Protein AF-A0A131XM35-F1 (afdb_monomer_lite)

Radius of gyration: 31.11 Å; chains: 1; bounding box: 68×49×100 Å

pLDDT: mean 92.82, std 6.95, range [55.72, 98.75]

Structure (mmCIF, N/CA/C/O backbone):
data_AF-A0A131XM35-F1
#
_entry.id   AF-A0A131XM35-F1
#
loop_
_atom_site.group_PDB
_atom_site.id
_atom_site.type_symbol
_atom_site.label_atom_id
_atom_site.label_alt_id
_atom_site.label_comp_id
_atom_site.label_asym_id
_atom_site.label_entity_id
_atom_site.label_seq_id
_atom_site.pdbx_PDB_ins_code
_atom_site.Cartn_x
_atom_site.Cartn_y
_atom_site.Cartn_z
_atom_site.occupancy
_atom_site.B_iso_or_equiv
_atom_site.auth_seq_id
_atom_site.auth_comp_id
_atom_site.auth_asym_id
_atom_site.auth_atom_id
_atom_site.pdbx_PDB_model_num
ATOM 1 N N . ALA A 1 1 ? -28.429 -7.885 15.187 1.00 88.12 1 ALA A N 1
ATOM 2 C CA . ALA A 1 1 ? -27.075 -7.337 14.959 1.00 88.12 1 ALA A CA 1
ATOM 3 C C . ALA A 1 1 ? -26.058 -8.416 14.590 1.00 88.12 1 ALA A C 1
ATOM 5 O O . ALA A 1 1 ? -25.667 -8.451 13.437 1.00 88.12 1 ALA A O 1
ATOM 6 N N . VAL A 1 2 ? -25.632 -9.308 15.499 1.00 90.88 2 VAL A N 1
ATOM 7 C CA . VAL A 1 2 ? -24.636 -10.352 15.156 1.00 90.88 2 VAL A CA 1
ATOM 8 C C . VAL A 1 2 ? -25.177 -11.322 14.100 1.00 90.88 2 VAL A C 1
ATOM 10 O O . VAL A 1 2 ? -24.546 -11.493 13.065 1.00 90.88 2 VAL A O 1
ATOM 13 N N . GLU A 1 3 ? -26.368 -11.887 14.312 1.00 90.75 3 GLU A N 1
ATOM 14 C CA . GLU A 1 3 ? -27.021 -12.784 13.339 1.00 90.75 3 GLU A CA 1
ATOM 15 C C . GLU A 1 3 ? -27.266 -12.069 11.995 1.00 90.75 3 GLU A C 1
ATOM 17 O O . GLU A 1 3 ? -26.879 -12.567 10.945 1.00 90.75 3 GLU A O 1
ATOM 22 N N . GLU A 1 4 ? -27.790 -10.839 12.041 1.00 91.75 4 GLU A N 1
ATOM 23 C CA . GLU A 1 4 ? -27.998 -9.968 10.867 1.00 91.75 4 GLU A CA 1
ATOM 24 C C . GLU A 1 4 ? -26.701 -9.596 10.127 1.00 91.75 4 GLU A C 1
ATOM 26 O O . GLU A 1 4 ? -26.752 -9.219 8.961 1.00 91.75 4 GLU A O 1
ATOM 31 N N . SER A 1 5 ? -25.537 -9.657 10.786 1.00 88.62 5 SER A N 1
ATOM 32 C CA . SER A 1 5 ? -24.258 -9.332 10.141 1.00 88.62 5 SER A CA 1
ATOM 33 C C . SER A 1 5 ? -23.791 -10.419 9.175 1.00 88.62 5 SER A C 1
ATOM 35 O O . SER A 1 5 ? -22.913 -10.154 8.350 1.00 88.62 5 SER A O 1
ATOM 37 N N . GLU A 1 6 ? -24.335 -11.637 9.301 1.00 91.25 6 GLU A N 1
ATOM 38 C CA . GLU A 1 6 ? -23.970 -12.819 8.507 1.00 91.25 6 GLU A CA 1
ATOM 39 C C . GLU A 1 6 ? -22.455 -13.114 8.507 1.00 91.25 6 GLU A C 1
ATOM 41 O O . GLU A 1 6 ? -21.925 -13.767 7.606 1.00 91.25 6 GLU A O 1
ATOM 46 N N . CYS A 1 7 ? -21.727 -12.599 9.502 1.00 93.00 7 CYS A N 1
ATOM 47 C CA . CYS A 1 7 ? -20.296 -12.810 9.629 1.00 93.00 7 CYS A CA 1
ATOM 48 C C . CYS A 1 7 ? -20.019 -14.223 10.146 1.00 93.00 7 CYS A C 1
ATOM 50 O O . CYS A 1 7 ? -20.642 -14.689 11.097 1.00 93.00 7 CYS A O 1
ATOM 52 N N . VAL A 1 8 ? -19.024 -14.879 9.557 1.00 92.88 8 VAL A N 1
ATOM 53 C CA . VAL A 1 8 ? -18.511 -16.174 10.004 1.00 92.88 8 VAL A CA 1
ATOM 54 C C . VAL A 1 8 ? -17.327 -15.930 10.931 1.00 92.88 8 VAL A C 1
ATOM 56 O O . VAL A 1 8 ? -16.335 -15.311 10.532 1.00 92.88 8 VAL A O 1
ATOM 59 N N . PHE A 1 9 ? -17.420 -16.406 12.170 1.00 94.19 9 PHE A N 1
ATOM 60 C CA . PHE A 1 9 ? -16.392 -16.247 13.197 1.00 94.19 9 PHE A CA 1
ATOM 61 C C . PHE A 1 9 ? -16.437 -17.413 14.193 1.00 94.19 9 PHE A C 1
ATOM 63 O O . PHE A 1 9 ? -17.500 -17.943 14.492 1.00 94.19 9 PHE A O 1
ATOM 70 N N . SER A 1 10 ? -15.273 -17.802 14.715 1.00 94.06 10 SER A N 1
ATOM 71 C CA . SER A 1 10 ? -15.136 -18.772 15.817 1.00 94.06 10 SER A CA 1
ATOM 72 C C . SER A 1 10 ? -14.622 -18.130 17.105 1.00 94.06 10 SER A C 1
ATOM 74 O O . SER A 1 10 ? -14.770 -18.689 18.189 1.00 94.06 10 SER A O 1
ATOM 76 N N . LYS A 1 11 ? -14.021 -16.941 16.980 1.00 94.88 11 LYS A N 1
ATOM 77 C CA . LYS A 1 11 ? -13.479 -16.133 18.070 1.00 94.88 11 LYS A CA 1
ATOM 78 C C . LYS A 1 11 ? -14.012 -14.717 17.977 1.00 94.88 11 LYS A C 1
ATOM 80 O O . LYS A 1 11 ? -14.177 -14.208 16.871 1.00 94.88 11 LYS A O 1
ATOM 85 N N . PHE A 1 12 ? -14.197 -14.035 19.099 1.00 95.69 12 PHE A N 1
ATOM 86 C CA . PHE A 1 12 ? -14.653 -12.640 19.112 1.00 95.69 12 PHE A CA 1
ATOM 87 C C . PHE A 1 12 ? -13.984 -11.815 20.216 1.00 95.69 12 PHE A C 1
ATOM 89 O O . PHE A 1 12 ? -13.460 -12.357 21.189 1.00 95.69 12 PHE A O 1
ATOM 96 N N . THR A 1 13 ? -14.045 -10.492 20.076 1.00 95.31 13 THR A N 1
ATOM 97 C CA . THR A 1 13 ? -13.710 -9.541 21.141 1.00 95.31 13 THR A CA 1
ATOM 98 C C . THR A 1 13 ? -14.761 -8.437 21.237 1.00 95.31 13 THR A C 1
ATOM 100 O O . THR A 1 13 ? -15.334 -8.016 20.230 1.00 95.31 13 THR A O 1
ATOM 103 N N . PHE A 1 14 ? -15.017 -7.951 22.455 1.00 94.81 14 PHE A N 1
ATOM 104 C CA . PHE A 1 14 ? -15.932 -6.835 22.698 1.00 94.81 14 PHE A CA 1
ATOM 105 C C . PHE A 1 14 ? -15.203 -5.496 22.791 1.00 94.81 14 PHE A C 1
ATOM 107 O O . PHE A 1 14 ? -14.337 -5.287 23.659 1.00 94.81 14 PHE A O 1
ATOM 114 N N . GLN A 1 15 ? -15.670 -4.534 21.999 1.00 92.62 15 GLN A N 1
ATOM 115 C CA . GLN A 1 15 ? -15.317 -3.128 22.123 1.00 92.62 15 GLN A CA 1
ATOM 116 C C . GLN A 1 15 ? -16.503 -2.339 22.682 1.00 92.62 15 GLN A C 1
ATOM 118 O O . GLN A 1 15 ? -17.423 -1.954 21.974 1.00 92.62 15 GLN A O 1
ATOM 123 N N . LEU A 1 16 ? -16.465 -2.083 23.989 1.00 91.75 16 LEU A N 1
ATOM 124 C CA . LEU A 1 16 ? -17.487 -1.286 24.662 1.00 91.75 16 LEU A CA 1
ATOM 125 C C . LEU A 1 16 ? -17.126 0.205 24.636 1.00 91.75 16 LEU A C 1
ATOM 127 O O . LEU A 1 16 ? -16.027 0.570 25.083 1.00 91.75 16 LEU A O 1
ATOM 131 N N . SER A 1 17 ? -18.052 1.041 24.177 1.00 89.50 17 SER A N 1
ATOM 132 C CA . SER A 1 17 ? -18.018 2.497 24.322 1.00 89.50 17 SER A CA 1
ATOM 133 C C . SER A 1 17 ? -19.144 2.912 25.262 1.00 89.50 17 SER A C 1
ATOM 135 O O . SER A 1 17 ? -20.310 2.703 24.944 1.00 89.50 17 SER A O 1
ATOM 137 N N . VAL A 1 18 ? -18.799 3.440 26.436 1.00 87.88 18 VAL A N 1
ATOM 138 C CA . VAL A 1 18 ? -19.765 3.891 27.453 1.00 87.88 18 VAL A CA 1
ATOM 139 C C . VAL A 1 18 ? -19.740 5.413 27.581 1.00 87.88 18 VAL A C 1
ATOM 141 O O . VAL A 1 18 ? -18.716 6.015 27.243 1.00 87.88 18 VAL A O 1
ATOM 144 N N . PRO A 1 19 ? -20.815 6.045 28.088 1.00 88.06 19 PRO A N 1
ATOM 145 C CA . PRO A 1 19 ? -20.837 7.482 28.288 1.00 88.06 19 PRO A CA 1
ATOM 146 C C . PRO A 1 19 ? -19.709 7.925 29.207 1.00 88.06 19 PRO A C 1
ATOM 148 O O . PRO A 1 19 ? -19.471 7.319 30.252 1.00 88.06 19 PRO A O 1
ATOM 151 N N . VAL A 1 20 ? -19.035 9.013 28.841 1.00 88.31 20 VAL A N 1
ATOM 152 C CA . VAL A 1 20 ? -17.937 9.561 29.648 1.00 88.31 20 VAL A CA 1
ATOM 153 C C . VAL A 1 20 ? -18.410 10.029 31.028 1.00 88.31 20 VAL A C 1
ATOM 155 O O . VAL A 1 20 ? -17.642 10.024 31.986 1.00 88.31 20 VAL A O 1
ATOM 158 N N . THR A 1 21 ? -19.698 10.357 31.157 1.00 89.38 21 THR A N 1
ATOM 159 C CA . THR A 1 21 ? -20.336 10.712 32.430 1.00 89.38 21 THR A CA 1
ATOM 160 C C . THR A 1 21 ? -20.287 9.575 33.453 1.00 89.38 21 THR A C 1
ATOM 162 O O . THR A 1 21 ? -20.350 9.832 34.652 1.00 89.38 21 THR A O 1
ATOM 165 N N . LEU A 1 22 ? -20.096 8.323 33.019 1.00 89.38 22 LEU A N 1
ATOM 166 C CA . LEU A 1 22 ? -19.891 7.196 33.925 1.00 89.38 22 LEU A CA 1
ATOM 167 C C . LEU A 1 22 ? -18.574 7.318 34.705 1.00 89.38 22 LEU A C 1
ATOM 169 O O . LEU A 1 22 ? -18.555 7.006 35.889 1.00 89.38 22 LEU A O 1
ATOM 173 N N . GLU A 1 23 ? -17.510 7.829 34.078 1.00 89.94 23 GLU A N 1
ATOM 174 C CA . GLU A 1 23 ? -16.219 8.069 34.746 1.00 89.94 23 GLU A CA 1
ATOM 175 C C . GLU A 1 23 ? -16.335 9.195 35.781 1.00 89.94 23 GLU A C 1
ATOM 177 O O . GLU A 1 23 ? -15.823 9.090 36.891 1.00 89.94 23 GLU A O 1
ATOM 182 N N . LEU A 1 24 ? -17.078 10.255 35.445 1.00 92.12 24 LEU A N 1
ATOM 183 C CA . LEU A 1 24 ? -17.365 11.353 36.368 1.00 92.12 24 LEU A CA 1
ATOM 184 C C . LEU A 1 24 ? -18.122 10.868 37.614 1.00 92.12 24 LEU A C 1
ATOM 186 O O . LEU A 1 24 ? -17.776 11.227 38.738 1.00 92.12 24 LEU A O 1
ATOM 190 N N . ARG A 1 25 ? -19.154 10.042 37.421 1.00 91.62 25 ARG A N 1
ATOM 191 C CA . ARG A 1 25 ? -19.963 9.499 38.523 1.00 91.62 25 ARG A CA 1
ATOM 192 C C . ARG A 1 25 ? -19.204 8.456 39.337 1.00 91.62 25 ARG A C 1
ATOM 194 O O . ARG A 1 25 ? -19.394 8.397 40.548 1.00 91.62 25 ARG A O 1
ATOM 201 N N . HIS A 1 26 ? -18.340 7.669 38.695 1.00 92.06 26 HIS A N 1
ATOM 202 C CA . HIS A 1 26 ? -17.409 6.769 39.377 1.00 92.06 26 HIS A CA 1
ATOM 203 C C . HIS A 1 26 ? -16.510 7.550 40.336 1.00 92.06 26 HIS A C 1
ATOM 205 O O . HIS A 1 26 ? -16.506 7.262 41.529 1.00 92.06 26 HIS A O 1
ATOM 211 N N . HIS A 1 27 ? -15.871 8.617 39.851 1.00 93.62 27 HIS A N 1
ATOM 212 C CA . HIS A 1 27 ? -15.046 9.491 40.685 1.00 93.62 27 HIS A CA 1
ATOM 213 C C . HIS A 1 27 ? -15.841 10.105 41.849 1.00 93.62 27 HIS A C 1
ATOM 215 O O . HIS A 1 27 ? -15.404 10.074 42.997 1.00 93.62 27 HIS A O 1
ATOM 221 N N . ALA A 1 28 ? -17.065 10.582 41.590 1.00 94.56 28 ALA A N 1
ATOM 222 C CA . ALA A 1 28 ? -17.947 11.102 42.638 1.00 94.56 28 ALA A CA 1
ATOM 223 C C . ALA A 1 28 ? -18.278 10.060 43.723 1.00 94.56 28 ALA A C 1
ATOM 225 O O . ALA A 1 28 ? -18.353 10.395 44.908 1.00 94.56 28 ALA A O 1
ATOM 226 N N . MET A 1 29 ? -18.452 8.792 43.340 1.00 93.50 29 MET A N 1
ATOM 227 C CA . MET A 1 29 ? -18.642 7.693 44.289 1.00 93.50 29 MET A CA 1
ATOM 228 C C . MET A 1 29 ? -17.379 7.404 45.101 1.00 93.50 29 MET A C 1
ATOM 230 O O . MET A 1 29 ? -17.488 7.204 46.309 1.00 93.50 29 MET A O 1
ATOM 234 N N . VAL A 1 30 ? -16.195 7.420 44.485 1.00 92.31 30 VAL A N 1
ATOM 235 C CA . VAL A 1 30 ? -14.917 7.227 45.194 1.00 92.31 30 VAL A CA 1
ATOM 236 C C . VAL A 1 30 ? -14.701 8.333 46.228 1.00 92.31 30 VAL A C 1
ATOM 238 O O . VAL A 1 30 ? -14.408 8.039 47.387 1.00 92.31 30 VAL A O 1
ATOM 241 N N . VAL A 1 31 ? -14.934 9.595 45.855 1.00 93.94 31 VAL A N 1
ATOM 242 C CA . VAL A 1 31 ? -14.857 10.743 46.775 1.00 93.94 31 VAL A CA 1
ATOM 243 C C . VAL A 1 31 ? -15.850 10.598 47.936 1.00 93.94 31 VAL A C 1
ATOM 245 O O . VAL A 1 31 ? -15.487 10.823 49.091 1.00 93.94 31 VAL A O 1
ATOM 248 N N . TYR A 1 32 ? -17.082 10.154 47.664 1.00 94.56 32 TYR A N 1
ATOM 249 C CA . TYR A 1 32 ? -18.073 9.885 48.712 1.00 94.56 32 TYR A CA 1
ATOM 250 C C . TYR A 1 32 ? -17.645 8.756 49.667 1.00 94.56 32 TYR A C 1
ATOM 252 O O . TYR A 1 32 ? -17.822 8.865 50.882 1.00 94.56 32 TYR A O 1
ATOM 260 N N . LEU A 1 33 ? -17.062 7.671 49.142 1.00 93.31 33 LEU A N 1
ATOM 261 C CA . LEU A 1 33 ? -16.569 6.554 49.955 1.00 93.31 33 LEU A CA 1
ATOM 262 C C . LEU A 1 33 ? -15.398 6.973 50.848 1.00 93.31 33 LEU A C 1
ATOM 264 O O . LEU A 1 33 ? -15.377 6.599 52.019 1.00 93.31 33 LEU A O 1
ATOM 268 N N . LYS A 1 34 ? -14.474 7.794 50.340 1.00 92.81 34 LYS A N 1
ATOM 269 C CA . LYS A 1 34 ? -13.381 8.382 51.132 1.00 92.81 34 LYS A CA 1
ATOM 270 C C . LYS A 1 34 ? -13.888 9.218 52.297 1.00 92.81 34 LYS A C 1
ATOM 272 O O . LYS A 1 34 ? -13.371 9.107 53.403 1.00 92.81 34 LYS A O 1
ATOM 277 N N . GLU A 1 35 ? -14.899 10.045 52.051 1.00 91.00 35 GLU A N 1
ATOM 278 C CA . GLU A 1 35 ? -15.489 10.906 53.076 1.00 91.00 35 GLU A CA 1
ATOM 279 C C . GLU A 1 35 ? -16.203 10.089 54.158 1.00 91.00 35 GLU A C 1
ATOM 281 O O . GLU A 1 35 ? -16.026 10.339 55.349 1.00 91.00 35 GLU A O 1
ATOM 286 N N . LYS A 1 36 ? -16.988 9.085 53.756 1.00 93.12 36 LYS A N 1
ATOM 287 C CA . LYS A 1 36 ? -17.811 8.301 54.683 1.00 93.12 36 LYS A CA 1
ATOM 288 C C . LYS A 1 36 ? -17.040 7.202 55.416 1.00 93.12 36 LYS A C 1
ATOM 290 O O . LYS A 1 36 ? -17.392 6.858 56.540 1.00 93.12 36 LYS A O 1
ATOM 295 N N . PHE A 1 37 ? -16.016 6.642 54.778 1.00 93.31 37 PHE A N 1
ATOM 296 C CA . PHE A 1 37 ? -15.295 5.449 55.224 1.00 93.31 37 PHE A CA 1
ATOM 297 C C . PHE A 1 37 ? -13.775 5.633 55.083 1.00 93.31 37 PHE A C 1
ATOM 299 O O . PHE A 1 37 ? -13.073 4.763 54.565 1.00 93.31 37 PHE A O 1
ATOM 306 N N . GLY A 1 38 ? -13.257 6.777 55.539 1.00 87.62 38 GLY A N 1
ATOM 307 C CA . GLY A 1 38 ? -11.854 7.165 55.360 1.00 87.62 38 GLY A CA 1
ATOM 308 C C . GLY A 1 38 ? -10.831 6.123 55.826 1.00 87.62 38 GLY A C 1
ATOM 309 O O . GLY A 1 38 ? -9.804 5.965 55.180 1.00 87.62 38 GLY A O 1
ATOM 310 N N . GLU A 1 39 ? -11.119 5.344 56.872 1.00 89.12 39 GLU A N 1
ATOM 311 C CA . GLU A 1 39 ? -10.220 4.270 57.332 1.00 89.12 39 GLU A CA 1
ATOM 312 C C . GLU A 1 39 ? -9.936 3.205 56.260 1.00 89.12 39 GLU A C 1
ATOM 314 O O . GLU A 1 39 ? -8.848 2.636 56.240 1.00 89.12 39 GLU A O 1
ATOM 319 N N . PHE A 1 40 ? -10.882 2.965 55.347 1.00 87.94 40 PHE A N 1
ATOM 320 C CA . PHE A 1 40 ? -10.776 1.933 54.312 1.00 87.94 40 PHE A CA 1
ATOM 321 C C . PHE A 1 40 ? -10.387 2.488 52.941 1.00 87.94 40 PHE A C 1
ATOM 323 O O . PHE A 1 40 ? -9.757 1.780 52.161 1.00 87.94 40 PHE A O 1
ATOM 330 N N . PHE A 1 41 ? -10.769 3.733 52.634 1.00 88.62 41 PHE A N 1
ATOM 331 C CA . PHE A 1 41 ? -10.698 4.268 51.267 1.00 88.62 41 PHE A CA 1
ATOM 332 C C . PHE A 1 41 ? -9.768 5.469 51.087 1.00 88.62 41 PHE A C 1
ATOM 334 O O . PHE A 1 41 ? -9.614 5.932 49.960 1.00 88.62 41 PHE A O 1
ATOM 341 N N . LYS A 1 42 ? -9.142 5.992 52.151 1.00 83.81 42 LYS A N 1
ATOM 342 C CA . LYS A 1 42 ? -8.329 7.223 52.084 1.00 83.81 42 LYS A CA 1
ATOM 343 C C . LYS A 1 42 ? -7.234 7.186 51.013 1.00 83.81 42 LYS A C 1
ATOM 345 O O . LYS A 1 42 ? -7.055 8.178 50.316 1.00 83.81 42 LYS A O 1
ATOM 350 N N . GLU A 1 43 ? -6.563 6.047 50.860 1.00 85.12 43 GLU A N 1
ATOM 351 C CA . GLU A 1 43 ? -5.491 5.850 49.870 1.00 85.12 43 GLU A CA 1
ATOM 352 C C . GLU A 1 43 ? -6.002 5.299 48.527 1.00 85.12 43 GLU A C 1
ATOM 354 O O . GLU A 1 43 ? -5.219 5.112 47.600 1.00 85.12 43 GLU A O 1
ATOM 359 N N . CYS A 1 44 ? -7.308 5.038 48.399 1.00 84.25 44 CYS A N 1
ATOM 360 C CA . CYS A 1 44 ? -7.882 4.550 47.154 1.00 84.25 44 CYS A CA 1
ATOM 361 C C . CYS A 1 44 ? -7.988 5.664 46.110 1.00 84.25 44 CYS A C 1
ATOM 363 O O . CYS A 1 44 ? -8.158 6.854 46.388 1.00 84.25 44 CYS A O 1
ATOM 365 N N . SER A 1 45 ? -7.969 5.242 44.865 1.00 80.81 45 SER A N 1
ATOM 366 C CA . SER A 1 45 ? -8.103 6.041 43.665 1.00 80.81 45 SER A CA 1
ATOM 367 C C . SER A 1 45 ? -9.060 5.343 42.703 1.00 80.81 45 SER A C 1
ATOM 369 O O . SER A 1 45 ? -9.439 4.189 42.901 1.00 80.81 45 SER A O 1
ATOM 371 N N . ASP A 1 46 ? -9.460 6.032 41.636 1.00 77.38 46 ASP A N 1
ATOM 372 C CA . ASP A 1 46 ? -10.422 5.481 40.676 1.00 77.38 46 ASP A CA 1
ATOM 373 C C . ASP A 1 46 ? -9.963 4.153 40.052 1.00 77.38 46 ASP A C 1
ATOM 375 O O . ASP A 1 46 ? -10.806 3.322 39.717 1.00 77.38 46 ASP A O 1
ATOM 379 N N . ILE A 1 47 ? -8.643 3.952 39.919 1.00 78.06 47 ILE A N 1
ATOM 380 C CA . ILE A 1 47 ? -8.026 2.766 39.303 1.00 78.06 47 ILE A CA 1
ATOM 381 C C . ILE A 1 47 ? -8.051 1.523 40.197 1.00 78.06 47 ILE A C 1
ATOM 383 O O . ILE A 1 47 ? -7.844 0.422 39.692 1.00 78.06 47 ILE A O 1
ATOM 387 N N . ASP A 1 48 ? -8.317 1.681 41.496 1.00 82.00 48 ASP A N 1
ATOM 388 C CA . ASP A 1 48 ? -8.375 0.561 42.443 1.00 82.00 48 ASP A CA 1
ATOM 389 C C . ASP A 1 48 ? -9.688 -0.229 42.329 1.00 82.00 48 ASP A C 1
ATOM 391 O O . ASP A 1 48 ? -9.851 -1.291 42.930 1.00 82.00 48 ASP A O 1
ATOM 395 N N . PHE A 1 49 ? -10.633 0.274 41.533 1.00 86.81 49 PHE A N 1
ATOM 396 C CA . PHE A 1 49 ? -11.936 -0.331 41.319 1.00 86.81 49 PHE A CA 1
ATOM 397 C C . PHE A 1 49 ? -12.051 -0.905 39.910 1.00 86.81 49 PHE A C 1
ATOM 399 O O . PHE A 1 49 ? -11.670 -0.279 38.922 1.00 86.81 49 PHE A O 1
ATOM 406 N N . VAL A 1 50 ? -12.667 -2.085 39.811 1.00 87.38 50 VAL A N 1
ATOM 407 C CA . VAL A 1 50 ? -13.014 -2.686 38.519 1.00 87.38 50 VAL A CA 1
ATOM 408 C C . VAL A 1 50 ? -13.992 -1.768 37.795 1.00 87.38 50 VAL A C 1
ATOM 410 O O . VAL A 1 50 ? -15.045 -1.408 38.329 1.00 87.38 50 VAL A O 1
ATOM 413 N N . SER A 1 51 ? -13.670 -1.402 36.559 1.00 85.44 51 SER A N 1
ATOM 414 C CA . SER A 1 51 ? -14.511 -0.492 35.791 1.00 85.44 51 SER A CA 1
ATOM 415 C C . SER A 1 51 ? -15.840 -1.151 35.415 1.00 85.44 51 SER A C 1
ATOM 417 O O . SER A 1 51 ? -15.912 -2.349 35.130 1.00 85.44 51 SER A O 1
ATOM 419 N N . ALA A 1 52 ? -16.907 -0.357 35.292 1.00 86.12 52 ALA A N 1
ATOM 420 C CA . ALA A 1 52 ? -18.203 -0.852 34.817 1.00 86.12 52 ALA A CA 1
ATOM 421 C C . ALA A 1 52 ? -18.105 -1.560 33.448 1.00 86.12 52 ALA A C 1
ATOM 423 O O . ALA A 1 52 ? -18.861 -2.487 33.160 1.00 86.12 52 ALA A O 1
ATOM 424 N N . LYS A 1 53 ? -17.133 -1.164 32.615 1.00 87.75 53 LYS A N 1
ATOM 425 C CA . LYS A 1 53 ? -16.823 -1.812 31.336 1.00 87.75 53 LYS A CA 1
ATOM 426 C C . LYS A 1 53 ? -16.278 -3.231 31.510 1.00 87.75 53 LYS A C 1
ATOM 428 O O . LYS A 1 53 ? -16.630 -4.106 30.721 1.00 87.75 53 LYS A O 1
ATOM 433 N N . GLU A 1 54 ? -15.417 -3.462 32.494 1.00 88.56 54 GLU A N 1
ATOM 434 C CA . GLU A 1 54 ? -14.878 -4.793 32.793 1.00 88.56 54 GLU A CA 1
ATOM 435 C C . GLU A 1 54 ? -15.938 -5.684 33.423 1.00 88.56 54 GLU A C 1
ATOM 437 O O . GLU A 1 54 ? -16.128 -6.801 32.953 1.00 88.56 54 GLU A O 1
ATOM 442 N N . VAL A 1 55 ? -16.708 -5.164 34.385 1.00 92.06 55 VAL A N 1
ATOM 443 C CA . VAL A 1 55 ? -17.837 -5.899 34.978 1.00 92.06 55 VAL A CA 1
ATOM 444 C C . VAL A 1 55 ? -18.837 -6.318 33.900 1.00 92.06 55 VAL A C 1
ATOM 446 O O . VAL A 1 55 ? -19.234 -7.480 33.842 1.00 92.06 55 VAL A O 1
ATOM 449 N N . TRP A 1 56 ? -19.190 -5.409 32.983 1.00 92.50 56 TRP A N 1
ATOM 450 C CA . TRP A 1 56 ? -20.055 -5.736 31.849 1.00 92.50 56 TRP A CA 1
ATOM 451 C C . TRP A 1 56 ? -19.471 -6.869 31.002 1.00 92.50 56 TRP A C 1
ATOM 453 O O . TRP A 1 56 ? -20.186 -7.802 30.648 1.00 92.50 56 TRP A O 1
ATOM 463 N N . LYS A 1 57 ? -18.162 -6.842 30.719 1.00 90.69 57 LYS A N 1
ATOM 464 C CA . LYS A 1 57 ? -17.495 -7.920 29.975 1.00 90.69 57 LYS A CA 1
ATOM 465 C C . LYS A 1 57 ? -17.508 -9.243 30.740 1.00 90.69 57 LYS A C 1
ATOM 467 O O . LYS A 1 57 ? -17.744 -10.265 30.103 1.00 90.69 57 LYS A O 1
ATOM 472 N N . TYR A 1 58 ? -17.291 -9.244 32.054 1.00 92.50 58 TYR A N 1
ATOM 473 C CA . TYR A 1 58 ? -17.329 -10.460 32.876 1.00 92.50 58 TYR A CA 1
ATOM 474 C C . TYR A 1 58 ? -18.706 -11.119 32.880 1.00 92.50 58 TYR A C 1
ATOM 476 O O . TYR A 1 58 ? -18.793 -12.341 32.884 1.00 92.50 58 TYR A O 1
ATOM 484 N N . ILE A 1 59 ? -19.771 -10.319 32.825 1.00 94.44 59 ILE A N 1
ATOM 485 C CA . ILE A 1 59 ? -21.149 -10.818 32.808 1.00 94.44 59 ILE A CA 1
ATOM 486 C C . ILE A 1 59 ? -21.556 -11.250 31.396 1.00 94.44 59 ILE A C 1
ATOM 488 O O . ILE A 1 59 ? -22.084 -12.341 31.203 1.00 94.44 59 ILE A O 1
ATOM 492 N N . VAL A 1 60 ? -21.314 -10.405 30.392 1.00 93.56 60 VAL A N 1
ATOM 493 C CA . VAL A 1 60 ? -21.866 -10.602 29.044 1.00 93.56 60 VAL A CA 1
ATOM 494 C C . VAL A 1 60 ? -21.032 -11.563 28.200 1.00 93.56 60 VAL A C 1
ATOM 496 O O . VAL A 1 60 ? -21.596 -12.255 27.356 1.00 93.56 60 VAL A O 1
ATOM 499 N N . SER A 1 61 ? -19.714 -11.656 28.411 1.00 93.25 61 SER A N 1
ATOM 500 C CA . SER A 1 61 ? -18.875 -12.551 27.596 1.00 93.25 61 SER A CA 1
ATOM 501 C C . SER A 1 61 ? -19.254 -14.026 27.755 1.00 93.25 61 SER A C 1
ATOM 503 O O . SER A 1 61 ? -19.450 -14.655 26.719 1.00 93.25 61 SER A O 1
ATOM 505 N N . PRO A 1 62 ? -19.449 -14.577 28.971 1.00 94.75 62 PRO A N 1
ATOM 506 C CA . PRO A 1 62 ? -19.925 -15.953 29.135 1.00 94.75 62 PRO A CA 1
ATOM 507 C C . PRO A 1 62 ? -21.296 -16.182 28.490 1.00 94.75 62 PRO A C 1
ATOM 509 O O . PRO A 1 62 ? -21.458 -17.114 27.715 1.00 94.75 62 PRO A O 1
ATOM 512 N N . MET A 1 63 ? -22.248 -15.262 28.695 1.00 95.38 63 MET A N 1
ATOM 513 C CA . MET A 1 63 ? -23.577 -15.356 28.073 1.00 95.38 63 MET A CA 1
ATOM 514 C C . MET A 1 63 ? -23.501 -15.384 26.540 1.00 95.38 63 MET A C 1
ATOM 516 O O . MET A 1 63 ? -24.292 -16.053 25.878 1.00 95.38 63 MET A O 1
ATOM 520 N N . PHE A 1 64 ? -22.563 -14.629 25.965 1.00 94.62 64 PHE A N 1
ATOM 521 C CA . PHE A 1 64 ? -22.340 -14.599 24.526 1.00 94.62 64 PHE A CA 1
ATOM 522 C C . PHE A 1 64 ? -21.689 -15.892 24.020 1.00 94.62 64 PHE A C 1
ATOM 524 O O . PHE A 1 64 ? -22.124 -16.430 23.004 1.00 94.62 64 PHE A O 1
ATOM 531 N N . VAL A 1 65 ? -20.684 -16.402 24.740 1.00 95.75 65 VAL A N 1
ATOM 532 C CA . VAL A 1 65 ? -20.035 -17.696 24.470 1.00 95.75 65 VAL A CA 1
ATOM 533 C C . VAL A 1 65 ? -21.075 -18.817 24.460 1.00 95.75 65 VAL A C 1
ATOM 535 O O . VAL A 1 65 ? -21.155 -19.547 23.474 1.00 95.75 65 VAL A O 1
ATOM 538 N N . ASP A 1 66 ? -21.929 -18.887 25.482 1.00 95.62 66 ASP A N 1
ATOM 539 C CA . ASP A 1 66 ? -22.966 -19.918 25.608 1.00 95.62 66 ASP A CA 1
ATOM 540 C C . ASP A 1 66 ? -24.012 -19.825 24.492 1.00 95.62 66 ASP A C 1
ATOM 542 O O . ASP A 1 66 ? -24.453 -20.839 23.951 1.00 95.62 66 ASP A O 1
ATOM 546 N N . ARG A 1 67 ? -24.406 -18.601 24.112 1.00 95.12 67 ARG A N 1
ATOM 547 C CA . ARG A 1 67 ? -25.418 -18.382 23.072 1.00 95.12 67 ARG A CA 1
ATOM 548 C C . ARG A 1 67 ? -24.921 -18.727 21.670 1.00 95.12 67 ARG A C 1
ATOM 550 O O . ARG A 1 67 ? -25.698 -19.241 20.871 1.00 95.12 67 ARG A O 1
ATOM 557 N N . PHE A 1 68 ? -23.679 -18.375 21.346 1.00 94.00 68 PHE A N 1
ATOM 558 C CA . PHE A 1 68 ? -23.150 -18.480 19.982 1.00 94.00 68 PHE A CA 1
ATOM 559 C C . PHE A 1 68 ? -22.190 -19.659 19.780 1.00 94.00 68 PHE A C 1
ATOM 561 O O . PHE A 1 68 ? -21.830 -19.940 18.641 1.00 94.00 68 PHE A O 1
ATOM 568 N N . GLY A 1 69 ? -21.774 -20.354 20.844 1.00 95.00 69 GLY A N 1
ATOM 569 C CA . GLY A 1 69 ? -20.837 -21.478 20.754 1.00 95.00 69 GLY A CA 1
ATOM 570 C C . GLY A 1 69 ? -19.451 -21.067 20.244 1.00 95.00 69 GLY A C 1
ATOM 571 O O . GLY A 1 69 ? -18.820 -21.809 19.496 1.00 95.00 69 GLY A O 1
ATOM 572 N N . VAL A 1 70 ? -18.998 -19.864 20.604 1.00 94.94 70 VAL A N 1
ATOM 573 C CA . VAL A 1 70 ? -17.734 -19.257 20.145 1.00 94.94 70 VAL A CA 1
ATOM 574 C C . VAL A 1 70 ? -16.810 -18.949 21.314 1.00 94.94 70 VAL A C 1
ATOM 576 O O . VAL A 1 70 ? -17.250 -18.853 22.453 1.00 94.94 70 VAL A O 1
ATOM 579 N N . GLU A 1 71 ? -15.528 -18.724 21.043 1.00 94.94 71 GLU A N 1
ATOM 580 C CA . GLU A 1 71 ? -14.526 -18.438 22.072 1.00 94.94 71 GLU A CA 1
ATOM 581 C C . GLU A 1 71 ? -14.252 -16.926 22.192 1.00 94.94 71 GLU A C 1
ATOM 583 O O . GLU A 1 71 ? -14.098 -16.208 21.198 1.00 94.94 71 GLU A O 1
ATOM 588 N N . PHE A 1 72 ? -14.145 -16.415 23.418 1.00 94.12 72 PHE A N 1
ATOM 589 C CA . PHE A 1 72 ? -13.623 -15.066 23.636 1.00 94.12 72 PHE A CA 1
ATOM 590 C C . PHE A 1 72 ? -12.106 -15.045 23.411 1.00 94.12 72 PHE A C 1
ATOM 592 O O . PHE A 1 72 ? -11.369 -15.827 24.004 1.00 94.12 72 PHE A O 1
ATOM 599 N N . SER A 1 73 ? -11.616 -14.099 22.611 1.00 93.88 73 SER A N 1
ATOM 600 C CA . SER A 1 73 ? -10.182 -13.888 22.422 1.00 93.88 73 SER A CA 1
ATOM 601 C C . SER A 1 73 ? -9.875 -12.405 22.270 1.00 93.88 73 SER A C 1
ATOM 603 O O . SER A 1 73 ? -10.363 -11.751 21.350 1.00 93.88 73 SER A O 1
ATOM 605 N N . ALA A 1 74 ? -9.017 -11.870 23.144 1.00 89.50 74 ALA A N 1
ATOM 606 C CA . ALA A 1 74 ? -8.623 -10.459 23.119 1.00 89.50 74 ALA A CA 1
ATOM 607 C C . ALA A 1 74 ? -7.944 -10.040 21.800 1.00 89.50 74 ALA A C 1
ATOM 609 O O . ALA A 1 74 ? -7.989 -8.866 21.437 1.00 89.50 74 ALA A O 1
ATOM 610 N N . THR A 1 75 ? -7.355 -10.998 21.082 1.00 89.94 75 THR A N 1
ATOM 611 C CA . THR A 1 75 ? -6.681 -10.815 19.791 1.00 89.94 75 THR A CA 1
ATOM 612 C C . THR A 1 75 ? -7.538 -11.251 18.602 1.00 89.94 75 THR A C 1
ATOM 614 O O . THR A 1 75 ? -7.029 -11.329 17.484 1.00 89.94 75 THR A O 1
ATOM 617 N N . SER A 1 76 ? -8.831 -11.538 18.806 1.00 92.44 76 SER A N 1
ATOM 618 C CA . SER A 1 76 ? -9.715 -11.895 17.697 1.00 92.44 76 SER A CA 1
ATOM 619 C C . SER A 1 76 ? -9.785 -10.773 16.662 1.00 92.44 76 SER A C 1
ATOM 621 O O . SER A 1 76 ? -9.992 -9.604 16.995 1.00 92.44 76 SER A O 1
ATOM 623 N N . GLY A 1 77 ? -9.692 -11.158 15.388 1.00 92.00 77 GLY A N 1
ATOM 624 C CA . GLY A 1 77 ? -9.969 -10.266 14.271 1.00 92.00 77 GLY A CA 1
ATOM 625 C C . GLY A 1 77 ? -11.437 -9.835 14.206 1.00 92.00 77 GLY A C 1
ATOM 626 O O . GLY A 1 77 ? -11.707 -8.767 13.667 1.00 92.00 77 GLY A O 1
ATOM 627 N N . PHE A 1 78 ? -12.374 -10.604 14.771 1.00 95.38 78 PHE A N 1
ATOM 628 C CA . PHE A 1 78 ? -13.798 -10.265 14.779 1.00 95.38 78 PHE A CA 1
ATOM 629 C C . PHE A 1 78 ? -14.160 -9.419 16.001 1.00 95.38 78 PHE A C 1
ATOM 631 O O . PHE A 1 78 ? -14.108 -9.885 17.145 1.00 95.38 78 PHE A O 1
ATOM 638 N N . GLN A 1 79 ? -14.544 -8.172 15.749 1.00 94.94 79 GLN A N 1
ATOM 639 C CA . GLN A 1 79 ? -14.844 -7.183 16.775 1.00 94.94 79 GLN A CA 1
ATOM 640 C C . GLN A 1 79 ? -16.341 -6.898 16.820 1.00 94.94 79 GLN A C 1
ATOM 642 O O . GLN A 1 79 ? -16.960 -6.549 15.812 1.00 94.94 79 GLN A O 1
ATOM 647 N N . ILE A 1 80 ? -16.911 -6.998 18.019 1.00 95.44 80 ILE A N 1
ATOM 648 C CA . ILE A 1 80 ? -18.283 -6.591 18.306 1.00 95.44 80 ILE A CA 1
ATOM 649 C C . ILE A 1 80 ? -18.211 -5.291 19.098 1.00 95.44 80 ILE A C 1
ATOM 651 O O . ILE A 1 80 ? -17.857 -5.277 20.282 1.00 95.44 80 ILE A O 1
ATOM 655 N N . SER A 1 81 ? -18.513 -4.188 18.425 1.00 94.56 81 SER A N 1
ATOM 656 C CA . SER A 1 81 ? -18.572 -2.869 19.040 1.00 94.56 81 SER A CA 1
ATOM 657 C C . SER A 1 81 ? -19.968 -2.613 19.583 1.00 94.56 81 SER A C 1
ATOM 659 O O . SER A 1 81 ? -20.949 -2.740 18.854 1.00 94.56 81 SER A O 1
ATOM 661 N N . VAL A 1 82 ? -20.049 -2.240 20.857 1.00 93.81 82 VAL A N 1
ATOM 662 C CA . VAL A 1 82 ? -21.292 -1.871 21.541 1.00 93.81 82 VAL A CA 1
ATOM 663 C C . VAL A 1 82 ? -21.132 -0.450 22.068 1.00 93.81 82 VAL A C 1
ATOM 665 O O . VAL A 1 82 ? -20.315 -0.193 22.957 1.00 93.81 82 VAL A O 1
ATOM 668 N N . GLY A 1 83 ? -21.876 0.478 21.478 1.00 91.00 83 GLY A N 1
ATOM 669 C CA . GLY A 1 83 ? -21.870 1.897 21.790 1.00 91.00 83 GLY A CA 1
ATOM 670 C C . GLY A 1 83 ? -23.101 2.311 22.583 1.00 91.00 83 GLY A C 1
ATOM 671 O O . GLY A 1 83 ? -24.235 2.125 22.144 1.00 91.00 83 GLY A O 1
ATOM 672 N N . PHE A 1 84 ? -22.861 2.910 23.743 1.00 87.19 84 PHE A N 1
ATOM 673 C CA . PHE A 1 84 ? -23.862 3.609 24.532 1.00 87.19 84 PHE A CA 1
ATOM 674 C C . PHE A 1 84 ? -23.670 5.117 24.325 1.00 87.19 84 PHE A C 1
ATOM 676 O O . PHE A 1 84 ? -22.641 5.656 24.747 1.00 87.19 84 PHE A O 1
ATOM 683 N N . PRO A 1 85 ? -24.614 5.807 23.668 1.00 78.00 85 PRO A N 1
ATOM 684 C CA . PRO A 1 85 ? -24.476 7.230 23.390 1.00 78.00 85 PRO A CA 1
ATOM 685 C C . PRO A 1 85 ? -24.485 8.062 24.680 1.00 78.00 85 PRO A C 1
ATOM 687 O O . PRO A 1 85 ? -25.141 7.712 25.663 1.00 78.00 85 PRO A O 1
ATOM 690 N N . SER A 1 86 ? -23.759 9.184 24.653 1.00 72.62 86 SER A N 1
ATOM 691 C CA . SER A 1 86 ? -23.552 10.088 25.792 1.00 72.62 86 SER A CA 1
ATOM 692 C C . SER A 1 86 ? -24.191 11.462 25.549 1.00 72.62 86 SER A C 1
ATOM 694 O O . SER A 1 86 ? -23.464 12.436 25.350 1.00 72.62 86 SER A O 1
ATOM 696 N N . PRO A 1 87 ? -25.532 11.588 25.556 1.00 69.38 87 PRO A N 1
ATOM 697 C CA . PRO A 1 87 ? -26.196 12.839 25.179 1.00 69.38 87 PRO A CA 1
ATOM 698 C C . PRO A 1 87 ? -25.881 14.017 26.119 1.00 69.38 87 PRO A C 1
ATOM 700 O O . PRO A 1 87 ? -25.932 15.162 25.685 1.00 69.38 87 PRO A O 1
ATOM 703 N N . ASN A 1 88 ? -25.482 13.749 27.369 1.00 79.31 88 ASN A N 1
ATOM 704 C CA . ASN A 1 88 ? -25.372 14.773 28.418 1.00 79.31 88 ASN A CA 1
ATOM 705 C C . ASN A 1 88 ? -23.920 15.066 28.843 1.00 79.31 88 ASN A C 1
ATOM 707 O O . ASN A 1 88 ? -23.677 15.570 29.939 1.00 79.31 88 ASN A O 1
ATOM 711 N N . ALA A 1 89 ? -22.928 14.735 28.007 1.00 84.50 89 ALA A N 1
ATOM 712 C CA . ALA A 1 89 ? -21.517 14.898 28.375 1.00 84.50 89 ALA A CA 1
ATOM 713 C C . ALA A 1 89 ? -21.146 16.358 28.691 1.00 84.50 89 ALA A C 1
ATOM 715 O O . ALA A 1 89 ? -20.421 16.613 29.647 1.00 84.50 89 ALA A O 1
ATOM 716 N N . GLU A 1 90 ? -21.649 17.321 27.915 1.00 86.12 90 GLU A N 1
ATOM 717 C CA . GLU A 1 90 ? -21.366 18.743 28.145 1.00 86.12 90 GLU A CA 1
ATOM 718 C C . GLU A 1 90 ? -22.042 19.281 29.410 1.00 86.12 90 GLU A C 1
ATOM 720 O O . GLU A 1 90 ? -21.417 20.025 30.167 1.00 86.12 90 GLU A O 1
ATOM 725 N N . GLU A 1 91 ? -23.285 18.872 29.661 1.00 87.00 91 GLU A N 1
ATOM 726 C CA . GLU A 1 91 ? -24.048 19.271 30.845 1.00 87.00 91 GLU A CA 1
ATOM 727 C C . GLU A 1 91 ? -23.360 18.797 32.131 1.00 87.00 91 GLU A C 1
ATOM 729 O O . GLU A 1 91 ? -23.141 19.587 33.048 1.00 87.00 91 GLU A O 1
ATOM 734 N N . GLU A 1 92 ? -22.947 17.528 32.179 1.00 88.38 92 GLU A N 1
ATOM 735 C CA . GLU A 1 92 ? -22.363 16.944 33.388 1.00 88.38 92 GLU A CA 1
ATOM 736 C C . GLU A 1 92 ? -20.866 17.240 33.538 1.00 88.38 92 GLU A C 1
ATOM 738 O O . GLU A 1 92 ? -20.404 17.520 34.642 1.00 88.38 92 GLU A O 1
ATOM 743 N N . CYS A 1 93 ? -20.082 17.202 32.457 1.00 91.69 93 CYS A N 1
ATOM 744 C CA . CYS A 1 93 ? -18.628 17.389 32.523 1.00 91.69 93 CYS A CA 1
ATOM 745 C C . CYS A 1 93 ? -18.183 18.838 32.263 1.00 91.69 93 CYS A C 1
ATOM 747 O O . CYS A 1 93 ? -16.990 19.139 32.365 1.00 91.69 93 CYS A O 1
ATOM 749 N N . GLY A 1 94 ? -19.094 19.760 31.937 1.00 91.94 94 GLY A N 1
ATOM 750 C CA . GLY A 1 94 ? -18.759 21.135 31.553 1.00 91.94 94 GLY A CA 1
ATOM 751 C C . GLY A 1 94 ? -17.967 21.913 32.611 1.00 91.94 94 GLY A C 1
ATOM 752 O O . GLY A 1 94 ? -17.143 22.765 32.270 1.00 91.94 94 GLY A O 1
ATOM 753 N N . PHE A 1 95 ? -18.144 21.601 33.897 1.00 94.12 95 PHE A N 1
ATOM 754 C CA . PHE A 1 95 ? -17.367 22.221 34.976 1.00 94.12 95 PHE A CA 1
ATOM 755 C C . PHE A 1 95 ? -15.880 21.821 34.940 1.00 94.12 95 PHE A C 1
ATOM 757 O O . PHE A 1 95 ? -15.021 22.655 35.233 1.00 94.12 95 PHE A O 1
ATOM 764 N N . LEU A 1 96 ? -15.560 20.592 34.512 1.00 94.75 96 LEU A N 1
ATOM 765 C CA . LEU A 1 96 ? -14.179 20.136 34.332 1.00 94.75 96 LEU A CA 1
ATOM 766 C C . LEU A 1 96 ? -13.505 20.901 33.199 1.00 94.75 96 LEU A C 1
ATOM 768 O O . LEU A 1 96 ? -12.366 21.335 33.350 1.00 94.75 96 LEU A O 1
ATOM 772 N N . LEU A 1 97 ? -14.226 21.132 32.097 1.00 93.44 97 LEU A N 1
ATOM 773 C CA . LEU A 1 97 ? -13.732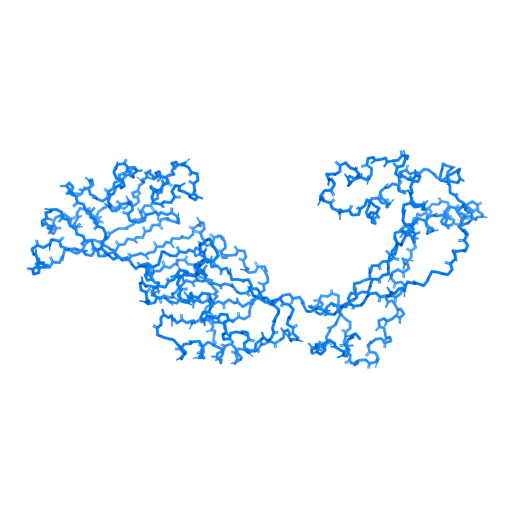 21.965 31.002 1.00 93.44 97 LEU A CA 1
ATOM 774 C C . LEU A 1 97 ? -13.467 23.397 31.470 1.00 93.44 97 LEU A C 1
ATOM 776 O O . LEU A 1 97 ? -12.462 23.970 31.073 1.00 93.44 97 LEU A O 1
ATOM 780 N N . LYS A 1 98 ? -14.327 23.978 32.314 1.00 93.00 98 LYS A N 1
ATOM 781 C CA . LYS A 1 98 ? -14.110 25.330 32.859 1.00 93.00 98 LYS A CA 1
ATOM 782 C C . LYS A 1 98 ? -12.873 25.401 33.760 1.00 93.00 98 LYS A C 1
ATOM 784 O O . LYS A 1 98 ? -12.150 26.390 33.699 1.00 93.00 98 LYS A O 1
ATOM 789 N N . LYS A 1 99 ? -12.636 24.374 34.582 1.00 94.00 99 LYS A N 1
ATOM 790 C CA . LYS A 1 99 ? -11.556 24.364 35.580 1.00 94.00 99 LYS A CA 1
ATOM 791 C C . LYS A 1 99 ? -10.195 23.941 35.022 1.00 94.00 99 LYS A C 1
ATOM 793 O O . LYS A 1 99 ? -9.193 24.552 35.374 1.00 94.00 99 LYS A O 1
ATOM 798 N N . PHE A 1 100 ? -10.169 22.942 34.142 1.00 94.56 100 PHE A N 1
ATOM 799 C CA . PHE A 1 100 ? -8.954 22.339 33.579 1.00 94.56 100 PHE A CA 1
ATOM 800 C C . PHE A 1 100 ? -8.983 22.369 32.057 1.00 94.56 100 PHE A C 1
ATOM 802 O O . PHE A 1 100 ? -8.972 21.322 31.397 1.00 94.56 100 PHE A O 1
ATOM 809 N N . PRO A 1 101 ? -9.077 23.558 31.448 1.00 92.62 101 PRO A N 1
ATOM 810 C CA . PRO A 1 101 ? -9.393 23.642 30.042 1.00 92.62 101 PRO A CA 1
ATOM 811 C C . PRO A 1 101 ? -8.232 23.062 29.193 1.00 92.62 101 PRO A C 1
ATOM 813 O O . PRO A 1 101 ? -8.457 22.537 28.104 1.00 92.62 101 PRO A O 1
ATOM 816 N N . GLU A 1 102 ? -6.987 23.065 29.680 1.00 92.69 102 GLU A N 1
ATOM 817 C CA . GLU A 1 102 ? -5.818 22.382 29.095 1.00 92.69 102 GLU A CA 1
ATOM 818 C C . GLU A 1 102 ? -5.982 20.874 28.888 1.00 92.69 102 GLU A C 1
ATOM 820 O O . GLU A 1 102 ? -5.423 20.355 27.925 1.00 92.69 102 GLU A O 1
ATOM 825 N N . SER A 1 103 ? -6.808 20.206 29.695 1.00 93.06 103 SER A N 1
ATOM 826 C CA . SER A 1 103 ? -7.098 18.768 29.572 1.00 93.06 103 SER A CA 1
ATOM 827 C C . SER A 1 103 ? -7.990 18.444 28.361 1.00 93.06 103 SER A C 1
ATOM 829 O O . SER A 1 103 ? -8.109 17.291 27.954 1.00 93.06 103 SER A O 1
ATOM 831 N N . PHE A 1 104 ? -8.590 19.465 27.733 1.00 91.25 104 PHE A N 1
ATOM 832 C CA . PHE A 1 104 ? -9.517 19.341 26.605 1.00 91.25 104 PHE A CA 1
ATOM 833 C C . PHE A 1 104 ? -8.919 19.975 25.337 1.00 91.25 104 PHE A C 1
ATOM 835 O O . PHE A 1 104 ? -9.260 21.106 24.972 1.00 91.25 104 PHE A O 1
ATOM 842 N N . PRO A 1 105 ? -8.020 19.279 24.618 1.00 84.31 105 PRO A N 1
ATOM 843 C CA . PRO A 1 105 ? -7.327 19.840 23.454 1.00 84.31 105 PRO A CA 1
ATOM 844 C C . PRO A 1 105 ? -8.278 20.135 22.287 1.00 84.31 105 PRO A C 1
ATOM 846 O O . PRO A 1 105 ? -8.059 21.079 21.524 1.00 84.31 105 PRO A O 1
ATOM 849 N N . ASN A 1 106 ? -9.373 19.377 22.177 1.00 83.06 106 ASN A N 1
ATOM 850 C CA . ASN A 1 106 ? -10.347 19.532 21.098 1.00 83.06 106 ASN A CA 1
ATOM 851 C C . ASN A 1 106 ? -11.165 20.833 21.196 1.00 83.06 106 ASN A C 1
ATOM 853 O O . ASN A 1 106 ? -11.732 21.261 20.195 1.00 83.06 106 ASN A O 1
ATOM 857 N N . ARG A 1 107 ? -11.151 21.538 22.339 1.00 78.12 107 ARG A N 1
ATOM 858 C CA . ARG A 1 107 ? -11.891 22.803 22.529 1.00 78.12 107 ARG A CA 1
ATOM 859 C C . ARG A 1 107 ? -11.461 23.936 21.582 1.00 78.12 107 ARG A C 1
ATOM 861 O O . ARG A 1 107 ? -12.221 24.868 21.362 1.00 78.12 107 ARG A O 1
ATOM 868 N N . LYS A 1 108 ? -10.218 23.905 21.077 1.00 74.19 108 LYS A N 1
ATOM 869 C CA . LYS A 1 108 ? -9.622 24.972 20.242 1.00 74.19 108 LYS A CA 1
ATOM 870 C C . LYS A 1 108 ? -9.739 24.695 18.734 1.00 74.19 108 LYS A C 1
ATOM 872 O O . LYS A 1 108 ? -9.091 25.372 17.937 1.00 74.19 108 LYS A O 1
ATOM 877 N N . GLN A 1 109 ? -10.495 23.676 18.326 1.00 71.75 109 GLN A N 1
ATOM 878 C CA . GLN A 1 109 ? -10.525 23.228 16.932 1.00 71.75 109 GLN A CA 1
ATOM 879 C C . GLN A 1 109 ? -11.468 24.055 16.050 1.00 71.75 109 GLN A C 1
ATOM 881 O O . GLN A 1 109 ? -12.420 24.683 16.507 1.00 71.75 109 GLN A O 1
ATOM 886 N N . ARG A 1 110 ? -11.174 24.071 14.743 1.00 58.56 110 ARG A N 1
ATOM 887 C CA . ARG A 1 110 ? -11.986 24.772 13.737 1.00 58.56 110 ARG A CA 1
ATOM 888 C C . ARG A 1 110 ? -13.328 24.053 13.570 1.00 58.56 110 ARG A C 1
ATOM 890 O O . ARG A 1 110 ? -13.342 22.833 13.477 1.00 58.56 110 ARG A O 1
ATOM 897 N N . LYS A 1 111 ? -14.419 24.811 13.396 1.00 55.72 111 LYS A N 1
ATOM 898 C CA . LYS A 1 111 ? -15.825 24.343 13.296 1.00 55.72 111 LYS A CA 1
ATOM 899 C C . LYS A 1 111 ? -16.086 23.170 12.324 1.00 55.72 111 LYS A C 1
ATOM 901 O O . LYS A 1 111 ? -17.070 22.468 12.480 1.00 55.72 111 LYS A O 1
ATOM 906 N N . HIS A 1 112 ? -15.209 22.944 11.343 1.00 58.56 112 HIS A N 1
ATOM 907 C CA . HIS A 1 112 ? -15.310 21.858 10.354 1.00 58.56 112 HIS A CA 1
ATOM 908 C C . HIS A 1 112 ? -14.729 20.515 10.834 1.00 58.56 112 HIS A C 1
ATOM 910 O O . HIS A 1 112 ? -14.943 19.485 10.203 1.00 58.56 112 HIS A O 1
ATOM 916 N N . GLN A 1 113 ? -13.968 20.508 11.929 1.00 62.75 113 GLN A N 1
ATOM 917 C CA . GLN A 1 113 ? -13.477 19.302 12.587 1.00 62.75 113 GLN A CA 1
ATOM 918 C C . GLN A 1 113 ? -14.443 19.006 13.740 1.00 62.75 113 GLN A C 1
ATOM 920 O O . GLN A 1 113 ? -14.173 19.376 14.875 1.00 62.75 113 GLN A O 1
ATOM 925 N N . CYS A 1 114 ? -15.608 18.415 13.452 1.00 59.03 114 CYS A N 1
ATOM 926 C CA . CYS A 1 114 ? -16.595 18.003 14.465 1.00 59.03 114 CYS A CA 1
ATOM 927 C C . CYS A 1 114 ? -16.058 16.841 15.320 1.00 59.03 114 CYS A C 1
ATOM 929 O O . CYS A 1 114 ? -16.537 15.714 15.229 1.00 59.03 114 CYS A O 1
ATOM 931 N N . ARG A 1 115 ? -15.015 17.087 16.116 1.00 68.31 115 ARG A N 1
ATOM 932 C CA . ARG A 1 115 ? -14.494 16.132 17.092 1.00 68.31 115 ARG A CA 1
ATOM 933 C C . ARG A 1 115 ? -15.130 16.398 18.446 1.00 68.31 115 ARG A C 1
ATOM 935 O O . ARG A 1 115 ? -15.248 17.545 18.869 1.00 68.31 115 ARG A O 1
ATOM 942 N N . GLU A 1 116 ? -15.499 15.324 19.128 1.00 80.12 116 GLU A N 1
ATOM 943 C CA . GLU A 1 116 ? -16.054 15.381 20.475 1.00 80.12 116 GLU A CA 1
ATOM 944 C C . GLU A 1 116 ? -15.060 16.043 21.447 1.00 80.12 116 GLU A C 1
ATOM 946 O O . GLU A 1 116 ? -13.864 15.727 21.456 1.00 80.12 116 GLU A O 1
ATOM 951 N N . ILE A 1 117 ? -15.543 16.997 22.249 1.00 84.06 117 ILE A N 1
ATOM 952 C CA . ILE A 1 117 ? -14.718 17.718 23.231 1.00 84.06 117 ILE A CA 1
ATOM 953 C C . ILE A 1 117 ? -14.481 16.835 24.462 1.00 84.06 117 ILE A C 1
ATOM 955 O O . ILE A 1 117 ? -13.340 16.668 24.896 1.00 84.06 117 ILE A O 1
ATOM 959 N N . PHE A 1 118 ? -15.545 16.226 24.987 1.00 88.31 118 PHE A N 1
ATOM 960 C CA . PHE A 1 118 ? -15.552 15.425 26.213 1.00 88.31 118 PHE A CA 1
ATOM 961 C C . PHE A 1 118 ? -15.173 13.963 25.954 1.00 88.31 118 PHE A C 1
ATOM 963 O O . PHE A 1 118 ? -15.897 13.035 26.293 1.00 88.31 118 PHE A O 1
ATOM 970 N N . THR A 1 119 ? -14.008 13.742 25.349 1.00 88.88 119 THR A N 1
ATOM 971 C CA . THR A 1 119 ? -13.480 12.378 25.195 1.00 88.88 119 THR A CA 1
ATOM 972 C C . THR A 1 119 ? -13.142 11.764 26.557 1.00 88.88 119 THR A C 1
ATOM 974 O O . THR A 1 119 ? -12.743 12.478 27.483 1.00 88.88 119 THR A O 1
ATOM 977 N N . ARG A 1 120 ? -13.196 10.429 26.663 1.00 87.38 120 ARG A N 1
ATOM 978 C CA . ARG A 1 120 ? -12.814 9.695 27.884 1.00 87.38 120 ARG A CA 1
ATOM 979 C C . ARG A 1 120 ? -11.434 10.096 28.411 1.00 87.38 120 ARG A C 1
ATOM 981 O O . ARG A 1 120 ? -11.291 10.366 29.596 1.00 87.38 120 ARG A O 1
ATOM 988 N N . CYS A 1 121 ? -10.434 10.193 27.532 1.00 89.19 121 CYS A N 1
ATOM 989 C CA . CYS A 1 121 ? -9.078 10.585 27.923 1.00 89.19 121 CYS A CA 1
ATOM 990 C C . CYS A 1 121 ? -9.020 12.002 28.511 1.00 89.19 121 CYS A C 1
ATOM 992 O O . CYS A 1 121 ? -8.342 12.206 29.511 1.00 89.19 121 CYS A O 1
ATOM 994 N N . ALA A 1 122 ? -9.734 12.961 27.914 1.00 92.06 122 ALA A N 1
ATOM 995 C CA . ALA A 1 122 ? -9.755 14.347 28.385 1.00 92.06 122 ALA A CA 1
ATOM 996 C C . ALA A 1 122 ? -10.421 14.476 29.764 1.00 92.06 122 ALA A C 1
ATOM 998 O O . ALA A 1 122 ? -9.899 15.154 30.648 1.00 92.06 122 ALA A O 1
ATOM 999 N N . VAL A 1 123 ? -11.548 13.787 29.969 1.00 92.44 123 VAL A N 1
ATOM 1000 C CA . VAL A 1 123 ? -12.259 13.802 31.255 1.00 92.44 123 VAL A CA 1
ATOM 1001 C C . VAL A 1 123 ? -11.442 13.111 32.346 1.00 92.44 123 VAL A C 1
ATOM 1003 O O . VAL A 1 123 ? -11.273 13.689 33.413 1.00 92.44 123 VAL A O 1
ATOM 1006 N N . LEU A 1 124 ? -10.858 11.937 32.077 1.00 91.69 124 LEU A N 1
ATOM 1007 C CA . LEU A 1 124 ? -9.988 11.244 33.039 1.00 91.69 124 LEU A CA 1
ATOM 1008 C C . LEU A 1 124 ? -8.714 12.037 33.372 1.00 91.69 124 LEU A C 1
ATOM 1010 O O . LEU A 1 124 ? -8.189 11.934 34.478 1.00 91.69 124 LEU A O 1
ATOM 1014 N N . ASP A 1 125 ? -8.180 12.821 32.435 1.00 94.00 125 ASP A N 1
ATOM 1015 C CA . ASP A 1 125 ? -7.070 13.735 32.720 1.00 94.00 125 ASP A CA 1
ATOM 1016 C C . ASP A 1 125 ? -7.491 14.866 33.668 1.00 94.00 125 ASP A C 1
ATOM 1018 O O . ASP A 1 125 ? -6.797 15.134 34.645 1.00 94.00 125 ASP A O 1
ATOM 1022 N N . ALA A 1 126 ? -8.660 15.473 33.443 1.00 95.19 126 ALA A N 1
ATOM 1023 C CA . ALA A 1 126 ? -9.191 16.510 34.327 1.00 95.19 126 ALA A CA 1
ATOM 1024 C C . ALA A 1 126 ? -9.540 15.975 35.731 1.00 95.19 126 ALA A C 1
ATOM 1026 O O . ALA A 1 126 ? -9.224 16.627 36.725 1.00 95.19 126 ALA A O 1
ATOM 1027 N N . LEU A 1 127 ? -10.139 14.781 35.825 1.00 94.19 127 LEU A N 1
ATOM 1028 C CA . LEU A 1 127 ? -10.477 14.130 37.100 1.00 94.19 127 LEU A CA 1
ATOM 1029 C C . LEU A 1 127 ? -9.236 13.765 37.926 1.00 94.19 127 LEU A C 1
ATOM 1031 O O . LEU A 1 127 ? -9.268 13.845 39.144 1.00 94.19 127 LEU A O 1
ATOM 1035 N N . ARG A 1 128 ? -8.107 13.439 37.287 1.00 92.75 128 ARG A N 1
ATOM 1036 C CA . ARG A 1 128 ? -6.847 13.190 38.010 1.00 92.75 128 ARG A CA 1
ATOM 1037 C C . ARG A 1 128 ? -6.204 14.454 38.587 1.00 92.75 128 ARG A C 1
ATOM 1039 O O . ARG A 1 128 ? -5.351 14.346 39.461 1.00 92.75 128 ARG A O 1
ATOM 1046 N N . LYS A 1 129 ? -6.562 15.640 38.082 1.00 94.25 129 LYS A N 1
ATOM 1047 C CA . LYS A 1 129 ? -5.985 16.929 38.510 1.00 94.25 129 LYS A CA 1
ATOM 1048 C C . LYS A 1 129 ? -6.810 17.639 39.577 1.00 94.25 129 LYS A C 1
ATOM 1050 O O . LYS A 1 129 ? -6.282 18.511 40.265 1.00 94.25 129 LYS A O 1
ATOM 1055 N N . ILE A 1 130 ? -8.102 17.334 39.678 1.00 94.75 130 ILE A N 1
ATOM 1056 C CA . ILE A 1 130 ? -8.983 17.961 40.662 1.00 94.75 130 ILE A CA 1
ATOM 1057 C C . ILE A 1 130 ? -8.796 17.316 42.037 1.00 94.75 130 ILE A C 1
ATOM 1059 O O . ILE A 1 130 ? -8.681 16.102 42.139 1.00 94.75 130 ILE A O 1
ATOM 1063 N N . SER A 1 131 ? -8.753 18.125 43.099 1.00 94.56 131 SER A N 1
ATOM 1064 C CA . SER A 1 131 ? -8.732 17.605 44.470 1.00 94.56 131 SER A CA 1
ATOM 1065 C C . SER A 1 131 ? -10.135 17.201 44.928 1.00 94.56 131 SER A C 1
ATOM 1067 O O . SER A 1 131 ? -11.121 17.817 44.521 1.00 94.56 131 SER A O 1
ATOM 1069 N N . ASP A 1 132 ? -10.226 16.230 45.842 1.00 93.69 132 ASP A N 1
ATOM 1070 C CA . ASP A 1 132 ? -11.498 15.745 46.402 1.00 93.69 132 ASP A CA 1
ATOM 1071 C C . ASP A 1 132 ? -12.340 16.880 47.031 1.00 93.69 132 ASP A C 1
ATOM 1073 O O . ASP A 1 132 ? -13.568 16.893 46.944 1.00 93.69 132 ASP A O 1
ATOM 1077 N N . GLU A 1 133 ? -11.698 17.874 47.657 1.00 93.44 133 GLU A N 1
ATOM 1078 C CA . GLU A 1 133 ? -12.374 19.059 48.210 1.00 93.44 133 GLU A CA 1
ATOM 1079 C C . GLU A 1 133 ? -13.000 19.938 47.132 1.00 93.44 133 GLU A C 1
ATOM 1081 O O . GLU A 1 133 ? -14.134 20.400 47.264 1.00 93.44 133 GLU A O 1
ATOM 1086 N N . ASP A 1 134 ? -12.257 20.186 46.062 1.00 94.81 134 ASP A N 1
ATOM 1087 C CA . ASP A 1 134 ? -12.714 21.030 44.974 1.00 94.81 134 ASP A CA 1
ATOM 1088 C C . ASP A 1 134 ? -13.737 20.328 44.089 1.00 94.81 134 ASP A C 1
ATOM 1090 O O . ASP A 1 134 ? -14.630 20.988 43.556 1.00 94.81 134 ASP A O 1
ATOM 1094 N N . PHE A 1 135 ? -13.628 19.009 43.950 1.00 95.94 135 PHE A N 1
ATOM 1095 C CA . PHE A 1 135 ? -14.616 18.198 43.260 1.00 95.94 135 PHE A CA 1
ATOM 1096 C C . PHE A 1 135 ? -15.969 18.277 43.973 1.00 95.94 135 PHE A C 1
ATOM 1098 O O . PHE A 1 135 ? -16.959 18.625 43.334 1.00 95.94 135 PHE A O 1
ATOM 1105 N N . ARG A 1 136 ? -16.015 18.094 45.302 1.00 94.75 136 ARG A N 1
ATOM 1106 C CA . ARG A 1 136 ? -17.260 18.188 46.098 1.00 94.75 136 ARG A CA 1
ATOM 1107 C C . ARG A 1 136 ? -17.943 19.555 46.031 1.00 94.75 136 ARG A C 1
ATOM 1109 O O . ARG A 1 136 ? -19.163 19.633 46.129 1.00 94.75 136 ARG A O 1
ATOM 1116 N N . LYS A 1 137 ? -17.179 20.638 45.850 1.00 94.88 137 LYS A N 1
ATOM 1117 C CA . LYS A 1 137 ? -17.743 21.989 45.654 1.00 94.88 137 LYS A CA 1
ATOM 1118 C C . LYS A 1 137 ? -18.433 22.151 44.297 1.00 94.88 137 LYS A C 1
ATOM 1120 O O . LYS A 1 137 ? -19.287 23.021 44.157 1.00 94.88 137 LYS A O 1
ATOM 1125 N N . LEU A 1 138 ? -18.021 21.376 43.294 1.00 94.56 138 LEU A N 1
ATOM 1126 C CA . LEU A 1 138 ? -18.451 21.530 41.902 1.00 94.56 138 LEU A CA 1
ATOM 1127 C C . LEU A 1 138 ? -19.398 20.419 41.435 1.00 94.56 138 LEU A C 1
ATOM 1129 O O . LEU A 1 138 ? -20.125 20.625 40.465 1.00 94.56 138 LEU A O 1
ATOM 1133 N N . TYR A 1 139 ? -19.400 19.268 42.107 1.00 94.25 139 TYR A N 1
ATOM 1134 C CA . TYR A 1 139 ? -20.200 18.103 41.754 1.00 94.25 139 TYR A CA 1
ATOM 1135 C C . TYR A 1 139 ? -20.706 17.366 43.001 1.00 94.25 139 TYR A C 1
ATOM 1137 O O . TYR A 1 139 ? -20.008 17.238 44.008 1.00 94.25 139 TYR A O 1
ATOM 1145 N N . LYS A 1 140 ? -21.941 16.862 42.930 1.00 94.00 140 LYS A N 1
ATOM 1146 C CA . LYS A 1 140 ? -22.615 16.212 44.058 1.00 94.00 140 LYS A CA 1
ATOM 1147 C C . LYS A 1 140 ? -22.035 14.819 44.335 1.00 94.00 140 LYS A C 1
ATOM 1149 O O . LYS A 1 140 ? -21.905 14.008 43.421 1.00 94.00 140 LYS A O 1
ATOM 1154 N N . CYS A 1 141 ? -21.731 14.543 45.603 1.00 94.12 141 CYS A N 1
ATOM 1155 C CA . CYS A 1 141 ? -21.213 13.260 46.086 1.00 94.12 141 CYS A CA 1
ATOM 1156 C C . CYS A 1 141 ? -22.112 12.754 47.241 1.00 94.12 141 CYS A C 1
ATOM 1158 O O . CYS A 1 141 ? -22.187 13.434 48.265 1.00 94.12 141 CYS A O 1
ATOM 1160 N N . PRO A 1 142 ? -22.827 11.619 47.107 1.00 93.56 142 PRO A N 1
ATOM 1161 C CA . PRO A 1 142 ? -22.852 10.736 45.946 1.00 93.56 142 PRO A CA 1
ATOM 1162 C C . PRO A 1 142 ? -23.616 11.376 44.767 1.00 93.56 142 PRO A C 1
ATOM 1164 O O . PRO A 1 142 ? -24.449 12.262 44.986 1.00 93.56 142 PRO A O 1
ATOM 1167 N N . PRO A 1 143 ? -23.341 10.948 43.523 1.00 91.81 143 PRO A N 1
ATOM 1168 C CA . PRO A 1 143 ? -24.084 11.395 42.352 1.00 91.81 143 PRO A CA 1
ATOM 1169 C C . PRO A 1 143 ? -25.571 11.045 42.475 1.00 91.81 143 PRO A C 1
ATOM 1171 O O . PRO A 1 143 ? -25.937 10.005 43.027 1.00 91.81 143 PRO A O 1
ATOM 1174 N N . ASP A 1 144 ? -26.429 11.898 41.916 1.00 89.00 144 ASP A N 1
ATOM 1175 C CA . ASP A 1 144 ? -27.858 11.609 41.814 1.00 89.00 144 ASP A CA 1
ATOM 1176 C C . ASP A 1 144 ? -28.133 10.441 40.863 1.00 89.00 144 ASP A C 1
ATOM 1178 O O . ASP A 1 144 ? -27.400 10.199 39.899 1.00 89.00 144 ASP A O 1
ATOM 1182 N N . ILE A 1 145 ? -29.233 9.728 41.121 1.00 86.94 145 ILE A N 1
ATOM 1183 C CA . ILE A 1 145 ? -29.728 8.713 40.192 1.00 86.94 145 ILE A CA 1
ATOM 1184 C C . ILE A 1 145 ? -30.149 9.444 38.909 1.00 86.94 145 ILE A C 1
ATOM 1186 O O . ILE A 1 145 ? -31.047 10.289 38.960 1.00 86.94 145 ILE A O 1
ATOM 1190 N N . PRO A 1 146 ? -29.521 9.149 37.758 1.00 80.75 146 PRO A N 1
ATOM 1191 C CA . PRO A 1 146 ? -29.853 9.819 36.511 1.00 80.75 146 PRO A CA 1
ATOM 1192 C C . PRO A 1 146 ? -31.279 9.485 36.076 1.00 80.75 146 PRO A C 1
ATOM 1194 O O . PRO A 1 146 ? -31.768 8.374 36.298 1.00 80.75 146 PRO A O 1
ATOM 1197 N N . ALA A 1 147 ? -31.918 10.416 35.367 1.00 80.06 147 ALA A N 1
ATOM 1198 C CA . ALA A 1 147 ? -33.150 10.106 34.656 1.00 80.06 147 ALA A CA 1
ATOM 1199 C C . ALA A 1 147 ? -32.905 8.957 33.663 1.00 80.06 147 ALA A C 1
ATOM 1201 O O . ALA A 1 147 ? -31.832 8.846 33.062 1.00 80.06 147 ALA A O 1
ATOM 1202 N N . LYS A 1 148 ? -33.905 8.091 33.480 1.00 75.88 148 LYS A N 1
ATOM 1203 C CA . LYS A 1 148 ? -33.830 7.023 32.483 1.00 75.88 148 LYS A CA 1
ATOM 1204 C C . LYS A 1 148 ? -33.858 7.658 31.093 1.00 75.88 148 LYS A C 1
ATOM 1206 O O . LYS A 1 148 ? -34.883 8.186 30.680 1.00 75.88 148 LYS A O 1
ATOM 1211 N N . ILE A 1 149 ? -32.733 7.609 30.389 1.00 68.50 149 ILE A N 1
ATOM 1212 C CA . ILE A 1 149 ? -32.636 8.081 29.007 1.00 68.50 149 ILE A CA 1
ATOM 1213 C C . ILE A 1 149 ? -32.921 6.895 28.088 1.00 68.50 149 ILE A C 1
ATOM 1215 O O . ILE A 1 149 ? -32.284 5.844 28.208 1.00 68.50 149 ILE A O 1
ATOM 1219 N N . GLU A 1 150 ? -33.876 7.048 27.171 1.00 68.06 150 GLU A N 1
ATOM 1220 C CA . GLU A 1 150 ? -34.048 6.113 26.060 1.00 68.06 150 GLU A CA 1
ATOM 1221 C C . GLU A 1 150 ? -32.885 6.286 25.080 1.00 68.06 150 GLU A C 1
ATOM 1223 O O . GLU A 1 150 ? -32.924 7.086 24.150 1.00 68.06 150 GLU A O 1
ATOM 1228 N N . SER A 1 151 ? -31.810 5.545 25.321 1.00 68.88 151 SER A N 1
ATOM 1229 C CA . SER A 1 151 ? -30.653 5.507 24.434 1.00 68.88 151 SER A CA 1
ATOM 1230 C C . SER A 1 151 ? -30.721 4.267 23.556 1.00 68.88 151 SER A C 1
ATOM 1232 O O . SER A 1 151 ? -30.689 3.139 24.054 1.00 68.88 151 SER A O 1
ATOM 1234 N N . LYS A 1 152 ? -30.772 4.460 22.234 1.00 81.00 152 LYS A N 1
ATOM 1235 C CA . LYS A 1 152 ? -30.608 3.357 21.286 1.00 81.00 152 LYS A CA 1
ATOM 1236 C C . LYS A 1 152 ? -29.156 2.883 21.347 1.00 81.00 152 LYS A C 1
ATOM 1238 O O . LYS A 1 152 ? -28.242 3.643 21.045 1.00 81.00 152 LYS A O 1
ATOM 1243 N N . ILE A 1 153 ? -28.957 1.637 21.764 1.00 87.50 153 ILE A N 1
ATOM 1244 C CA . ILE A 1 153 ? -27.639 1.001 21.766 1.00 87.50 153 ILE A CA 1
ATOM 1245 C C . ILE A 1 153 ? -27.219 0.784 20.314 1.00 87.50 153 ILE A C 1
ATOM 1247 O O . ILE A 1 153 ? -27.976 0.229 19.513 1.00 87.50 153 ILE A O 1
ATOM 1251 N N . GLU A 1 154 ? -26.006 1.202 19.982 1.00 90.81 154 GLU A N 1
ATOM 1252 C CA . GLU A 1 154 ? -25.410 0.957 18.676 1.00 90.81 154 GLU A CA 1
ATOM 1253 C C . GLU A 1 154 ? -24.576 -0.317 18.748 1.00 90.81 154 GLU A C 1
ATOM 1255 O O . GLU A 1 154 ? -23.672 -0.430 19.573 1.00 90.81 154 GLU A O 1
ATOM 1260 N N . VAL A 1 155 ? -24.875 -1.293 17.893 1.00 93.00 155 VAL A N 1
ATOM 1261 C CA . VAL A 1 155 ? -24.093 -2.528 17.799 1.00 93.00 155 VAL A CA 1
ATOM 1262 C C . VAL A 1 155 ? -23.580 -2.670 16.379 1.00 93.00 155 VAL A C 1
ATOM 1264 O O . VAL A 1 155 ? -24.368 -2.657 15.434 1.00 93.00 155 VAL A O 1
ATOM 1267 N N . SER A 1 156 ? -22.269 -2.831 16.225 1.00 93.31 156 SER A N 1
ATOM 1268 C CA . SER A 1 156 ? -21.647 -3.159 14.944 1.00 93.31 156 SER A CA 1
ATOM 1269 C C . SER A 1 156 ? -20.716 -4.356 15.084 1.00 93.31 156 SER A C 1
ATOM 1271 O O . SER A 1 156 ? -20.074 -4.563 16.115 1.00 93.31 156 SER A O 1
ATOM 1273 N N . CYS A 1 157 ? -20.679 -5.182 14.043 1.00 94.00 157 CYS A N 1
ATOM 1274 C CA . CYS A 1 157 ? -19.896 -6.408 13.997 1.00 94.00 157 CYS A CA 1
ATOM 1275 C C . CYS A 1 157 ? -19.013 -6.345 12.760 1.00 94.00 157 CYS A C 1
ATOM 1277 O O . CYS A 1 157 ? -19.524 -6.236 11.646 1.00 94.00 157 CYS A O 1
ATOM 1279 N N . VAL A 1 158 ? -17.698 -6.331 12.955 1.00 93.25 158 VAL A N 1
ATOM 1280 C CA . VAL A 1 158 ? -16.745 -6.090 11.870 1.00 93.25 158 VAL A CA 1
ATOM 1281 C C . VAL A 1 158 ? -15.531 -6.988 12.056 1.00 93.25 158 VAL A C 1
ATOM 1283 O O . VAL A 1 158 ? -14.948 -7.054 13.137 1.00 93.25 158 VAL A O 1
ATOM 1286 N N . HIS A 1 159 ? -15.131 -7.665 10.982 1.00 94.88 159 HIS A N 1
ATOM 1287 C CA . HIS A 1 159 ? -13.813 -8.282 10.903 1.00 94.88 159 HIS A CA 1
ATOM 1288 C C . HIS A 1 159 ? -12.747 -7.221 10.650 1.00 94.88 159 HIS A C 1
ATOM 1290 O O . HIS A 1 159 ? -12.920 -6.324 9.822 1.00 94.88 159 HIS A O 1
ATOM 1296 N N . SER A 1 160 ? -11.620 -7.364 11.338 1.00 93.31 160 SER A N 1
ATOM 1297 C CA . SER A 1 160 ? -10.397 -6.626 11.043 1.00 93.31 160 SER A CA 1
ATOM 1298 C C . SER A 1 160 ? -10.035 -6.817 9.566 1.00 93.31 160 SER A C 1
ATOM 1300 O O . SER A 1 160 ? -10.315 -7.887 9.014 1.00 93.31 160 SER A O 1
ATOM 1302 N N . PRO A 1 161 ? -9.429 -5.810 8.912 1.00 95.62 161 PRO A N 1
ATOM 1303 C CA . PRO A 1 161 ? -9.064 -5.930 7.511 1.00 95.62 161 PRO A CA 1
ATOM 1304 C C . PRO A 1 161 ? -8.184 -7.150 7.248 1.00 95.62 161 PRO A C 1
ATOM 1306 O O . PRO A 1 161 ? -7.320 -7.496 8.057 1.00 95.62 161 PRO A O 1
ATOM 1309 N N . ILE A 1 162 ? -8.403 -7.777 6.098 1.00 95.75 162 ILE A N 1
ATOM 1310 C CA . ILE A 1 162 ? -7.568 -8.875 5.612 1.00 95.75 162 ILE A CA 1
ATOM 1311 C C . ILE A 1 162 ? -6.575 -8.302 4.624 1.00 95.75 162 ILE A C 1
ATOM 1313 O O . ILE A 1 162 ? -6.938 -7.469 3.795 1.00 95.75 162 ILE A O 1
ATOM 1317 N N . TYR A 1 163 ? -5.341 -8.782 4.685 1.00 97.19 163 TYR A N 1
ATOM 1318 C CA . TYR A 1 163 ? -4.296 -8.374 3.767 1.00 97.19 163 TYR A CA 1
ATOM 1319 C C . TYR A 1 163 ? -3.949 -9.549 2.862 1.00 97.19 163 TYR A C 1
ATOM 1321 O O . TYR A 1 163 ? -3.530 -10.602 3.339 1.00 97.19 163 TYR A O 1
ATOM 1329 N N . LEU A 1 164 ? -4.139 -9.375 1.556 1.00 97.56 164 LEU A N 1
ATOM 1330 C CA . LEU A 1 164 ? -3.606 -10.289 0.549 1.00 97.56 164 LEU A CA 1
ATOM 1331 C C . LEU A 1 164 ? -2.380 -9.653 -0.088 1.00 97.56 164 LEU A C 1
ATOM 1333 O O . LEU A 1 164 ? -2.399 -8.459 -0.372 1.00 97.56 164 LEU A O 1
ATOM 1337 N N . ALA A 1 165 ? -1.339 -10.428 -0.350 1.00 97.81 165 ALA A N 1
ATOM 1338 C CA . ALA A 1 165 ? -0.170 -9.981 -1.093 1.00 97.81 165 ALA A CA 1
ATOM 1339 C C . ALA A 1 165 ? 0.111 -10.918 -2.259 1.00 97.81 165 ALA A C 1
ATOM 1341 O O . ALA A 1 165 ? -0.216 -12.097 -2.198 1.00 97.81 165 ALA A O 1
ATOM 1342 N N . GLY A 1 166 ? 0.736 -10.397 -3.306 1.00 97.94 166 GLY A N 1
ATOM 1343 C CA . GLY A 1 166 ? 1.188 -11.186 -4.447 1.00 97.94 166 GLY A CA 1
ATOM 1344 C C . GLY A 1 166 ? 2.152 -10.391 -5.313 1.00 97.94 166 GLY A C 1
ATOM 1345 O O . GLY A 1 166 ? 2.579 -9.289 -4.948 1.00 97.94 166 GLY A O 1
ATOM 1346 N N . ARG A 1 167 ? 2.477 -10.924 -6.489 1.00 98.31 167 ARG A N 1
ATOM 1347 C CA . ARG A 1 167 ? 3.201 -10.204 -7.543 1.00 98.31 167 ARG A CA 1
ATOM 1348 C C . ARG A 1 167 ? 2.382 -10.155 -8.814 1.00 98.31 167 ARG A C 1
ATOM 1350 O O . ARG A 1 167 ? 1.790 -11.160 -9.194 1.00 98.31 167 ARG A O 1
ATOM 1357 N N . TYR A 1 168 ? 2.385 -9.009 -9.489 1.00 98.62 168 TYR A N 1
ATOM 1358 C CA . TYR A 1 168 ? 1.778 -8.883 -10.810 1.00 98.62 168 TYR A CA 1
ATOM 1359 C C . TYR A 1 168 ? 2.841 -8.653 -11.891 1.00 98.62 168 TYR A C 1
ATOM 1361 O O . TYR A 1 168 ? 3.740 -7.823 -11.744 1.00 98.62 168 TYR A O 1
ATOM 1369 N N . CYS A 1 169 ? 2.718 -9.358 -13.008 1.00 98.75 169 CYS A N 1
ATOM 1370 C CA . CYS A 1 169 ? 3.296 -8.946 -14.281 1.00 98.75 169 CYS A CA 1
ATOM 1371 C C . CYS A 1 169 ? 2.256 -8.141 -15.061 1.00 98.75 169 CYS A C 1
ATOM 1373 O O . CYS A 1 169 ? 1.056 -8.378 -14.947 1.00 98.75 169 CYS A O 1
ATOM 1375 N N . LYS A 1 170 ? 2.726 -7.196 -15.868 1.00 98.75 170 LYS A N 1
ATOM 1376 C CA . LYS A 1 170 ? 1.927 -6.343 -16.746 1.00 98.75 170 LYS A CA 1
ATOM 1377 C C . LYS A 1 170 ? 2.525 -6.412 -18.144 1.00 98.75 170 LYS A C 1
ATOM 1379 O O . LYS A 1 170 ? 3.644 -5.952 -18.363 1.00 98.75 170 LYS A O 1
ATOM 1384 N N . TYR A 1 171 ? 1.768 -6.951 -19.088 1.00 98.56 171 TYR A N 1
ATOM 1385 C CA . TYR A 1 171 ? 2.212 -7.196 -20.461 1.00 98.56 171 TYR A CA 1
ATOM 1386 C C . TYR A 1 171 ? 1.754 -6.114 -21.445 1.00 98.56 171 TYR A C 1
ATOM 1388 O O . TYR A 1 171 ? 2.381 -5.922 -22.484 1.00 98.56 171 TYR A O 1
ATOM 1396 N N . SER A 1 172 ? 0.679 -5.389 -21.120 1.00 97.88 172 SER A N 1
ATOM 1397 C CA . SER A 1 172 ? 0.141 -4.311 -21.958 1.00 97.88 172 SER A CA 1
ATOM 1398 C C . SER A 1 172 ? 0.918 -3.002 -21.792 1.00 97.88 172 SER A C 1
ATOM 1400 O O . SER A 1 172 ? 1.177 -2.590 -20.665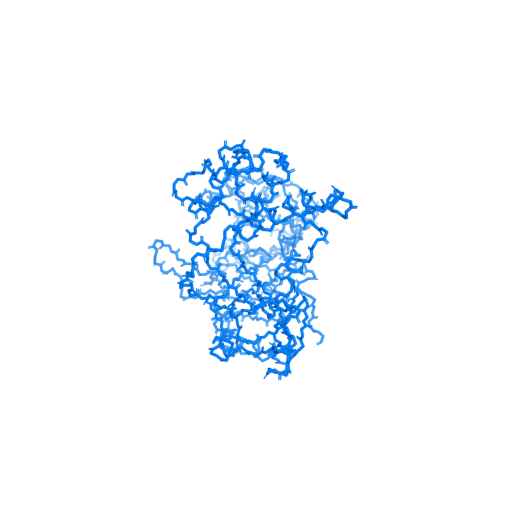 1.00 97.88 172 SER A O 1
ATOM 1402 N N . ARG A 1 173 ? 1.207 -2.298 -22.895 1.00 97.81 173 ARG A N 1
ATOM 1403 C CA . ARG A 1 173 ? 1.700 -0.902 -22.899 1.00 97.81 173 ARG A CA 1
ATOM 1404 C C . ARG A 1 173 ? 0.567 0.140 -22.902 1.00 97.81 173 ARG A C 1
ATOM 1406 O O . ARG A 1 173 ? 0.812 1.330 -23.041 1.00 97.81 173 ARG A O 1
ATOM 1413 N N . LEU A 1 174 ? -0.686 -0.294 -22.779 1.00 97.00 174 LEU A N 1
ATOM 1414 C CA . LEU A 1 174 ? -1.875 0.566 -22.831 1.00 97.00 174 LEU A CA 1
ATOM 1415 C C . LEU A 1 174 ? -2.737 0.418 -21.569 1.00 97.00 174 LEU A C 1
ATOM 1417 O O . LEU A 1 174 ? -3.949 0.600 -21.612 1.00 97.00 174 LEU A O 1
ATOM 1421 N N . LEU A 1 175 ? -2.118 0.050 -20.444 1.00 97.94 175 LEU A N 1
ATOM 1422 C CA . LEU A 1 175 ? -2.812 -0.234 -19.188 1.00 97.94 175 LEU A CA 1
ATOM 1423 C C . LEU A 1 175 ? -2.213 0.587 -18.042 1.00 97.94 175 LEU A C 1
ATOM 1425 O O . LEU A 1 175 ? -1.007 0.542 -17.798 1.00 97.94 175 LEU A O 1
ATOM 1429 N N . SER A 1 176 ? -3.037 1.326 -17.301 1.00 97.75 176 SER A N 1
ATOM 1430 C CA . SER A 1 176 ? -2.594 2.004 -16.082 1.00 97.75 176 SER A CA 1
ATOM 1431 C C . SER A 1 176 ? -2.535 1.032 -14.902 1.00 97.75 176 SER A C 1
ATOM 1433 O O . SER A 1 176 ? -3.278 0.059 -14.836 1.00 97.75 176 SER A O 1
ATOM 1435 N N . GLN A 1 177 ? -1.658 1.289 -13.929 1.00 98.06 177 GLN A N 1
ATOM 1436 C CA . GLN A 1 177 ? -1.591 0.450 -12.726 1.00 98.06 177 GLN A CA 1
ATOM 1437 C C . GLN A 1 177 ? -2.834 0.622 -11.832 1.00 98.06 177 GLN A C 1
ATOM 1439 O O . GLN A 1 177 ? -3.361 -0.346 -11.304 1.00 98.06 177 GLN A O 1
ATOM 1444 N N . THR A 1 178 ? -3.323 1.854 -11.700 1.00 97.56 178 THR A N 1
ATOM 1445 C CA . THR A 1 178 ? -4.526 2.204 -10.927 1.00 97.56 178 THR A CA 1
ATOM 1446 C C . THR A 1 178 ? -5.546 2.894 -11.836 1.00 97.56 178 THR A C 1
ATOM 1448 O O . THR A 1 178 ? -5.139 3.383 -12.904 1.00 97.56 178 THR A O 1
ATOM 1451 N N . PRO A 1 179 ? -6.838 2.966 -11.455 1.00 96.94 179 PRO A N 1
ATOM 1452 C CA . PRO A 1 179 ? -7.868 3.599 -12.272 1.00 96.94 179 PRO A CA 1
ATOM 1453 C C . PRO A 1 179 ? -7.472 5.027 -12.646 1.00 96.94 179 PRO A C 1
ATOM 1455 O O . PRO A 1 179 ? -7.186 5.859 -11.780 1.00 96.94 179 PRO A O 1
ATOM 1458 N N . TRP A 1 180 ? -7.423 5.322 -13.946 1.00 93.56 180 TRP A N 1
ATOM 1459 C CA . TRP A 1 180 ? -7.052 6.651 -14.419 1.00 93.56 180 TRP A CA 1
ATOM 1460 C C . TRP A 1 180 ? -8.301 7.472 -14.729 1.00 93.56 180 TRP A C 1
ATOM 1462 O O . TRP A 1 180 ? -8.895 7.366 -15.803 1.00 93.56 180 TRP A O 1
ATOM 1472 N N . ILE A 1 181 ? -8.680 8.315 -13.770 1.00 92.56 181 ILE A N 1
ATOM 1473 C CA . ILE A 1 181 ? -9.811 9.238 -13.872 1.00 92.56 181 ILE A CA 1
ATOM 1474 C C . ILE A 1 181 ? -9.266 10.668 -13.832 1.00 92.56 181 ILE A C 1
ATOM 1476 O O . ILE A 1 181 ? -8.547 11.039 -12.903 1.00 92.56 181 ILE A O 1
ATOM 1480 N N . LEU A 1 182 ? -9.589 11.470 -14.844 1.00 88.38 182 LEU A N 1
ATOM 1481 C CA . LEU A 1 182 ? -9.208 12.877 -14.944 1.00 88.38 182 LEU A CA 1
ATOM 1482 C C . LEU A 1 182 ? -10.479 13.714 -15.103 1.00 88.38 182 LEU A C 1
ATOM 1484 O O . LEU A 1 182 ? -11.257 13.484 -16.024 1.00 88.38 182 LEU A O 1
ATOM 1488 N N . ASN A 1 183 ? -10.698 14.674 -14.201 1.00 89.38 183 ASN A N 1
ATOM 1489 C CA . ASN A 1 183 ? -11.896 15.529 -14.183 1.00 89.38 183 ASN A CA 1
ATOM 1490 C C . ASN A 1 183 ? -13.213 14.726 -14.232 1.00 89.38 183 ASN A C 1
ATOM 1492 O O . ASN A 1 183 ? -14.126 15.055 -14.981 1.00 89.38 183 ASN A O 1
ATOM 1496 N N . GLY A 1 184 ? -13.281 13.619 -13.483 1.00 90.75 184 GLY A N 1
ATOM 1497 C CA . GLY A 1 184 ? -14.441 12.718 -13.458 1.00 90.75 184 GLY A CA 1
ATOM 1498 C C . GLY A 1 184 ? -14.594 11.821 -14.692 1.00 90.75 184 GLY A C 1
ATOM 1499 O O . GLY A 1 184 ? -15.405 10.899 -14.668 1.00 90.75 184 GLY A O 1
ATOM 1500 N N . LYS A 1 185 ? -13.798 12.023 -15.749 1.00 92.06 185 LYS A N 1
ATOM 1501 C CA . LYS A 1 185 ? -13.811 11.181 -16.946 1.00 92.06 185 LYS A CA 1
ATOM 1502 C C . LYS A 1 185 ? -12.759 10.084 -16.845 1.00 92.06 185 LYS A C 1
ATOM 1504 O O . LYS A 1 185 ? -11.582 10.337 -16.583 1.00 92.06 185 LYS A O 1
ATOM 1509 N N . ARG A 1 186 ? -13.190 8.853 -17.098 1.00 93.69 186 ARG A N 1
ATOM 1510 C CA . ARG A 1 186 ? -12.313 7.691 -17.204 1.00 93.69 186 ARG A CA 1
ATOM 1511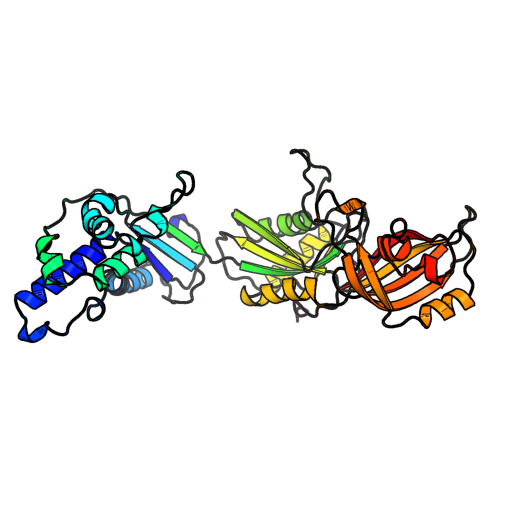 C C . ARG A 1 186 ? -11.475 7.783 -18.485 1.00 93.69 186 ARG A C 1
ATOM 1513 O O . ARG A 1 186 ? -12.029 7.936 -19.570 1.00 93.69 186 ARG A O 1
ATOM 1520 N N . ILE A 1 187 ? -10.151 7.736 -18.341 1.00 94.25 187 ILE A N 1
ATOM 1521 C CA . ILE A 1 187 ? -9.188 7.829 -19.452 1.00 94.25 187 ILE A CA 1
ATOM 1522 C C . ILE A 1 187 ? -8.870 6.442 -20.016 1.00 94.25 187 ILE A C 1
ATOM 1524 O O . ILE A 1 187 ? -8.722 6.292 -21.223 1.00 94.25 187 ILE A O 1
ATOM 1528 N N . MET A 1 188 ? -8.799 5.429 -19.152 1.00 91.56 188 MET A N 1
ATOM 1529 C CA . MET A 1 188 ? -8.527 4.043 -19.538 1.00 91.56 188 MET A CA 1
ATOM 1530 C C . MET A 1 188 ? -9.651 3.122 -19.105 1.00 91.56 188 MET A C 1
ATOM 1532 O O . MET A 1 188 ? -10.181 3.276 -18.006 1.00 91.56 188 MET A O 1
ATOM 1536 N N . GLU A 1 189 ? -9.983 2.156 -19.956 1.00 93.69 189 GLU A N 1
ATOM 1537 C CA . GLU A 1 189 ? -11.083 1.215 -19.732 1.00 93.69 189 GLU A CA 1
ATOM 1538 C C . GLU A 1 189 ? -10.929 0.424 -18.432 1.00 93.69 189 GLU A C 1
ATOM 1540 O O . GLU A 1 189 ? -11.909 0.219 -17.732 1.00 93.69 189 GLU A O 1
ATOM 1545 N N . THR A 1 190 ? -9.705 0.036 -18.074 1.00 97.06 190 THR A N 1
ATOM 1546 C CA . THR A 1 190 ? -9.402 -0.718 -16.853 1.00 97.06 190 THR A CA 1
ATOM 1547 C C . THR A 1 190 ? -7.988 -0.404 -16.355 1.00 97.06 190 THR A C 1
ATOM 1549 O O . THR A 1 190 ? -7.277 0.424 -16.935 1.00 97.06 190 THR A O 1
ATOM 1552 N N . SER A 1 191 ? -7.584 -1.038 -15.260 1.00 98.44 191 SER A N 1
ATOM 1553 C CA . SER A 1 191 ? -6.265 -0.916 -14.649 1.00 98.44 191 SER A CA 1
ATOM 1554 C C . SER A 1 191 ? -5.790 -2.252 -14.077 1.00 98.44 191 SER A C 1
ATOM 1556 O O . SER A 1 191 ? -6.589 -3.160 -13.868 1.00 98.44 191 SER A O 1
ATOM 1558 N N . VAL A 1 192 ? -4.487 -2.379 -13.796 1.00 98.69 192 VAL A N 1
ATOM 1559 C CA . VAL A 1 192 ? -3.931 -3.559 -13.098 1.00 98.69 192 VAL A CA 1
ATOM 1560 C C . VAL A 1 192 ? -4.688 -3.817 -11.795 1.00 98.69 192 VAL A C 1
ATOM 1562 O O . VAL A 1 192 ? -5.075 -4.950 -11.533 1.00 98.69 192 VAL A O 1
ATOM 1565 N N . GLN A 1 193 ? -4.927 -2.763 -11.008 1.00 98.56 193 GLN A N 1
ATOM 1566 C CA . GLN A 1 193 ? -5.706 -2.829 -9.777 1.00 98.56 193 GLN A CA 1
ATOM 1567 C C . GLN A 1 193 ? -7.080 -3.459 -10.022 1.00 98.56 193 GLN A C 1
ATOM 1569 O O . GLN A 1 193 ? -7.401 -4.434 -9.360 1.00 98.56 193 GLN A O 1
ATOM 1574 N N . GLU A 1 194 ? -7.864 -2.935 -10.966 1.00 98.38 194 GLU A N 1
ATOM 1575 C CA . GLU A 1 194 ? -9.238 -3.403 -11.208 1.00 98.38 194 GLU A CA 1
ATOM 1576 C C . GLU A 1 194 ? -9.276 -4.846 -11.706 1.00 98.38 194 GLU A C 1
ATOM 1578 O O . GLU A 1 194 ? -10.009 -5.661 -11.154 1.00 98.38 194 GLU A O 1
ATOM 1583 N N . LEU A 1 195 ? -8.395 -5.208 -12.645 1.00 98.62 195 LEU A N 1
ATOM 1584 C CA . LEU A 1 195 ? -8.284 -6.584 -13.143 1.00 98.62 195 LEU A CA 1
ATOM 1585 C C . LEU A 1 195 ? -8.035 -7.608 -12.019 1.00 98.62 195 LEU A C 1
ATOM 1587 O O . LEU A 1 195 ? -8.469 -8.753 -12.125 1.00 98.62 195 LEU A O 1
ATOM 1591 N N . ILE A 1 196 ? -7.352 -7.201 -10.945 1.00 98.75 196 ILE A N 1
ATOM 1592 C CA . ILE A 1 196 ? -7.114 -8.030 -9.758 1.00 98.75 196 ILE A CA 1
ATOM 1593 C C . ILE A 1 196 ? -8.308 -7.947 -8.794 1.00 98.75 196 ILE A C 1
ATOM 1595 O O . ILE A 1 196 ? -8.853 -8.973 -8.381 1.00 98.75 196 ILE A O 1
ATOM 1599 N N . THR A 1 197 ? -8.720 -6.736 -8.406 1.00 98.50 197 THR A N 1
ATOM 1600 C CA . THR A 1 197 ? -9.711 -6.521 -7.341 1.00 98.50 197 THR A CA 1
ATOM 1601 C C . THR A 1 197 ? -11.119 -6.952 -7.725 1.00 98.50 197 THR A C 1
ATOM 1603 O O . THR A 1 197 ? -11.885 -7.336 -6.838 1.00 98.50 197 THR A O 1
ATOM 1606 N N . ASP A 1 198 ? -11.459 -6.935 -9.013 1.00 98.12 198 ASP A N 1
ATOM 1607 C CA . ASP A 1 198 ? -12.773 -7.358 -9.500 1.00 98.12 198 ASP A CA 1
ATOM 1608 C C . ASP A 1 198 ? -12.982 -8.857 -9.267 1.00 98.12 198 ASP A C 1
ATOM 1610 O O . ASP A 1 198 ? -14.049 -9.270 -8.819 1.00 98.12 198 ASP A O 1
ATOM 1614 N N . VAL A 1 199 ? -11.948 -9.679 -9.487 1.00 98.50 199 VAL A N 1
ATOM 1615 C CA . VAL A 1 199 ? -11.996 -11.118 -9.184 1.00 98.50 199 VAL A CA 1
ATOM 1616 C C . VAL A 1 199 ? -11.987 -11.350 -7.677 1.00 98.50 199 VAL A C 1
ATOM 1618 O O . VAL A 1 199 ? -12.832 -12.082 -7.169 1.00 98.50 199 VAL A O 1
ATOM 1621 N N . VAL A 1 200 ? -11.095 -10.681 -6.939 1.00 98.19 200 VAL A N 1
ATOM 1622 C CA . VAL A 1 200 ? -11.019 -10.812 -5.471 1.00 98.19 200 VAL A CA 1
ATOM 1623 C C . VAL A 1 200 ? -12.363 -10.499 -4.812 1.00 98.19 200 VAL A C 1
ATOM 1625 O O . VAL A 1 200 ? -12.773 -11.220 -3.908 1.00 98.19 200 VAL A O 1
ATOM 1628 N N . THR A 1 201 ? -13.092 -9.491 -5.293 1.00 97.50 201 THR A N 1
ATOM 1629 C CA . THR A 1 201 ? -14.411 -9.118 -4.752 1.00 97.50 201 THR A CA 1
ATOM 1630 C C . THR A 1 201 ? -15.475 -10.201 -4.954 1.00 97.50 201 THR A C 1
ATOM 1632 O O . THR A 1 201 ? -16.359 -10.335 -4.108 1.00 97.50 201 THR A O 1
ATOM 1635 N N . LYS A 1 202 ? -15.384 -11.019 -6.013 1.00 96.69 202 LYS A N 1
ATOM 1636 C CA . LYS A 1 202 ? -16.301 -12.156 -6.219 1.00 96.69 202 LYS A CA 1
ATOM 1637 C C . LYS A 1 202 ? -16.092 -13.255 -5.176 1.00 96.69 202 LYS A C 1
ATOM 1639 O O . LYS A 1 202 ? -17.062 -13.813 -4.675 1.00 96.69 202 LYS A O 1
ATOM 1644 N N . TYR A 1 203 ? -14.834 -13.560 -4.856 1.00 96.81 203 TYR A N 1
ATOM 1645 C CA . TYR A 1 203 ? -14.469 -14.609 -3.894 1.00 96.81 203 TYR A CA 1
ATOM 1646 C C . TYR A 1 203 ? -14.560 -14.141 -2.443 1.00 96.81 203 TYR A C 1
ATOM 1648 O O . TYR A 1 203 ? -14.865 -14.924 -1.543 1.0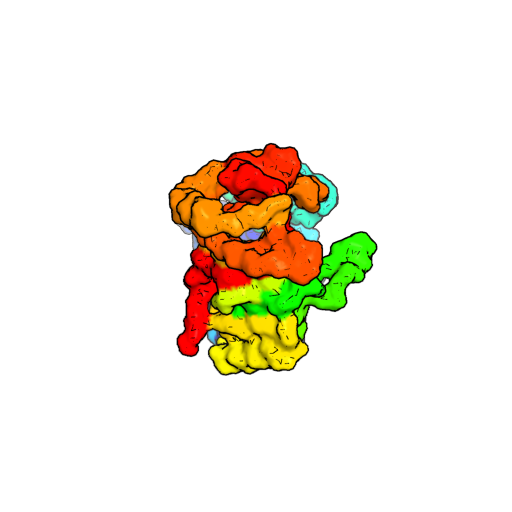0 96.81 203 TYR A O 1
ATOM 1656 N N . ILE A 1 204 ? -14.276 -12.863 -2.212 1.00 96.19 204 ILE A N 1
ATOM 1657 C CA . ILE A 1 204 ? -14.229 -12.239 -0.896 1.00 96.19 204 ILE A CA 1
ATOM 1658 C C . ILE A 1 204 ? -15.171 -11.034 -0.923 1.00 96.19 204 ILE A C 1
ATOM 1660 O O . ILE A 1 204 ? -14.718 -9.910 -1.164 1.00 96.19 204 ILE A O 1
ATOM 1664 N N . PRO A 1 205 ? -16.482 -11.240 -0.685 1.00 94.88 205 PRO A N 1
ATOM 1665 C CA . PRO A 1 205 ? -17.432 -10.142 -0.584 1.00 94.88 205 PRO A CA 1
ATOM 1666 C C . PRO A 1 205 ? -16.971 -9.129 0.465 1.00 94.88 205 PRO A C 1
ATOM 1668 O O . PRO A 1 205 ? -16.726 -9.480 1.621 1.00 94.88 205 PRO A O 1
ATOM 1671 N N . ASN A 1 206 ? -16.823 -7.876 0.047 1.00 95.81 206 ASN A N 1
ATOM 1672 C CA . ASN A 1 206 ? -16.237 -6.802 0.841 1.00 95.81 206 ASN A CA 1
ATOM 1673 C C . ASN A 1 206 ? -16.895 -5.458 0.498 1.00 95.81 206 ASN A C 1
ATOM 1675 O O . ASN A 1 206 ? -17.570 -5.335 -0.523 1.00 95.81 206 ASN A O 1
ATOM 1679 N N . GLU A 1 207 ? -16.691 -4.447 1.343 1.00 95.44 207 GLU A N 1
ATOM 1680 C CA . GLU A 1 207 ? -17.146 -3.077 1.056 1.00 95.44 207 GLU A CA 1
ATOM 1681 C C . GLU A 1 207 ? -16.107 -2.285 0.258 1.00 95.44 207 GLU A C 1
ATOM 1683 O O . GLU A 1 207 ? -16.449 -1.397 -0.524 1.00 95.44 207 GLU A O 1
ATOM 1688 N N . LYS A 1 208 ? -14.822 -2.561 0.498 1.00 96.50 208 LYS A N 1
ATOM 1689 C CA . LYS A 1 208 ? -13.722 -1.794 -0.074 1.00 96.50 208 LYS A CA 1
ATOM 1690 C C . LYS A 1 208 ? -12.432 -2.604 -0.104 1.00 96.50 208 LYS A C 1
ATOM 1692 O O . LYS A 1 208 ? -12.079 -3.246 0.884 1.00 96.50 208 LYS A O 1
ATOM 1697 N N . ILE A 1 209 ? -11.670 -2.438 -1.186 1.00 98.19 209 ILE A N 1
ATOM 1698 C CA . ILE A 1 209 ? -10.280 -2.889 -1.294 1.00 98.19 209 ILE A CA 1
ATOM 1699 C C . ILE A 1 209 ? -9.360 -1.680 -1.485 1.00 98.19 209 ILE A C 1
ATOM 1701 O O . ILE A 1 209 ? -9.582 -0.849 -2.368 1.00 98.19 209 ILE A O 1
ATOM 1705 N N . MET A 1 210 ? -8.311 -1.583 -0.670 1.00 97.81 210 MET A N 1
ATOM 1706 C CA . MET A 1 210 ? -7.207 -0.644 -0.868 1.00 97.81 210 MET A CA 1
ATOM 1707 C C . MET A 1 210 ? -6.039 -1.377 -1.532 1.00 97.81 210 MET A C 1
ATOM 1709 O O . MET A 1 210 ? -5.473 -2.300 -0.953 1.00 97.81 210 MET A O 1
ATOM 1713 N N . PHE A 1 211 ? -5.671 -0.958 -2.742 1.00 97.94 211 PHE A N 1
ATOM 1714 C CA . PHE A 1 211 ? -4.526 -1.497 -3.476 1.00 97.94 211 PHE A CA 1
ATOM 1715 C C . PHE A 1 211 ? -3.265 -0.683 -3.175 1.00 97.94 211 PHE A C 1
ATOM 1717 O O . PHE A 1 211 ? -3.278 0.546 -3.251 1.00 97.94 211 PHE A O 1
ATOM 1724 N N . SER A 1 212 ? -2.168 -1.363 -2.863 1.00 96.44 212 SER A N 1
ATOM 1725 C CA . SER A 1 212 ? -0.835 -0.776 -2.700 1.00 96.44 212 SER A CA 1
ATOM 1726 C C . SER A 1 212 ? 0.201 -1.638 -3.411 1.00 96.44 212 SER A C 1
ATOM 1728 O O . SER A 1 212 ? 0.063 -2.853 -3.470 1.00 96.44 212 SER A O 1
ATOM 1730 N N . SER A 1 213 ? 1.260 -1.038 -3.946 1.00 95.81 213 SER A N 1
ATOM 1731 C CA . SER A 1 213 ? 2.333 -1.760 -4.640 1.00 95.81 213 SER A CA 1
ATOM 1732 C C . SER A 1 213 ? 3.699 -1.187 -4.298 1.00 95.81 213 SER A C 1
ATOM 1734 O O . SER A 1 213 ? 3.800 -0.024 -3.917 1.00 95.81 213 SER A O 1
ATOM 1736 N N . SER A 1 214 ? 4.761 -1.982 -4.459 1.00 94.31 214 SER A N 1
ATOM 1737 C CA . SER A 1 214 ? 6.132 -1.512 -4.222 1.00 94.31 214 SER A CA 1
ATOM 1738 C C . SER A 1 214 ? 6.599 -0.673 -5.411 1.00 94.31 214 SER A C 1
ATOM 1740 O O . SER A 1 214 ? 7.259 -1.166 -6.329 1.00 94.31 214 SER A O 1
ATOM 1742 N N . GLY A 1 215 ? 6.171 0.588 -5.446 1.00 92.25 215 GLY A N 1
ATOM 1743 C CA . GLY A 1 215 ? 6.341 1.500 -6.575 1.00 92.25 215 GLY A CA 1
ATOM 1744 C C . GLY A 1 215 ? 5.335 1.287 -7.710 1.00 92.25 215 GLY A C 1
ATOM 1745 O O . GLY A 1 215 ? 4.345 0.563 -7.581 1.00 92.25 215 GLY A O 1
ATOM 1746 N N . ARG A 1 216 ? 5.593 1.948 -8.841 1.00 95.12 216 ARG A N 1
ATOM 1747 C CA . ARG A 1 216 ? 4.705 1.998 -10.008 1.00 95.12 216 ARG A CA 1
ATOM 1748 C C . ARG A 1 216 ? 5.491 2.147 -11.305 1.00 95.12 216 ARG A C 1
ATOM 1750 O O . ARG A 1 216 ? 6.522 2.813 -11.327 1.00 95.12 216 ARG A O 1
ATOM 1757 N N . GLU A 1 217 ? 4.955 1.587 -12.384 1.00 96.69 217 GLU A N 1
ATOM 1758 C CA . GLU A 1 217 ? 5.388 1.855 -13.756 1.00 96.69 217 GLU A CA 1
ATOM 1759 C C . GLU A 1 217 ? 4.413 2.770 -14.523 1.00 96.69 217 GLU A C 1
ATOM 1761 O O . GLU A 1 217 ? 3.226 2.883 -14.191 1.00 96.69 217 GLU A O 1
ATOM 1766 N N . ASP A 1 218 ? 4.926 3.448 -15.554 1.00 96.94 218 ASP A N 1
ATOM 1767 C CA . ASP A 1 218 ? 4.105 4.237 -16.477 1.00 96.94 218 ASP A CA 1
ATOM 1768 C C . ASP A 1 218 ? 3.175 3.323 -17.301 1.00 96.94 218 ASP A C 1
ATOM 1770 O O . ASP A 1 218 ? 3.332 2.102 -17.359 1.00 96.94 218 ASP A O 1
ATOM 1774 N N . VAL A 1 219 ? 2.171 3.917 -17.948 1.00 97.25 219 VAL A N 1
ATOM 1775 C CA . VAL A 1 219 ? 1.187 3.195 -18.775 1.00 97.25 219 VAL A CA 1
ATOM 1776 C C . VAL A 1 219 ? 1.859 2.369 -19.873 1.00 97.25 219 VAL A C 1
ATOM 1778 O O . VAL A 1 219 ? 1.510 1.203 -20.053 1.00 97.25 219 VAL A O 1
ATOM 1781 N N . ASP A 1 220 ? 2.837 2.962 -20.549 1.00 97.69 220 ASP A N 1
ATOM 1782 C CA . ASP A 1 220 ? 3.579 2.414 -21.688 1.00 97.69 220 ASP A CA 1
ATOM 1783 C C . ASP A 1 220 ? 4.687 1.429 -21.295 1.00 97.69 220 ASP A C 1
ATOM 1785 O O . ASP A 1 220 ? 5.348 0.854 -22.160 1.00 97.69 220 ASP A O 1
ATOM 1789 N N . VAL A 1 221 ? 4.870 1.188 -19.997 1.00 98.56 221 VAL A N 1
ATOM 1790 C CA . VAL A 1 221 ? 5.922 0.327 -19.451 1.00 98.56 221 VAL A CA 1
ATOM 1791 C C . VAL A 1 221 ? 5.349 -1.024 -19.043 1.00 98.56 221 VAL A C 1
ATOM 17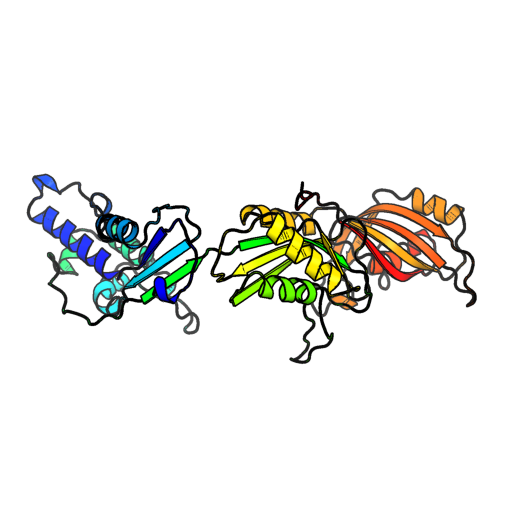93 O O . VAL A 1 221 ? 4.332 -1.093 -18.343 1.00 98.56 221 VAL A O 1
ATOM 1796 N N . ARG A 1 222 ? 6.020 -2.106 -19.449 1.00 98.69 222 ARG A N 1
ATOM 1797 C CA . ARG A 1 222 ? 5.691 -3.470 -19.009 1.00 98.69 222 ARG A CA 1
ATOM 1798 C C . ARG A 1 222 ? 6.369 -3.791 -17.680 1.00 98.69 222 ARG A C 1
ATOM 1800 O O . ARG A 1 222 ? 7.441 -3.271 -17.384 1.00 98.69 222 ARG A O 1
ATOM 1807 N N . MET A 1 223 ? 5.764 -4.687 -16.909 1.00 98.50 223 MET A N 1
ATOM 1808 C CA . MET A 1 223 ? 6.358 -5.299 -15.718 1.00 98.50 223 MET A CA 1
ATOM 1809 C C . MET A 1 223 ? 6.498 -6.800 -15.971 1.00 98.50 223 MET A C 1
ATOM 1811 O O . MET A 1 223 ? 5.495 -7.504 -16.078 1.00 98.50 223 MET A O 1
ATOM 1815 N N . LEU A 1 224 ? 7.728 -7.281 -16.100 1.00 98.31 224 LEU A N 1
ATOM 1816 C CA . LEU A 1 224 ? 8.066 -8.649 -16.492 1.00 98.31 224 LEU A CA 1
ATOM 1817 C C . LEU A 1 224 ? 8.731 -9.414 -15.330 1.00 98.31 224 LEU A C 1
ATOM 1819 O O . LEU A 1 224 ? 8.500 -9.105 -14.159 1.00 98.31 224 LEU A O 1
ATOM 1823 N N . GLY A 1 225 ? 9.494 -10.462 -15.653 1.00 96.50 225 GLY A N 1
ATOM 1824 C CA . GLY A 1 225 ? 10.251 -11.265 -14.691 1.00 96.50 225 GLY A CA 1
ATOM 1825 C C . GLY A 1 225 ? 9.377 -11.852 -13.587 1.00 96.50 225 GLY A C 1
ATOM 1826 O O . GLY A 1 225 ? 8.342 -12.468 -13.864 1.00 96.50 225 GLY A O 1
ATOM 1827 N N . ARG A 1 226 ? 9.785 -11.654 -12.326 1.00 95.31 226 ARG A N 1
ATOM 1828 C CA . ARG A 1 226 ? 9.033 -12.108 -11.141 1.00 95.31 226 ARG A CA 1
ATOM 1829 C C . ARG A 1 226 ? 7.745 -11.309 -10.892 1.00 95.31 226 ARG A C 1
ATOM 1831 O O . ARG A 1 226 ? 6.885 -11.786 -10.159 1.00 95.31 226 ARG A O 1
ATOM 1838 N N . GLY A 1 227 ? 7.586 -10.150 -11.529 1.00 97.56 227 GLY A N 1
ATOM 1839 C CA . GLY A 1 227 ? 6.474 -9.230 -11.301 1.00 97.56 227 GLY A CA 1
ATOM 1840 C C . GLY A 1 227 ? 6.722 -8.259 -10.144 1.00 97.56 227 GLY A C 1
ATOM 1841 O O . GLY A 1 227 ? 7.656 -8.413 -9.354 1.00 97.56 227 GLY A O 1
ATOM 1842 N N . ARG A 1 228 ? 5.876 -7.231 -10.047 1.00 97.69 228 ARG A N 1
ATOM 1843 C CA . ARG A 1 228 ? 5.921 -6.231 -8.978 1.00 97.69 228 ARG A CA 1
ATOM 1844 C C . ARG A 1 228 ? 5.095 -6.696 -7.774 1.00 97.69 228 ARG A C 1
ATOM 1846 O O . ARG A 1 228 ? 3.921 -7.022 -7.957 1.00 97.69 228 ARG A O 1
ATOM 1853 N N . PRO A 1 229 ? 5.650 -6.641 -6.552 1.00 97.69 229 PRO A N 1
ATOM 1854 C CA . PRO A 1 229 ? 4.899 -6.895 -5.326 1.00 97.69 229 PRO A CA 1
ATOM 1855 C C . PRO A 1 229 ? 3.738 -5.918 -5.109 1.00 97.69 229 PRO A C 1
ATOM 1857 O O . PRO A 1 229 ? 3.888 -4.705 -5.310 1.00 97.69 229 PRO A O 1
ATOM 1860 N N . PHE A 1 230 ? 2.601 -6.440 -4.653 1.00 97.94 230 PHE A N 1
ATOM 1861 C CA . PHE A 1 230 ? 1.415 -5.670 -4.281 1.00 97.94 230 PHE A CA 1
ATOM 1862 C C . PHE A 1 230 ? 0.722 -6.229 -3.034 1.00 97.94 230 PHE A C 1
ATOM 1864 O O . PHE A 1 230 ? 0.953 -7.372 -2.644 1.00 97.94 230 PHE A O 1
ATOM 1871 N N . VAL A 1 231 ? -0.126 -5.396 -2.428 1.00 98.19 231 VAL A N 1
ATOM 1872 C CA . VAL A 1 231 ? -0.984 -5.686 -1.278 1.00 98.19 231 VAL A CA 1
ATOM 1873 C C . VAL A 1 231 ? -2.397 -5.189 -1.544 1.00 98.19 231 VAL A C 1
ATOM 1875 O O . VAL A 1 231 ? -2.589 -4.088 -2.062 1.00 98.19 231 VAL A O 1
ATOM 1878 N N . LEU A 1 232 ? -3.375 -5.989 -1.136 1.00 98.31 232 LEU A N 1
ATOM 1879 C CA . LEU A 1 232 ? -4.785 -5.643 -1.047 1.00 98.31 232 LEU A CA 1
ATOM 1880 C C . LEU A 1 232 ? -5.187 -5.637 0.425 1.00 98.31 232 LEU A C 1
ATOM 1882 O O . LEU A 1 232 ? -5.154 -6.682 1.066 1.00 98.31 232 LEU A O 1
ATOM 1886 N N . GLU A 1 233 ? -5.589 -4.487 0.952 1.00 97.81 233 GLU A N 1
ATOM 1887 C CA . GLU A 1 233 ? -6.281 -4.405 2.241 1.00 97.81 233 GLU A CA 1
ATOM 1888 C C . GLU A 1 233 ? -7.791 -4.453 1.985 1.00 97.81 233 GLU A C 1
ATOM 1890 O O . GLU A 1 233 ? -8.365 -3.535 1.395 1.00 97.81 233 GLU A O 1
ATOM 1895 N N . ILE A 1 234 ? -8.421 -5.549 2.398 1.00 97.69 234 ILE A N 1
ATOM 1896 C CA . ILE A 1 234 ? -9.833 -5.862 2.176 1.00 97.69 234 ILE A CA 1
ATOM 1897 C C . ILE A 1 234 ? -10.616 -5.537 3.446 1.00 97.69 234 ILE A C 1
ATOM 1899 O O . ILE A 1 234 ? -10.340 -6.082 4.517 1.00 97.69 234 ILE A O 1
ATOM 1903 N N . ILE A 1 235 ? -11.609 -4.658 3.329 1.00 96.06 235 ILE A N 1
ATOM 1904 C CA . ILE A 1 235 ? -12.324 -4.057 4.458 1.00 96.06 235 ILE A CA 1
ATOM 1905 C C . ILE A 1 235 ? -13.791 -4.516 4.463 1.00 96.06 235 ILE A C 1
ATOM 1907 O O . ILE A 1 235 ? -14.448 -4.561 3.422 1.00 96.06 235 ILE A O 1
ATOM 1911 N N . LYS A 1 236 ? -14.310 -4.820 5.663 1.00 92.94 236 LYS A N 1
ATOM 1912 C CA . LYS A 1 236 ? -15.679 -5.310 5.924 1.00 92.94 236 LYS A CA 1
ATOM 1913 C C . LYS A 1 236 ? -16.059 -6.560 5.123 1.00 92.94 236 LYS A C 1
ATOM 1915 O O . LYS A 1 236 ? -17.084 -6.609 4.451 1.00 92.94 236 LYS A O 1
ATOM 1920 N N . THR A 1 237 ? -15.224 -7.584 5.218 1.00 94.25 237 THR A N 1
ATOM 1921 C CA . THR A 1 237 ? -15.558 -8.934 4.751 1.00 94.25 237 THR A CA 1
ATOM 1922 C C . THR A 1 237 ? -16.336 -9.704 5.814 1.00 94.25 237 THR A C 1
ATOM 1924 O O . THR A 1 237 ? -16.142 -9.492 7.012 1.00 94.25 237 THR A O 1
ATOM 1927 N N . LYS A 1 238 ? -17.202 -10.624 5.377 1.00 92.56 238 LYS A N 1
ATOM 1928 C CA . LYS A 1 238 ? -17.977 -11.511 6.262 1.00 92.56 238 LYS A CA 1
ATOM 1929 C C . LYS A 1 238 ? -17.161 -12.695 6.792 1.00 92.56 238 LYS A C 1
ATOM 1931 O O . LYS A 1 238 ? -17.526 -13.281 7.806 1.00 92.56 238 LYS A O 1
ATOM 1936 N N . LYS A 1 239 ? -16.053 -13.049 6.135 1.00 91.25 239 LYS A N 1
ATOM 1937 C CA . LYS A 1 239 ? -15.176 -14.175 6.500 1.00 91.25 239 LYS A CA 1
ATOM 1938 C C . LYS A 1 239 ? -13.733 -13.691 6.596 1.00 91.25 239 LYS A C 1
ATOM 1940 O O . LYS A 1 239 ? -13.296 -12.946 5.725 1.00 91.25 239 LYS A O 1
ATOM 1945 N N . ALA A 1 240 ? -13.008 -14.149 7.620 1.00 88.69 240 ALA A N 1
ATOM 1946 C CA . ALA A 1 240 ? -11.610 -13.779 7.870 1.00 88.69 240 ALA A CA 1
ATOM 1947 C C . ALA A 1 240 ? -10.570 -14.863 7.539 1.00 88.69 240 ALA A C 1
ATOM 1949 O O . ALA A 1 240 ? -9.381 -14.568 7.472 1.00 88.69 240 ALA A O 1
ATOM 1950 N N . VAL A 1 241 ? -11.000 -16.111 7.341 1.00 91.06 241 VAL A N 1
ATOM 1951 C CA . VAL A 1 241 ? -10.100 -17.257 7.152 1.00 91.06 241 VAL A CA 1
ATOM 1952 C C . VAL A 1 241 ? -10.147 -17.727 5.704 1.00 91.06 241 VAL A C 1
ATOM 1954 O O . VAL A 1 241 ? -11.207 -18.119 5.209 1.00 91.06 241 VAL A O 1
ATOM 1957 N N . PHE A 1 242 ? -8.989 -17.720 5.051 1.00 93.94 242 PHE A N 1
ATOM 1958 C CA . PHE A 1 242 ? -8.800 -18.192 3.683 1.00 93.94 242 PHE A CA 1
ATOM 1959 C C . PHE A 1 242 ? -7.595 -19.126 3.622 1.00 93.94 242 PHE A C 1
ATOM 1961 O O . PHE A 1 242 ? -6.596 -18.915 4.309 1.00 93.94 242 PHE A O 1
ATOM 1968 N N . THR A 1 243 ? -7.725 -20.180 2.832 1.00 94.25 243 THR A N 1
ATOM 1969 C CA . THR A 1 243 ? -6.730 -21.237 2.652 1.00 94.25 243 THR A CA 1
ATOM 1970 C C . THR A 1 243 ? -5.810 -20.933 1.470 1.00 94.25 243 THR A C 1
ATOM 1972 O O . THR A 1 243 ? -6.114 -20.080 0.635 1.00 94.25 243 THR A O 1
ATOM 1975 N N . ALA A 1 244 ? -4.699 -21.666 1.357 1.00 94.50 244 ALA A N 1
ATOM 1976 C CA . ALA A 1 244 ? -3.839 -21.599 0.174 1.00 94.50 244 ALA A CA 1
ATOM 1977 C C . ALA A 1 244 ? -4.610 -21.945 -1.115 1.00 94.50 244 ALA A C 1
ATOM 1979 O O . ALA A 1 244 ? -4.485 -21.240 -2.112 1.00 94.50 244 ALA A O 1
ATOM 1980 N N . SER A 1 245 ? -5.497 -22.946 -1.056 1.00 96.25 245 SER A N 1
ATOM 1981 C CA . SER A 1 245 ? -6.345 -23.334 -2.189 1.00 96.25 245 SER A CA 1
ATOM 1982 C C . SER A 1 245 ? -7.307 -22.220 -2.622 1.00 96.25 245 SER A C 1
ATOM 1984 O O . SER A 1 245 ? -7.517 -22.036 -3.821 1.00 96.25 245 SER A O 1
ATOM 1986 N N . ASP A 1 246 ? -7.839 -21.427 -1.680 1.00 96.56 246 ASP A N 1
ATOM 1987 C CA . ASP A 1 246 ? -8.649 -20.248 -2.022 1.00 96.56 246 ASP A CA 1
ATOM 1988 C C . ASP A 1 246 ? -7.817 -19.234 -2.828 1.00 96.56 246 ASP A C 1
ATOM 1990 O O . ASP A 1 246 ? -8.292 -18.676 -3.818 1.00 96.56 246 ASP A O 1
ATOM 1994 N N . MET A 1 247 ? -6.559 -19.009 -2.433 1.00 97.56 247 MET A N 1
ATOM 1995 C CA . MET A 1 247 ? -5.669 -18.068 -3.120 1.00 97.56 247 MET A CA 1
ATOM 1996 C C . MET A 1 247 ? -5.269 -18.556 -4.512 1.00 97.56 247 MET A C 1
ATOM 1998 O O . MET A 1 247 ? -5.257 -17.763 -5.453 1.00 97.56 247 MET A O 1
ATOM 2002 N N . GLU A 1 248 ? -4.991 -19.849 -4.664 1.00 97.31 248 GLU A N 1
ATOM 2003 C CA . GLU A 1 248 ? -4.718 -20.472 -5.962 1.00 97.31 248 GLU A CA 1
ATOM 2004 C C . GLU A 1 248 ? -5.907 -20.344 -6.918 1.00 97.31 248 GLU A C 1
ATOM 2006 O O . GLU A 1 248 ? -5.722 -20.035 -8.096 1.00 97.31 248 GLU A O 1
ATOM 2011 N N . ALA A 1 249 ? -7.132 -20.538 -6.421 1.00 98.19 249 ALA A N 1
ATOM 2012 C CA . ALA A 1 249 ? -8.340 -20.391 -7.224 1.00 98.19 249 ALA A CA 1
ATOM 2013 C C . ALA A 1 249 ? -8.522 -18.945 -7.716 1.00 98.19 249 ALA A C 1
ATOM 2015 O O . ALA A 1 249 ? -8.748 -18.733 -8.910 1.00 98.19 249 ALA A O 1
ATOM 2016 N N . ILE A 1 250 ? -8.356 -17.960 -6.825 1.00 98.31 250 ILE A N 1
ATOM 2017 C CA . ILE A 1 250 ? -8.430 -16.532 -7.172 1.00 98.31 250 ILE A CA 1
ATOM 2018 C C . ILE A 1 250 ? -7.354 -16.173 -8.201 1.00 98.31 250 ILE A C 1
ATOM 2020 O O . ILE A 1 250 ? -7.646 -15.548 -9.219 1.00 98.31 250 ILE A O 1
ATOM 2024 N N . GLU A 1 251 ? -6.108 -16.580 -7.961 1.00 98.00 251 GLU A N 1
ATOM 2025 C CA . GLU A 1 251 ? -4.979 -16.328 -8.857 1.00 98.00 251 GLU A CA 1
ATOM 2026 C C . GLU A 1 251 ? -5.211 -16.928 -10.249 1.00 98.00 251 GLU A C 1
ATOM 2028 O O . GLU A 1 251 ? -4.998 -16.259 -11.266 1.00 98.00 251 GLU A O 1
ATOM 2033 N N . LYS A 1 252 ? -5.712 -18.166 -10.305 1.00 98.44 252 LYS A N 1
ATOM 2034 C CA . LYS A 1 252 ? -6.055 -18.847 -11.553 1.00 98.44 252 LYS A CA 1
ATOM 2035 C C . LYS A 1 252 ? -7.162 -18.120 -12.313 1.00 98.44 252 LYS A C 1
ATOM 2037 O O . LYS A 1 252 ? -7.036 -17.966 -13.527 1.00 98.44 252 LYS A O 1
ATOM 2042 N N . GLU A 1 253 ? -8.216 -17.657 -11.637 1.00 98.69 253 GLU A N 1
ATOM 2043 C CA . GLU A 1 253 ? -9.284 -16.892 -12.293 1.00 98.69 253 GLU A CA 1
ATOM 2044 C C . GLU A 1 253 ? -8.773 -15.536 -12.809 1.00 98.69 253 GLU A C 1
ATOM 2046 O O . GLU A 1 253 ? -9.062 -15.183 -13.954 1.00 98.69 253 GLU A O 1
ATOM 2051 N N . ILE A 1 254 ? -7.962 -14.802 -12.033 1.00 98.50 254 ILE A N 1
ATOM 2052 C CA . ILE A 1 254 ? -7.346 -13.542 -12.496 1.00 98.50 254 ILE A CA 1
ATOM 2053 C C . ILE A 1 254 ? -6.567 -13.782 -13.794 1.00 98.50 254 ILE A C 1
ATOM 2055 O O . ILE A 1 254 ? -6.770 -13.073 -14.780 1.00 98.50 254 ILE A O 1
ATOM 2059 N N . ASN A 1 255 ? -5.717 -14.810 -13.811 1.00 98.50 255 ASN A N 1
ATOM 2060 C CA . ASN A 1 255 ? -4.865 -15.138 -14.955 1.00 98.50 255 ASN A CA 1
ATOM 2061 C C . ASN A 1 255 ? -5.650 -15.643 -16.174 1.00 98.50 255 ASN A C 1
ATOM 2063 O O . ASN A 1 255 ? -5.202 -15.465 -17.304 1.00 98.50 255 ASN A O 1
ATOM 2067 N N . ALA A 1 256 ? -6.812 -16.265 -15.968 1.00 98.44 256 ALA A N 1
ATOM 2068 C CA . ALA A 1 256 ? -7.676 -16.717 -17.055 1.00 98.44 256 ALA A CA 1
ATOM 2069 C C . ALA A 1 256 ? -8.507 -15.577 -17.672 1.00 98.44 256 ALA A C 1
ATOM 2071 O O . ALA A 1 256 ? -8.793 -15.605 -18.870 1.00 98.44 256 ALA A O 1
ATOM 2072 N N . ASN A 1 257 ? -8.875 -14.564 -16.880 1.00 97.75 257 ASN A N 1
ATOM 2073 C CA . ASN A 1 257 ? -9.778 -13.489 -17.303 1.00 97.75 257 ASN A CA 1
ATOM 2074 C C . ASN A 1 257 ? -9.116 -12.425 -18.189 1.00 97.75 257 ASN A C 1
ATOM 2076 O O . ASN A 1 257 ? -9.812 -11.618 -18.807 1.00 97.75 257 ASN A O 1
ATOM 2080 N N . THR A 1 258 ? -7.785 -12.372 -18.256 1.00 97.06 258 THR A N 1
ATOM 2081 C CA . THR A 1 258 ? -7.086 -11.334 -19.019 1.00 97.06 258 THR A CA 1
ATOM 2082 C C . THR A 1 258 ? -5.719 -11.786 -19.511 1.00 97.06 258 THR A C 1
ATOM 2084 O O . THR A 1 258 ? -5.024 -12.558 -18.866 1.00 97.06 258 THR A O 1
ATOM 2087 N N . LYS A 1 259 ? -5.303 -11.247 -20.660 1.00 97.31 259 LYS A N 1
ATOM 2088 C CA . LYS A 1 259 ? -3.941 -11.407 -21.200 1.00 97.31 259 LYS A CA 1
ATOM 2089 C C . LYS A 1 259 ? -3.034 -10.221 -20.857 1.00 97.31 259 LYS A C 1
ATOM 2091 O O . LYS A 1 259 ? -1.862 -10.211 -21.223 1.00 97.31 259 LYS A O 1
ATOM 2096 N N . HIS A 1 260 ? -3.572 -9.179 -20.218 1.00 98.06 260 HIS A N 1
ATOM 2097 C CA . HIS A 1 260 ? -2.835 -7.940 -19.965 1.00 98.06 260 HIS A CA 1
ATOM 2098 C C . HIS A 1 260 ? -1.955 -7.997 -18.720 1.00 98.06 260 HIS A C 1
ATOM 2100 O O . HIS A 1 260 ? -0.981 -7.242 -18.644 1.00 98.06 260 HIS A O 1
ATOM 2106 N N . ILE A 1 261 ? -2.284 -8.869 -17.770 1.00 98.62 261 ILE A N 1
ATOM 2107 C CA . ILE A 1 261 ? -1.530 -9.085 -16.537 1.00 98.62 261 ILE A CA 1
ATOM 2108 C C . ILE A 1 261 ? -1.440 -10.578 -16.226 1.00 98.62 261 ILE A C 1
ATOM 2110 O O . ILE A 1 261 ? -2.211 -11.370 -16.760 1.00 98.62 261 ILE A O 1
ATOM 2114 N N . SER A 1 262 ? -0.531 -10.940 -15.327 1.00 98.44 262 SER A N 1
ATOM 2115 C CA . SER A 1 262 ? -0.611 -12.201 -14.589 1.00 98.44 262 SER A CA 1
ATOM 2116 C C . SER A 1 262 ? -0.289 -11.958 -13.123 1.00 98.44 262 SER A C 1
ATOM 2118 O O . SER A 1 262 ? 0.653 -11.222 -12.835 1.00 98.44 262 SER A O 1
ATOM 2120 N N . VAL A 1 263 ? -0.992 -12.611 -12.212 1.00 98.56 263 VAL A N 1
ATOM 2121 C CA . VAL A 1 263 ? -0.703 -12.640 -10.779 1.00 98.56 263 VAL A CA 1
ATOM 2122 C C . VAL A 1 263 ? -0.051 -13.967 -10.404 1.00 98.56 263 VAL A C 1
ATOM 2124 O O . VAL A 1 263 ? -0.343 -15.005 -10.997 1.00 98.56 263 VAL A O 1
ATOM 2127 N N . ARG A 1 264 ? 0.852 -13.916 -9.428 1.00 97.75 264 ARG A N 1
ATOM 2128 C CA . ARG A 1 264 ? 1.452 -15.080 -8.773 1.00 97.75 264 ARG A CA 1
ATOM 2129 C C . ARG A 1 264 ? 1.704 -14.810 -7.296 1.00 97.75 264 ARG A C 1
ATOM 2131 O O . ARG A 1 264 ? 1.672 -13.652 -6.867 1.00 97.75 264 ARG A O 1
ATOM 2138 N N . ASP A 1 265 ? 2.023 -15.870 -6.564 1.00 97.31 265 ASP A N 1
ATOM 2139 C CA . ASP A 1 265 ? 2.342 -15.847 -5.134 1.00 97.31 265 ASP A CA 1
ATOM 2140 C C . ASP A 1 265 ? 1.231 -15.215 -4.277 1.00 97.31 265 ASP A C 1
ATOM 2142 O O . ASP A 1 265 ? 1.525 -14.639 -3.225 1.00 97.31 265 ASP A O 1
ATOM 2146 N N . LEU A 1 266 ? -0.035 -15.269 -4.726 1.00 97.94 266 LEU A N 1
ATOM 2147 C CA . LEU A 1 266 ? -1.142 -14.674 -3.981 1.00 97.94 266 LEU A CA 1
ATOM 2148 C C . LEU A 1 266 ? -1.301 -15.394 -2.636 1.00 97.94 266 LEU A C 1
ATOM 2150 O O . LEU A 1 266 ? -1.450 -16.614 -2.590 1.00 97.94 266 LEU A O 1
ATOM 2154 N N . GLN A 1 267 ? -1.257 -14.657 -1.534 1.00 97.00 267 GLN A N 1
ATOM 2155 C CA . GLN A 1 267 ? -1.288 -15.235 -0.193 1.00 97.00 267 GLN A CA 1
ATOM 2156 C C . GLN A 1 267 ? -1.846 -14.252 0.832 1.00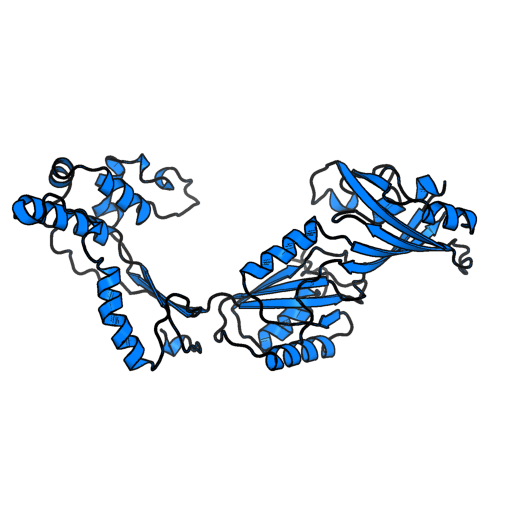 97.00 267 GLN A C 1
ATOM 2158 O O . GLN A 1 267 ? -1.759 -13.036 0.659 1.00 97.00 267 GLN A O 1
ATOM 2163 N N . VAL A 1 268 ? -2.395 -14.783 1.923 1.00 95.94 268 VAL A N 1
ATOM 2164 C CA . VAL A 1 268 ? -2.782 -13.978 3.085 1.00 95.94 268 VAL A CA 1
ATOM 2165 C C . VAL A 1 268 ? -1.515 -13.579 3.845 1.00 95.94 268 VAL A C 1
ATOM 2167 O O . VAL A 1 268 ? -0.690 -14.432 4.161 1.00 95.94 268 VAL A O 1
ATOM 2170 N N . VAL A 1 269 ? -1.365 -12.294 4.158 1.00 95.06 269 VAL A N 1
ATOM 2171 C CA . VAL A 1 269 ? -0.250 -11.755 4.955 1.00 95.06 269 VAL A CA 1
ATOM 2172 C C . VAL A 1 269 ? -0.771 -11.008 6.179 1.00 95.06 269 VAL A C 1
ATOM 2174 O O . VAL A 1 269 ? -1.946 -10.645 6.254 1.00 95.06 269 VAL A O 1
ATOM 2177 N N . SER A 1 270 ? 0.097 -10.757 7.161 1.00 92.38 270 SER A N 1
ATOM 2178 C CA . SER A 1 270 ? -0.252 -9.890 8.287 1.00 92.38 270 SER A CA 1
ATOM 2179 C C . SER A 1 270 ? -0.102 -8.412 7.918 1.00 92.38 270 SER A C 1
ATOM 2181 O O . SER A 1 270 ? 0.647 -8.044 7.010 1.00 92.38 270 SER A O 1
ATOM 2183 N N . LYS A 1 271 ? -0.782 -7.542 8.672 1.00 91.19 271 LYS A N 1
ATOM 2184 C CA . LYS A 1 271 ? -0.649 -6.086 8.536 1.00 91.19 271 LYS A CA 1
ATOM 2185 C C . LYS A 1 271 ? 0.802 -5.619 8.691 1.00 91.19 271 LYS A C 1
ATOM 2187 O O . LYS A 1 271 ? 1.249 -4.750 7.955 1.00 91.19 271 LYS A O 1
ATOM 2192 N N . ASP A 1 272 ? 1.552 -6.208 9.617 1.00 87.31 272 ASP A N 1
ATOM 2193 C CA . ASP A 1 272 ? 2.931 -5.786 9.891 1.00 87.31 272 ASP A CA 1
ATOM 2194 C C . ASP A 1 272 ? 3.862 -6.052 8.698 1.00 87.31 272 ASP A C 1
ATOM 2196 O O . ASP A 1 272 ? 4.817 -5.311 8.464 1.00 87.31 272 ASP A O 1
ATOM 2200 N N . MET A 1 273 ? 3.539 -7.052 7.870 1.00 85.31 273 MET A N 1
ATOM 2201 C CA . MET A 1 273 ? 4.297 -7.357 6.656 1.00 85.31 273 MET A CA 1
ATOM 2202 C C . MET A 1 273 ? 4.109 -6.307 5.553 1.00 85.31 273 MET A C 1
ATOM 2204 O O . MET A 1 273 ? 4.921 -6.254 4.631 1.00 85.31 273 MET A O 1
ATOM 2208 N N . THR A 1 274 ? 3.098 -5.432 5.626 1.00 86.88 274 THR A N 1
ATOM 2209 C CA . THR A 1 274 ? 2.850 -4.444 4.562 1.00 86.88 274 THR A CA 1
ATOM 2210 C C . THR A 1 274 ? 3.871 -3.306 4.554 1.00 86.88 274 THR A C 1
ATOM 2212 O O . THR A 1 274 ? 4.054 -2.665 3.520 1.00 86.88 274 THR A O 1
ATOM 2215 N N . GLN A 1 275 ? 4.563 -3.051 5.673 1.00 86.31 275 GLN A N 1
ATOM 2216 C CA . GLN A 1 275 ? 5.604 -2.016 5.753 1.00 86.31 275 GLN A CA 1
ATOM 2217 C C . GLN A 1 275 ? 6.779 -2.312 4.805 1.00 86.31 275 GLN A C 1
ATOM 2219 O O . GLN A 1 275 ? 7.317 -1.399 4.178 1.00 86.31 275 GLN A O 1
ATOM 2224 N N . VAL A 1 276 ? 7.085 -3.598 4.599 1.00 89.19 276 VAL A N 1
ATOM 2225 C CA . VAL A 1 276 ? 8.134 -4.080 3.686 1.00 89.19 276 VAL A CA 1
ATOM 2226 C C . VAL A 1 276 ? 7.918 -3.579 2.254 1.00 89.19 276 VAL A C 1
ATOM 2228 O O . VAL A 1 276 ? 8.878 -3.317 1.530 1.00 89.19 276 VAL A O 1
ATOM 2231 N N . LEU A 1 277 ? 6.660 -3.394 1.842 1.00 87.44 277 LEU A N 1
ATOM 2232 C CA . LEU A 1 277 ? 6.312 -2.904 0.511 1.00 87.44 277 LEU A CA 1
ATOM 2233 C C . LEU A 1 277 ? 6.804 -1.467 0.281 1.00 87.44 277 LEU A C 1
ATOM 2235 O O . LEU A 1 277 ? 7.352 -1.165 -0.787 1.00 87.44 277 LEU A O 1
ATOM 2239 N N . LYS A 1 278 ? 6.627 -0.612 1.296 1.00 85.19 278 LYS A N 1
ATOM 2240 C CA . LYS A 1 278 ? 7.035 0.797 1.284 1.00 85.19 278 LYS A CA 1
ATOM 2241 C C . LYS A 1 278 ? 8.555 0.920 1.322 1.00 85.19 278 LYS A C 1
ATOM 2243 O O . LYS A 1 278 ? 9.135 1.620 0.497 1.00 85.19 278 LYS A O 1
ATOM 2248 N N . ASP A 1 279 ? 9.205 0.165 2.201 1.00 87.12 279 ASP A N 1
ATOM 2249 C CA . ASP A 1 279 ? 10.668 0.135 2.286 1.00 87.12 279 ASP A CA 1
ATOM 2250 C C . ASP A 1 279 ? 11.272 -0.388 0.968 1.00 87.12 279 ASP A C 1
ATOM 2252 O O . ASP A 1 279 ? 12.273 0.123 0.460 1.00 87.12 279 ASP A O 1
ATOM 2256 N N . GLY A 1 280 ? 10.609 -1.369 0.349 1.00 82.56 280 GLY A N 1
ATOM 2257 C CA . GLY A 1 280 ? 10.938 -1.892 -0.971 1.00 82.56 280 GLY A CA 1
ATOM 2258 C C . GLY A 1 280 ? 10.882 -0.848 -2.088 1.00 82.56 280 GLY A C 1
ATOM 2259 O O . GLY A 1 280 ? 11.749 -0.826 -2.971 1.00 82.56 280 GLY A O 1
ATOM 2260 N N . GLU A 1 281 ? 9.895 0.048 -2.047 1.00 86.75 281 GLU A N 1
ATOM 2261 C CA . GLU A 1 281 ? 9.744 1.124 -3.027 1.00 86.75 281 GLU A CA 1
ATOM 2262 C C . GLU A 1 281 ? 10.937 2.080 -2.962 1.00 86.75 281 GLU A C 1
ATOM 2264 O O . GLU A 1 281 ? 11.525 2.387 -4.006 1.00 86.75 281 GLU A O 1
ATOM 2269 N N . GLU A 1 282 ? 11.321 2.474 -1.746 1.00 84.88 282 GLU A N 1
ATOM 2270 C CA . GLU A 1 282 ? 12.312 3.515 -1.461 1.00 84.88 282 GLU A CA 1
ATOM 2271 C C . GLU A 1 282 ? 13.766 3.025 -1.511 1.00 84.88 282 GLU A C 1
ATOM 2273 O O . GLU A 1 282 ? 14.653 3.806 -1.859 1.00 84.88 282 GLU A O 1
ATOM 2278 N N . LEU A 1 283 ? 14.026 1.753 -1.188 1.00 87.75 283 LEU A N 1
ATOM 2279 C CA . LEU A 1 283 ? 15.392 1.265 -0.954 1.00 87.75 283 LEU A CA 1
ATOM 2280 C C . LEU A 1 283 ? 15.877 0.253 -1.989 1.00 87.75 283 LEU A C 1
ATOM 2282 O O . LEU A 1 283 ? 17.063 0.234 -2.322 1.00 87.75 283 LEU A O 1
ATOM 2286 N N . LYS A 1 284 ? 14.996 -0.617 -2.492 1.00 91.75 284 LYS A N 1
ATOM 2287 C CA . LYS A 1 284 ? 15.440 -1.752 -3.312 1.00 91.75 284 LYS A CA 1
ATOM 2288 C C . LYS A 1 284 ? 15.794 -1.346 -4.732 1.00 91.75 284 LYS A C 1
ATOM 2290 O O . LYS A 1 284 ? 15.225 -0.404 -5.282 1.00 91.75 284 LYS A O 1
ATOM 2295 N N . GLN A 1 285 ? 16.730 -2.068 -5.330 1.00 95.94 285 GLN A N 1
ATOM 2296 C CA . GLN A 1 285 ? 17.147 -1.834 -6.706 1.00 95.94 285 GLN A CA 1
ATOM 2297 C C . GLN A 1 285 ? 16.053 -2.270 -7.683 1.00 95.94 285 GLN A C 1
ATOM 2299 O O . GLN A 1 285 ? 15.147 -3.037 -7.335 1.00 95.94 285 GLN A O 1
ATOM 2304 N N . LYS A 1 286 ? 16.114 -1.753 -8.906 1.00 96.88 286 LYS A N 1
ATOM 2305 C CA . LYS A 1 286 ? 15.238 -2.173 -10.000 1.00 96.88 286 LYS A CA 1
ATOM 2306 C C . LYS A 1 286 ? 16.067 -2.355 -11.264 1.00 96.88 286 LYS A C 1
ATOM 2308 O O . LYS A 1 286 ? 16.933 -1.522 -11.534 1.00 96.88 286 LYS A O 1
ATOM 2313 N N . THR A 1 287 ? 15.776 -3.414 -12.009 1.00 98.31 287 THR A N 1
ATOM 2314 C CA . THR A 1 287 ? 16.420 -3.729 -13.287 1.00 98.31 287 THR A CA 1
ATOM 2315 C C . THR A 1 287 ? 15.424 -3.546 -14.415 1.00 98.31 287 THR A C 1
ATOM 2317 O O . THR A 1 287 ? 14.256 -3.935 -14.309 1.00 98.31 287 THR A O 1
ATOM 2320 N N . TYR A 1 288 ? 15.891 -2.931 -15.492 1.00 98.69 288 TYR A N 1
ATOM 2321 C CA . TYR A 1 288 ? 15.090 -2.572 -16.645 1.00 98.69 288 TYR A CA 1
ATOM 2322 C C . TYR A 1 288 ? 15.772 -3.011 -17.930 1.00 98.69 288 TYR A C 1
ATOM 2324 O O . TYR A 1 288 ? 17.001 -3.039 -18.011 1.00 98.69 288 TYR A O 1
ATOM 2332 N N . ARG A 1 289 ? 14.955 -3.223 -18.958 1.00 98.50 289 ARG A N 1
ATOM 2333 C CA . ARG A 1 289 ? 15.398 -3.289 -20.345 1.00 98.50 289 ARG A CA 1
ATOM 2334 C C . ARG A 1 289 ? 14.696 -2.211 -21.147 1.00 98.50 289 ARG A C 1
ATOM 2336 O O . ARG A 1 289 ? 13.467 -2.149 -21.168 1.00 98.50 289 ARG A O 1
ATOM 2343 N N . ALA A 1 290 ? 15.475 -1.374 -21.812 1.00 98.50 290 ALA A N 1
ATOM 2344 C CA . ALA A 1 290 ? 14.980 -0.345 -22.706 1.00 98.50 290 ALA A CA 1
ATOM 2345 C C . ALA A 1 290 ? 15.372 -0.659 -24.151 1.00 98.50 290 ALA A C 1
ATOM 2347 O O . ALA A 1 290 ? 16.500 -1.078 -24.412 1.00 98.50 290 ALA A O 1
ATOM 2348 N N . LEU A 1 291 ? 14.442 -0.446 -25.080 1.00 98.12 291 LEU A N 1
ATOM 2349 C CA . LEU A 1 291 ? 14.758 -0.278 -26.494 1.00 98.12 291 LEU A CA 1
ATOM 2350 C C . LEU A 1 291 ? 14.958 1.214 -26.732 1.00 98.12 291 LEU A C 1
ATOM 2352 O O . LEU A 1 291 ? 14.047 2.006 -26.481 1.00 98.12 291 LEU A O 1
ATOM 2356 N N . CYS A 1 292 ? 16.129 1.583 -27.226 1.00 97.94 292 CYS A N 1
ATOM 2357 C CA . CYS A 1 292 ? 16.511 2.968 -27.452 1.00 97.94 292 CYS A CA 1
ATOM 2358 C C . CYS A 1 292 ? 16.877 3.195 -28.920 1.00 97.94 292 CYS A C 1
ATOM 2360 O O . CYS A 1 292 ? 17.217 2.250 -29.641 1.00 97.94 292 CYS A O 1
ATOM 2362 N N . CYS A 1 293 ? 16.848 4.454 -29.345 1.00 96.62 293 CYS A N 1
ATOM 2363 C CA . CYS A 1 293 ? 17.441 4.910 -30.599 1.00 96.62 293 CYS A CA 1
ATOM 2364 C C . CYS A 1 293 ? 18.535 5.945 -30.341 1.00 96.62 293 CYS A C 1
ATOM 2366 O O . CYS A 1 293 ? 18.534 6.616 -29.308 1.00 96.62 293 CYS A O 1
ATOM 2368 N N . ALA A 1 294 ? 19.471 6.060 -31.280 1.00 97.00 294 ALA A N 1
ATOM 2369 C CA . ALA A 1 294 ? 20.543 7.047 -31.254 1.00 97.00 294 ALA A CA 1
ATOM 2370 C C . ALA A 1 294 ? 20.633 7.809 -32.584 1.00 97.00 294 ALA A C 1
ATOM 2372 O O . ALA A 1 294 ? 20.296 7.271 -33.639 1.00 97.00 294 ALA A O 1
ATOM 2373 N N . SER A 1 295 ? 21.149 9.040 -32.551 1.00 95.81 295 SER A N 1
ATOM 2374 C CA . SER A 1 295 ? 21.381 9.856 -33.755 1.00 95.81 295 SER A CA 1
ATOM 2375 C C . SER A 1 295 ? 22.536 9.369 -34.635 1.00 95.81 295 SER A C 1
ATOM 2377 O O . SER A 1 295 ? 22.694 9.839 -35.759 1.00 95.81 295 SER A O 1
ATOM 2379 N N . ARG A 1 296 ? 23.335 8.411 -34.149 1.00 95.06 296 ARG A N 1
ATOM 2380 C CA . ARG A 1 296 ? 24.399 7.738 -34.904 1.00 95.06 296 ARG A CA 1
ATOM 2381 C C . ARG A 1 296 ? 24.417 6.243 -34.611 1.00 95.06 296 ARG A C 1
ATOM 2383 O O . ARG A 1 296 ? 23.982 5.809 -33.543 1.00 95.06 296 ARG A O 1
ATOM 2390 N N . ARG A 1 297 ? 25.010 5.468 -35.520 1.00 94.44 297 ARG A N 1
ATOM 2391 C CA . ARG A 1 297 ? 25.272 4.044 -35.301 1.00 94.44 297 ARG A CA 1
ATOM 2392 C C . ARG A 1 297 ? 26.193 3.854 -34.094 1.00 94.44 297 ARG A C 1
ATOM 2394 O O . ARG A 1 297 ? 27.228 4.521 -33.990 1.00 94.44 297 ARG A O 1
ATOM 2401 N N . LEU A 1 298 ? 25.803 2.955 -33.191 1.00 95.69 298 LEU A N 1
ATOM 2402 C CA . LEU A 1 298 ? 26.614 2.568 -32.038 1.00 95.69 298 LEU A CA 1
ATOM 2403 C C . LEU A 1 298 ? 27.485 1.361 -32.378 1.00 95.69 298 LEU A C 1
ATOM 2405 O O . LEU A 1 298 ? 27.054 0.456 -33.093 1.00 95.69 298 LEU A O 1
ATOM 2409 N N . THR A 1 299 ? 28.708 1.357 -31.865 1.00 94.50 299 THR A N 1
ATOM 2410 C CA . THR A 1 299 ? 29.716 0.327 -32.136 1.00 94.50 299 THR A CA 1
ATOM 2411 C C . THR A 1 299 ? 29.967 -0.556 -30.912 1.00 94.50 299 THR A C 1
ATOM 2413 O O . THR A 1 299 ? 29.556 -0.246 -29.793 1.00 94.50 299 THR A O 1
ATOM 2416 N N . ASP A 1 300 ? 30.727 -1.638 -31.089 1.00 93.88 300 ASP A N 1
ATOM 2417 C CA . ASP A 1 300 ? 31.161 -2.478 -29.966 1.00 93.88 300 ASP A CA 1
ATOM 2418 C C . ASP A 1 300 ? 32.032 -1.710 -28.959 1.00 93.88 300 ASP A C 1
ATOM 2420 O O . ASP A 1 300 ? 32.033 -2.025 -27.769 1.00 93.88 300 ASP A O 1
ATOM 2424 N N . SER A 1 301 ? 32.742 -0.661 -29.397 1.00 95.94 301 SER A N 1
ATOM 2425 C CA . SER A 1 301 ? 33.480 0.208 -28.475 1.00 95.94 301 SER A CA 1
ATOM 2426 C C . SER A 1 301 ? 32.552 1.049 -27.602 1.00 95.94 301 SER A C 1
ATOM 2428 O O . SER A 1 301 ? 32.863 1.255 -26.431 1.00 95.94 301 SER A O 1
ATOM 2430 N N . ASP A 1 302 ? 31.411 1.500 -28.138 1.00 97.25 302 ASP A N 1
ATOM 2431 C CA . ASP A 1 302 ? 30.379 2.188 -27.353 1.00 97.25 302 ASP A CA 1
ATOM 2432 C C . ASP A 1 302 ? 29.778 1.237 -26.309 1.00 97.25 302 ASP A C 1
ATOM 2434 O O . ASP A 1 302 ? 29.651 1.589 -25.135 1.00 97.25 302 ASP A O 1
ATOM 2438 N N . ALA A 1 303 ? 29.478 -0.001 -26.712 1.00 96.62 303 ALA A N 1
ATOM 2439 C CA . ALA A 1 303 ? 28.991 -1.039 -25.807 1.00 96.62 303 ALA A CA 1
ATOM 2440 C C . ALA A 1 303 ? 30.002 -1.350 -24.689 1.00 96.62 303 ALA A C 1
ATOM 2442 O O . ALA A 1 303 ? 29.633 -1.379 -23.513 1.00 96.62 303 ALA A O 1
ATOM 2443 N N . ALA A 1 304 ? 31.284 -1.503 -25.038 1.00 96.94 304 ALA A N 1
ATOM 2444 C CA . ALA A 1 304 ? 32.369 -1.742 -24.087 1.00 96.94 304 ALA A CA 1
ATOM 2445 C C . ALA A 1 304 ? 32.650 -0.538 -23.171 1.00 96.94 304 ALA A C 1
ATOM 2447 O O . ALA A 1 304 ? 33.133 -0.713 -22.051 1.00 96.94 304 ALA A O 1
ATOM 2448 N N . LEU A 1 305 ? 32.388 0.688 -23.633 1.00 97.06 305 LEU A N 1
ATOM 2449 C CA . LEU A 1 305 ? 32.439 1.884 -22.798 1.00 97.06 305 LEU A CA 1
ATOM 2450 C C . LEU A 1 305 ? 31.316 1.844 -21.763 1.00 97.06 305 LEU A C 1
ATOM 2452 O O . LEU A 1 305 ? 31.597 1.960 -20.572 1.00 97.06 305 LEU A O 1
ATOM 2456 N N . VAL A 1 306 ? 30.073 1.616 -22.196 1.00 97.19 306 VAL A N 1
ATOM 2457 C CA . VAL A 1 306 ? 28.908 1.571 -21.300 1.00 97.19 306 VAL A CA 1
ATOM 2458 C C . VAL A 1 306 ? 29.035 0.445 -20.275 1.00 97.19 306 VAL A C 1
ATOM 2460 O O . VAL A 1 306 ? 28.765 0.675 -19.101 1.00 97.19 306 VAL A O 1
ATOM 2463 N N . SER A 1 307 ? 29.526 -0.734 -20.665 1.00 95.88 307 SER A N 1
ATOM 2464 C CA . SER A 1 307 ? 29.705 -1.861 -19.738 1.00 95.88 307 SER A CA 1
ATOM 2465 C C . SER A 1 307 ? 30.761 -1.613 -18.655 1.00 95.88 307 SER A C 1
ATOM 2467 O O . SER A 1 307 ? 30.751 -2.276 -17.622 1.00 95.88 307 SER A O 1
ATOM 2469 N N . LYS A 1 308 ? 31.699 -0.681 -18.875 1.00 96.44 308 LYS A N 1
ATOM 2470 C CA . LYS A 1 308 ? 32.700 -0.274 -17.871 1.00 96.44 308 LYS A CA 1
ATOM 2471 C C . LYS A 1 308 ? 32.159 0.761 -16.884 1.00 96.44 308 LYS A C 1
ATOM 2473 O O . LYS A 1 308 ? 32.787 0.998 -15.853 1.00 96.44 308 LYS A O 1
ATOM 2478 N N . LEU A 1 309 ? 31.022 1.390 -17.186 1.00 94.06 309 LEU A N 1
ATOM 2479 C CA . LEU A 1 309 ? 30.376 2.357 -16.305 1.00 94.06 309 LEU A CA 1
ATOM 2480 C C . LEU A 1 309 ? 29.606 1.613 -15.205 1.00 94.06 309 LEU A C 1
ATOM 2482 O O . LEU A 1 309 ? 28.473 1.180 -15.398 1.00 94.06 309 LEU A O 1
ATOM 2486 N N . GLY A 1 310 ? 30.228 1.486 -14.034 1.00 92.12 310 GLY A N 1
ATOM 2487 C CA . GLY A 1 310 ? 29.608 0.939 -12.827 1.00 92.12 310 GLY A CA 1
ATOM 2488 C C . GLY A 1 310 ? 29.469 1.995 -11.733 1.00 92.12 310 GLY A C 1
ATOM 2489 O O . GLY A 1 310 ? 30.330 2.863 -11.589 1.00 92.12 310 GLY A O 1
ATOM 2490 N N . ASN A 1 311 ? 28.402 1.907 -10.938 1.00 96.31 311 ASN A N 1
ATOM 2491 C CA . ASN A 1 311 ? 28.119 2.820 -9.820 1.00 96.31 311 ASN A CA 1
ATOM 2492 C C . ASN A 1 311 ? 28.139 4.312 -10.206 1.00 96.31 311 ASN A C 1
ATOM 2494 O O . ASN A 1 311 ? 28.621 5.164 -9.453 1.00 96.31 311 ASN A O 1
ATOM 2498 N N . VAL A 1 312 ? 27.601 4.640 -11.381 1.00 96.75 312 VAL A N 1
ATOM 2499 C CA . VAL A 1 312 ? 27.503 6.017 -11.868 1.00 96.75 312 VAL A CA 1
ATOM 2500 C C . VAL A 1 312 ? 26.543 6.800 -10.984 1.00 96.75 312 VAL A C 1
ATOM 2502 O O . VAL A 1 312 ? 25.354 6.488 -10.903 1.00 96.75 312 VAL A O 1
ATOM 2505 N N . LYS A 1 313 ? 27.055 7.857 -10.355 1.00 97.88 313 LYS A N 1
ATOM 2506 C CA . LYS A 1 313 ? 26.242 8.846 -9.651 1.00 97.88 313 LYS A CA 1
ATOM 2507 C C . LYS A 1 313 ? 25.744 9.902 -10.625 1.00 97.88 313 LYS A C 1
ATOM 2509 O O . LYS A 1 313 ? 26.534 10.495 -11.357 1.00 97.88 313 LYS A O 1
ATOM 2514 N N . LEU A 1 314 ? 24.447 10.167 -10.589 1.00 97.19 314 LEU A N 1
ATOM 2515 C CA . LEU A 1 314 ? 23.790 11.168 -11.418 1.00 97.19 314 LEU A CA 1
ATOM 2516 C C . LEU A 1 314 ? 22.893 12.077 -10.596 1.00 97.19 314 LEU A C 1
ATOM 2518 O O . LEU A 1 314 ? 22.358 11.681 -9.563 1.00 97.19 314 LEU A O 1
ATOM 2522 N N . LYS A 1 315 ? 22.709 13.300 -11.077 1.00 98.31 315 LYS A N 1
ATOM 2523 C CA . LYS A 1 315 ? 21.795 14.286 -10.510 1.00 98.31 315 LYS A CA 1
ATOM 2524 C C . LYS A 1 315 ? 20.582 14.412 -11.418 1.00 98.31 315 LYS A C 1
ATOM 2526 O O . LYS A 1 315 ? 20.709 14.785 -12.581 1.00 98.31 315 LYS A O 1
ATOM 2531 N N . GLN A 1 316 ? 19.413 14.092 -10.871 1.00 98.25 316 GLN A N 1
ATOM 2532 C CA . GLN A 1 316 ? 18.125 14.153 -11.555 1.00 98.25 316 GLN A CA 1
ATOM 2533 C C . GLN A 1 316 ? 17.250 15.248 -10.964 1.00 98.25 316 GLN A C 1
ATOM 2535 O O . GLN A 1 316 ? 16.794 15.143 -9.820 1.00 98.25 316 GLN A O 1
ATOM 2540 N N . LYS A 1 317 ? 16.955 16.278 -11.758 1.00 98.19 317 LYS A N 1
ATOM 2541 C CA . LYS A 1 317 ? 15.844 17.185 -11.452 1.00 98.19 317 LYS A CA 1
ATOM 2542 C C . LYS A 1 317 ? 14.522 16.459 -11.695 1.00 98.19 317 LYS A C 1
ATOM 2544 O O . LYS A 1 317 ? 14.420 15.638 -12.599 1.00 98.19 317 LYS A O 1
ATOM 2549 N N . THR A 1 318 ? 13.490 16.772 -10.907 1.00 97.50 318 THR A N 1
ATOM 2550 C CA . THR A 1 318 ? 12.125 16.239 -11.093 1.00 97.50 318 THR A CA 1
ATOM 2551 C C . THR A 1 318 ? 11.712 16.364 -12.571 1.00 97.50 318 THR A C 1
ATOM 2553 O O . THR A 1 318 ? 11.621 17.504 -13.027 1.00 97.50 318 THR A O 1
ATOM 2556 N N . PRO A 1 319 ? 11.477 15.273 -13.328 1.00 97.81 319 PRO A N 1
ATOM 2557 C CA . PRO A 1 319 ? 11.264 15.322 -14.781 1.00 97.81 319 PRO A CA 1
ATOM 2558 C C . PRO A 1 319 ? 10.155 16.264 -15.235 1.00 97.81 319 PRO A C 1
ATOM 2560 O O . PRO A 1 319 ? 9.134 16.366 -14.549 1.00 97.81 319 PRO A O 1
ATOM 2563 N N . ILE A 1 320 ? 10.314 16.905 -16.401 1.00 97.38 320 ILE A N 1
ATOM 2564 C CA . ILE A 1 320 ? 9.350 17.904 -16.905 1.00 97.38 320 ILE A CA 1
ATOM 2565 C C . ILE A 1 320 ? 7.932 17.327 -16.936 1.00 97.38 320 ILE A C 1
ATOM 2567 O O . ILE A 1 320 ? 6.999 17.923 -16.392 1.00 97.38 320 ILE A O 1
ATOM 2571 N N . ARG A 1 321 ? 7.777 16.114 -17.477 1.00 95.25 321 ARG A N 1
ATOM 2572 C CA . ARG A 1 321 ? 6.477 15.440 -17.624 1.00 95.25 321 ARG A CA 1
ATOM 2573 C C . ARG A 1 321 ? 5.737 15.195 -16.303 1.00 95.25 321 ARG A C 1
ATOM 2575 O O . ARG A 1 321 ? 4.519 15.039 -16.319 1.00 95.25 321 ARG A O 1
ATOM 2582 N N . VAL A 1 322 ? 6.429 15.180 -15.158 1.00 94.75 322 VAL A N 1
ATOM 2583 C CA . VAL A 1 322 ? 5.810 14.980 -13.832 1.00 94.75 322 VAL A CA 1
ATOM 2584 C C . VAL A 1 322 ? 5.764 16.247 -12.973 1.00 94.75 322 VAL A C 1
ATOM 2586 O O . VAL A 1 322 ? 5.185 16.200 -11.885 1.00 94.75 322 VAL A O 1
ATOM 2589 N N . LEU A 1 323 ? 6.301 17.383 -13.439 1.00 93.81 323 LEU A N 1
ATOM 2590 C CA . LEU A 1 323 ? 6.315 18.646 -12.679 1.00 93.81 323 LEU A CA 1
ATOM 2591 C C . LEU A 1 323 ? 4.915 19.135 -12.294 1.00 93.81 323 LEU A C 1
ATOM 2593 O O . LEU A 1 323 ? 4.740 19.718 -11.231 1.00 93.81 323 LEU A O 1
ATOM 2597 N N . HIS A 1 324 ? 3.896 18.830 -13.099 1.00 90.31 324 HIS A N 1
ATOM 2598 C CA . HIS A 1 324 ? 2.505 19.168 -12.784 1.00 90.31 324 HIS A CA 1
ATOM 2599 C C . HIS A 1 324 ? 1.946 18.430 -11.548 1.00 90.31 324 HIS A C 1
ATOM 2601 O O . HIS A 1 324 ? 0.879 18.789 -11.057 1.00 90.31 324 HIS A O 1
ATOM 2607 N N . ARG A 1 325 ? 2.633 17.390 -11.044 1.00 87.75 325 ARG A N 1
ATOM 2608 C CA . ARG A 1 325 ? 2.221 16.610 -9.854 1.00 87.75 325 ARG A CA 1
ATOM 2609 C C . ARG A 1 325 ? 3.262 16.567 -8.743 1.00 87.75 325 ARG A C 1
ATOM 2611 O O . ARG A 1 325 ? 2.964 16.081 -7.653 1.00 87.75 325 ARG A O 1
ATOM 2618 N N . ARG A 1 326 ? 4.505 16.957 -9.021 1.00 90.50 326 ARG A N 1
ATOM 2619 C CA . ARG A 1 326 ? 5.643 16.779 -8.114 1.00 90.50 326 ARG A CA 1
ATOM 2620 C C . ARG A 1 326 ? 6.422 18.079 -8.005 1.00 90.50 326 ARG A C 1
ATOM 2622 O O . ARG A 1 326 ? 6.737 18.703 -9.012 1.00 90.50 326 ARG A O 1
ATOM 2629 N N . ASN A 1 327 ? 6.818 18.417 -6.782 1.00 94.00 327 ASN A N 1
ATOM 2630 C CA . ASN A 1 327 ? 7.665 19.576 -6.534 1.00 94.00 327 ASN A CA 1
ATOM 2631 C C . ASN A 1 327 ? 9.008 19.438 -7.263 1.00 94.00 327 ASN A C 1
ATOM 2633 O O . ASN A 1 327 ? 9.602 18.350 -7.325 1.00 94.00 327 ASN A O 1
ATOM 2637 N N . LEU A 1 328 ? 9.496 20.561 -7.788 1.00 96.69 328 LEU A N 1
ATOM 2638 C CA . LEU A 1 328 ? 10.827 20.650 -8.366 1.00 96.69 328 LEU A CA 1
ATOM 2639 C C . LEU A 1 328 ? 11.872 20.390 -7.275 1.00 96.69 328 LEU A C 1
ATOM 2641 O O . LEU A 1 328 ? 11.914 21.085 -6.266 1.00 96.69 328 LEU A O 1
ATOM 2645 N N . ALA A 1 329 ? 12.706 19.379 -7.485 1.00 96.69 329 ALA A N 1
ATOM 2646 C CA . ALA A 1 329 ? 13.841 19.063 -6.632 1.00 96.69 329 ALA A CA 1
ATOM 2647 C C . ALA A 1 329 ? 14.897 18.328 -7.457 1.00 96.69 329 ALA A C 1
ATOM 2649 O O . ALA A 1 329 ? 14.550 17.613 -8.400 1.00 96.69 329 ALA A O 1
ATOM 2650 N N . GLU A 1 330 ? 16.161 18.481 -7.085 1.00 97.50 330 GLU A N 1
ATOM 2651 C CA . GLU A 1 330 ? 17.279 17.716 -7.634 1.00 97.50 330 GLU A CA 1
ATOM 2652 C C . GLU A 1 330 ? 17.654 16.601 -6.659 1.00 97.50 330 GLU A C 1
ATOM 2654 O O . GLU A 1 330 ? 17.692 16.818 -5.447 1.00 97.50 330 GLU A O 1
ATOM 2659 N N . ARG A 1 331 ? 17.865 15.388 -7.170 1.00 97.25 331 ARG A N 1
ATOM 2660 C CA . ARG A 1 331 ? 18.188 14.214 -6.356 1.00 97.25 331 ARG A CA 1
ATOM 2661 C C . ARG A 1 331 ? 19.373 13.475 -6.950 1.00 97.25 331 ARG A C 1
ATOM 2663 O O . ARG A 1 331 ? 19.394 13.222 -8.151 1.00 97.25 331 ARG A O 1
ATOM 2670 N N . GLU A 1 332 ? 20.318 13.095 -6.097 1.00 98.00 332 GLU A N 1
ATOM 2671 C CA . GLU A 1 332 ? 21.375 12.163 -6.479 1.00 98.00 332 GLU A CA 1
ATOM 2672 C C . GLU A 1 332 ? 20.795 10.745 -6.581 1.00 98.00 332 GLU A C 1
ATOM 2674 O O . GLU A 1 332 ? 19.990 10.323 -5.739 1.00 98.00 332 GLU A O 1
ATOM 2679 N N . ARG A 1 333 ? 21.162 10.030 -7.640 1.00 97.75 333 ARG A N 1
ATOM 2680 C CA . ARG A 1 333 ? 20.791 8.641 -7.909 1.00 97.75 333 ARG A CA 1
ATOM 2681 C C . ARG A 1 333 ? 22.008 7.863 -8.374 1.00 97.75 333 ARG A C 1
ATOM 2683 O O . ARG A 1 333 ? 22.929 8.446 -8.940 1.00 97.75 333 ARG A O 1
ATOM 2690 N N . THR A 1 334 ? 21.978 6.553 -8.175 1.00 98.19 334 THR A N 1
ATOM 2691 C CA . THR A 1 334 ? 23.036 5.657 -8.648 1.00 98.19 334 THR A CA 1
ATOM 2692 C C . THR A 1 334 ? 22.503 4.693 -9.699 1.00 98.19 334 THR A C 1
ATOM 2694 O O . THR A 1 334 ? 21.496 4.017 -9.481 1.00 98.19 334 THR A O 1
ATOM 2697 N N . VAL A 1 335 ? 23.209 4.600 -10.821 1.00 98.38 335 VAL A N 1
ATOM 2698 C CA . VAL A 1 335 ? 23.103 3.495 -11.779 1.00 98.38 335 VAL A CA 1
ATOM 2699 C C . VAL A 1 335 ? 24.215 2.511 -11.443 1.00 98.38 335 VAL A C 1
ATOM 2701 O O . VAL A 1 335 ? 25.391 2.866 -11.489 1.00 98.38 335 VAL A O 1
ATOM 2704 N N . TYR A 1 336 ? 23.850 1.300 -11.037 1.00 98.25 336 TYR A N 1
ATOM 2705 C CA . TYR A 1 336 ? 24.810 0.312 -10.547 1.00 98.25 336 TYR A CA 1
ATOM 2706 C C . TYR A 1 336 ? 25.559 -0.356 -11.694 1.00 98.25 336 TYR A C 1
ATOM 2708 O O . TYR A 1 336 ? 26.782 -0.463 -11.640 1.00 98.25 336 TYR A O 1
ATOM 2716 N N . GLU A 1 337 ? 24.833 -0.735 -12.741 1.00 97.75 337 GLU A N 1
ATOM 2717 C CA . GLU A 1 337 ? 25.358 -1.446 -13.905 1.00 97.75 337 GLU A CA 1
ATOM 2718 C C . GLU A 1 337 ? 24.526 -1.126 -15.148 1.00 97.75 337 GLU A C 1
ATOM 2720 O O . GLU A 1 337 ? 23.327 -0.831 -15.064 1.00 97.75 337 GLU A O 1
ATOM 2725 N N . MET A 1 338 ? 25.184 -1.196 -16.304 1.00 97.81 338 MET A N 1
ATOM 2726 C CA . MET A 1 338 ? 24.576 -1.049 -17.618 1.00 97.81 338 MET A CA 1
ATOM 2727 C C . MET A 1 338 ? 25.205 -2.031 -18.599 1.00 97.81 338 MET A C 1
ATOM 2729 O O . MET A 1 338 ? 26.417 -2.235 -18.601 1.00 97.81 338 MET A O 1
ATOM 2733 N N . LEU A 1 339 ? 24.386 -2.575 -19.488 1.00 97.88 339 LEU A N 1
ATOM 2734 C CA . LEU A 1 339 ? 24.825 -3.350 -20.636 1.00 97.88 339 LEU A CA 1
ATOM 2735 C C . LEU A 1 339 ? 24.092 -2.846 -21.874 1.00 97.88 339 LEU A C 1
ATOM 2737 O O . LEU A 1 339 ? 22.863 -2.820 -21.913 1.00 97.88 339 LEU A O 1
ATOM 2741 N N . LEU A 1 340 ? 24.859 -2.458 -22.888 1.00 97.44 340 LEU A N 1
ATOM 2742 C CA . LEU A 1 340 ? 24.345 -1.977 -24.161 1.00 97.44 340 LEU A CA 1
ATOM 2743 C C . LEU A 1 340 ? 24.597 -3.026 -25.244 1.00 97.44 340 LEU A C 1
ATOM 2745 O O . LEU A 1 340 ? 25.701 -3.556 -25.350 1.00 97.44 340 LEU A O 1
ATOM 2749 N N . LYS A 1 341 ? 23.584 -3.299 -26.066 1.00 97.00 341 LYS A N 1
ATOM 2750 C CA . LYS A 1 341 ? 23.683 -4.182 -27.230 1.00 97.00 341 LYS A CA 1
ATOM 2751 C C . LYS A 1 341 ? 23.162 -3.462 -28.478 1.00 97.00 341 LYS A C 1
ATOM 2753 O O . LYS A 1 341 ? 21.942 -3.295 -28.582 1.00 97.00 341 LYS A O 1
ATOM 2758 N N . PRO A 1 342 ? 24.038 -3.050 -29.414 1.00 95.56 342 PRO A N 1
ATOM 2759 C CA . PRO A 1 342 ? 23.608 -2.489 -30.690 1.00 95.56 342 PRO A CA 1
ATOM 2760 C C . PRO A 1 342 ? 22.768 -3.502 -31.473 1.00 95.56 342 PRO A C 1
ATOM 2762 O O . PRO A 1 342 ? 22.993 -4.712 -31.382 1.00 95.56 342 PRO A O 1
ATOM 2765 N N . LEU A 1 343 ? 21.785 -3.009 -32.218 1.00 93.75 343 LEU A N 1
ATOM 2766 C CA . LEU A 1 343 ? 21.000 -3.805 -33.157 1.00 93.75 343 LEU A CA 1
ATOM 2767 C C . LEU A 1 343 ? 21.448 -3.508 -34.587 1.00 93.75 343 LEU A C 1
ATOM 2769 O O . LEU A 1 343 ? 22.138 -2.521 -34.847 1.00 93.75 343 LEU A O 1
ATOM 2773 N N . GLU A 1 344 ? 21.058 -4.382 -35.512 1.00 87.69 344 GLU A N 1
ATOM 2774 C CA . GLU A 1 344 ? 21.143 -4.061 -36.934 1.00 87.69 344 GLU A CA 1
ATOM 2775 C C . GLU A 1 344 ? 20.300 -2.817 -37.230 1.00 87.69 344 GLU A C 1
ATOM 2777 O O . GLU A 1 344 ? 19.306 -2.549 -36.543 1.00 87.69 344 GLU A O 1
ATOM 2782 N N . ASP A 1 345 ? 20.734 -2.037 -38.221 1.00 81.06 345 ASP A N 1
ATOM 2783 C CA . ASP A 1 345 ? 20.023 -0.824 -38.604 1.00 81.06 345 ASP A CA 1
ATOM 2784 C C . ASP A 1 345 ? 18.598 -1.200 -39.020 1.00 81.06 345 ASP A C 1
ATOM 2786 O O . ASP A 1 345 ? 18.375 -2.148 -39.777 1.00 81.06 345 ASP A O 1
ATOM 2790 N N . ALA A 1 346 ? 17.622 -0.484 -38.469 1.00 79.81 346 ALA A N 1
ATOM 2791 C CA . ALA A 1 346 ? 16.231 -0.742 -38.785 1.00 79.81 346 ALA A CA 1
ATOM 2792 C C . ALA A 1 346 ? 15.935 -0.373 -40.249 1.00 79.81 346 ALA A C 1
ATOM 2794 O O . ALA A 1 346 ? 16.621 0.455 -40.846 1.00 79.81 346 ALA A O 1
ATOM 2795 N N . GLU A 1 347 ? 14.885 -0.963 -40.826 1.00 83.31 347 GLU A N 1
ATOM 2796 C CA . GLU A 1 347 ? 14.477 -0.710 -42.220 1.00 83.31 347 GLU A CA 1
ATOM 2797 C C . GLU A 1 347 ? 14.195 0.778 -42.510 1.00 83.31 347 GLU A C 1
ATOM 2799 O O . GLU A 1 347 ? 14.304 1.224 -43.649 1.00 83.31 347 GLU A O 1
ATOM 2804 N N . ASP A 1 348 ? 13.872 1.557 -41.474 1.00 86.50 348 ASP A N 1
ATOM 2805 C CA . ASP A 1 348 ? 13.666 3.008 -41.523 1.00 86.50 348 ASP A CA 1
ATOM 2806 C C . ASP A 1 348 ? 14.971 3.829 -41.431 1.00 86.50 348 ASP A C 1
ATOM 2808 O O . ASP A 1 348 ? 14.925 5.057 -41.361 1.00 86.50 348 ASP A O 1
ATOM 2812 N N . GLY A 1 349 ? 16.132 3.168 -41.418 1.00 82.50 349 GLY A N 1
ATOM 2813 C CA . GLY A 1 349 ? 17.448 3.781 -41.238 1.00 82.50 349 GLY A CA 1
ATOM 2814 C C . GLY A 1 349 ? 17.773 4.159 -39.788 1.00 82.50 349 GLY A C 1
ATOM 2815 O O . GLY A 1 349 ? 18.798 4.795 -39.542 1.00 82.50 349 GLY A O 1
ATOM 2816 N N . GLY A 1 350 ? 16.925 3.801 -38.819 1.00 88.88 350 GLY A N 1
ATOM 2817 C CA . GLY A 1 350 ? 17.126 4.128 -37.411 1.00 88.88 350 GLY A CA 1
ATOM 2818 C C . GLY A 1 350 ? 18.182 3.255 -36.728 1.00 88.88 350 GLY A C 1
ATOM 2819 O O . GLY A 1 350 ? 18.131 2.024 -36.786 1.00 88.88 350 GLY A O 1
ATOM 2820 N N . HIS A 1 351 ? 19.091 3.886 -35.983 1.00 94.88 351 HIS A N 1
ATOM 2821 C CA . HIS A 1 351 ? 20.094 3.187 -35.177 1.00 94.88 351 HIS A CA 1
ATOM 2822 C C . HIS A 1 351 ? 19.515 2.813 -33.813 1.00 94.88 351 HIS A C 1
ATOM 2824 O O . HIS A 1 351 ? 19.292 3.681 -32.965 1.00 94.88 351 HIS A O 1
ATOM 2830 N N . ARG A 1 352 ? 19.254 1.522 -33.595 1.00 96.12 352 ARG A N 1
ATOM 2831 C CA . ARG A 1 352 ? 18.595 1.017 -32.382 1.00 96.12 352 ARG A CA 1
ATOM 2832 C C . ARG A 1 352 ? 19.533 0.166 -31.539 1.00 96.12 352 ARG A C 1
ATOM 2834 O O . ARG A 1 352 ? 20.484 -0.431 -32.037 1.00 96.12 352 ARG A O 1
ATOM 2841 N N . PHE A 1 353 ? 19.254 0.097 -30.245 1.00 97.44 353 PHE A N 1
ATOM 2842 C CA . PHE A 1 353 ? 19.998 -0.744 -29.315 1.00 97.44 353 PHE A CA 1
ATOM 2843 C C . PHE A 1 353 ? 19.141 -1.127 -28.109 1.00 97.44 353 PHE A C 1
ATOM 2845 O O . PHE A 1 353 ? 18.209 -0.408 -27.739 1.00 97.44 353 PHE A O 1
ATOM 2852 N N . TYR A 1 354 ? 19.480 -2.247 -27.474 1.00 98.19 354 TYR A N 1
ATOM 2853 C CA . TYR A 1 354 ? 18.959 -2.580 -26.153 1.00 98.19 354 TYR A CA 1
ATOM 2854 C C . TYR A 1 354 ? 19.893 -2.067 -25.063 1.00 98.19 354 TYR A C 1
ATOM 2856 O O . TYR A 1 354 ? 21.112 -2.214 -25.159 1.00 98.19 354 TYR A O 1
ATOM 2864 N N . LEU A 1 355 ? 19.305 -1.513 -24.009 1.00 98.50 355 LEU A N 1
ATOM 2865 C CA . LEU A 1 355 ? 19.977 -1.151 -22.769 1.00 98.50 355 LEU A CA 1
ATOM 2866 C C . LEU A 1 355 ? 19.379 -1.970 -21.627 1.00 98.50 355 LEU A C 1
ATOM 2868 O O . LEU A 1 355 ? 18.216 -1.773 -21.278 1.00 98.50 355 LEU A O 1
ATOM 2872 N N . HIS A 1 356 ? 20.175 -2.843 -21.023 1.00 98.50 356 HIS A N 1
ATOM 2873 C CA . HIS A 1 356 ? 19.877 -3.408 -19.710 1.00 98.50 356 HIS A CA 1
ATOM 2874 C C . HIS A 1 356 ? 20.521 -2.528 -18.643 1.00 98.50 356 HIS A C 1
ATOM 2876 O O . HIS A 1 356 ? 21.680 -2.138 -18.779 1.00 98.50 356 HIS A O 1
ATOM 2882 N N . ILE A 1 357 ? 19.769 -2.174 -17.605 1.00 98.44 357 ILE A N 1
ATOM 2883 C CA . ILE A 1 357 ? 20.214 -1.212 -16.597 1.00 98.44 357 ILE A CA 1
ATOM 2884 C C . ILE A 1 357 ? 19.635 -1.539 -15.223 1.00 98.44 357 ILE A C 1
ATOM 2886 O O . ILE A 1 357 ? 18.423 -1.709 -15.082 1.00 98.44 357 ILE A O 1
ATOM 2890 N N . THR A 1 358 ? 20.490 -1.556 -14.199 1.00 98.56 358 THR A N 1
ATOM 2891 C CA . THR A 1 358 ? 20.079 -1.715 -12.796 1.00 98.56 358 THR A CA 1
ATOM 2892 C C . THR A 1 358 ? 20.351 -0.427 -12.033 1.00 98.56 358 THR A C 1
ATOM 2894 O O . THR A 1 358 ? 21.465 0.102 -12.033 1.00 98.56 358 THR A O 1
ATOM 2897 N N . THR A 1 359 ? 19.328 0.109 -11.368 1.00 98.25 359 THR A N 1
ATOM 2898 C CA . THR A 1 359 ? 19.395 1.429 -10.727 1.00 98.25 359 THR A CA 1
ATOM 2899 C C . THR A 1 359 ? 18.929 1.414 -9.284 1.00 98.25 359 THR A C 1
ATOM 2901 O O . THR A 1 359 ? 18.148 0.561 -8.850 1.00 98.25 359 THR A O 1
ATOM 2904 N N . GLN A 1 360 ? 19.322 2.455 -8.554 1.00 97.69 360 GLN A N 1
ATOM 2905 C CA . GLN A 1 360 ? 18.712 2.818 -7.285 1.00 97.69 360 GLN A CA 1
ATOM 2906 C C . GLN A 1 360 ? 17.207 3.061 -7.467 1.00 97.69 360 GLN A C 1
ATOM 2908 O O . GLN A 1 360 ? 16.744 3.507 -8.526 1.00 97.69 360 GLN A O 1
ATOM 2913 N N . ALA A 1 361 ? 16.444 2.790 -6.411 1.00 93.94 361 ALA A N 1
ATOM 2914 C CA . ALA A 1 361 ? 15.047 3.175 -6.291 1.00 93.94 361 ALA A CA 1
ATOM 2915 C C . ALA A 1 361 ? 14.791 4.645 -6.679 1.00 93.94 361 ALA A C 1
ATOM 2917 O O . ALA A 1 361 ? 15.541 5.557 -6.323 1.00 93.94 361 ALA A O 1
ATOM 2918 N N . GLY A 1 362 ? 13.691 4.882 -7.399 1.00 94.19 362 GLY A N 1
ATOM 2919 C CA . GLY A 1 362 ? 13.258 6.227 -7.779 1.00 94.19 362 GLY A CA 1
ATOM 2920 C C . GLY A 1 362 ? 14.163 6.931 -8.795 1.00 94.19 362 GLY A C 1
ATOM 2921 O O . GLY A 1 362 ? 14.134 8.161 -8.855 1.00 94.19 362 GLY A O 1
ATOM 2922 N N . THR A 1 363 ? 14.982 6.185 -9.541 1.00 97.38 363 THR A N 1
ATOM 2923 C CA . THR A 1 363 ? 15.718 6.692 -10.708 1.00 97.38 363 THR A CA 1
ATOM 2924 C C . THR A 1 363 ? 14.780 6.754 -11.909 1.00 97.38 363 THR A C 1
ATOM 2926 O O . THR A 1 363 ? 14.070 5.792 -12.205 1.00 97.38 363 THR A O 1
ATOM 2929 N N . TYR A 1 364 ? 14.764 7.888 -12.603 1.00 97.50 364 TYR A N 1
ATOM 2930 C CA . TYR A 1 364 ? 13.932 8.088 -13.784 1.00 97.50 364 TYR A CA 1
ATOM 2931 C C . TYR A 1 364 ? 14.675 7.620 -15.043 1.00 97.50 364 TYR A C 1
ATOM 2933 O O . TYR A 1 364 ? 15.588 8.293 -15.514 1.00 97.50 364 TYR A O 1
ATOM 2941 N N . ILE A 1 365 ? 14.326 6.440 -15.564 1.00 98.25 365 ILE A N 1
ATOM 2942 C CA . ILE A 1 365 ? 15.105 5.779 -16.628 1.00 98.25 365 ILE A CA 1
ATOM 2943 C C . ILE A 1 365 ? 15.033 6.534 -17.957 1.00 98.25 365 ILE A C 1
ATOM 2945 O O . ILE A 1 365 ? 16.071 6.756 -18.571 1.00 98.25 365 ILE A O 1
ATOM 2949 N N . LYS A 1 366 ? 13.835 6.984 -18.365 1.00 98.19 366 LYS A N 1
ATOM 2950 C CA . LYS A 1 366 ? 13.640 7.769 -19.599 1.00 98.19 366 LYS A CA 1
ATOM 2951 C C . LYS A 1 366 ? 14.571 8.983 -19.587 1.00 98.19 366 LYS A C 1
ATOM 2953 O O . LYS A 1 366 ? 15.413 9.142 -20.462 1.00 98.19 366 LYS A O 1
ATOM 2958 N N . GLU A 1 367 ? 14.534 9.742 -18.500 1.00 98.25 367 GLU A N 1
ATOM 2959 C CA . GLU A 1 367 ? 15.311 10.966 -18.351 1.00 98.25 367 GLU A CA 1
ATOM 2960 C C . GLU A 1 367 ? 16.820 10.740 -18.185 1.00 98.25 367 GLU A C 1
ATOM 2962 O O . GLU A 1 367 ? 17.601 11.623 -18.532 1.00 98.25 367 GLU A O 1
ATOM 2967 N N . PHE A 1 368 ? 17.256 9.578 -17.689 1.00 98.31 368 PHE A N 1
ATOM 2968 C CA . PHE A 1 368 ? 18.669 9.194 -17.753 1.00 98.31 368 PHE A CA 1
ATOM 2969 C C . PHE A 1 368 ? 19.122 8.924 -19.193 1.00 98.31 368 PHE A C 1
ATOM 2971 O O . PHE A 1 368 ? 20.239 9.293 -19.552 1.00 98.31 368 PHE A O 1
ATOM 2978 N N . VAL A 1 369 ? 18.261 8.332 -20.023 1.00 98.19 369 VAL A N 1
ATOM 2979 C CA . VAL A 1 369 ? 18.557 8.051 -21.433 1.00 98.19 369 VAL A CA 1
ATOM 2980 C C . VAL A 1 369 ? 18.627 9.350 -22.243 1.00 98.19 369 VAL A C 1
ATOM 2982 O O . VAL A 1 369 ? 19.690 9.671 -22.772 1.00 98.19 369 VAL A O 1
ATOM 2985 N N . HIS A 1 370 ? 17.541 10.130 -22.264 1.00 97.50 370 HIS A N 1
ATOM 2986 C CA . HIS A 1 370 ? 17.395 11.313 -23.128 1.00 97.50 370 HIS A CA 1
ATOM 2987 C C . HIS A 1 370 ? 17.781 12.647 -22.464 1.00 97.50 370 HIS A C 1
ATOM 2989 O O . HIS A 1 370 ? 17.531 13.722 -23.010 1.00 97.50 370 HIS A O 1
ATOM 2995 N N . SER A 1 371 ? 18.361 12.621 -21.258 1.00 97.69 371 SER A N 1
ATOM 2996 C CA . SER A 1 371 ? 18.853 13.795 -20.506 1.00 97.69 371 SER A CA 1
ATOM 2997 C C . SER A 1 371 ? 17.786 14.789 -20.005 1.00 97.69 371 SER A C 1
ATOM 2999 O O . SER A 1 371 ? 18.086 15.657 -19.183 1.00 97.69 371 SER A O 1
ATOM 3001 N N . ASP A 1 372 ? 16.540 14.689 -20.479 1.00 97.69 372 ASP A N 1
ATOM 3002 C CA . ASP A 1 372 ? 15.452 15.652 -20.230 1.00 97.69 372 ASP A CA 1
ATOM 3003 C C . ASP A 1 372 ? 15.898 17.105 -20.479 1.00 97.69 372 ASP A C 1
ATOM 3005 O O . ASP A 1 372 ? 15.764 17.968 -19.613 1.00 97.69 372 ASP A O 1
ATOM 3009 N N . PHE A 1 373 ? 16.516 17.355 -21.641 1.00 96.88 373 PHE A N 1
ATOM 3010 C CA . PHE A 1 373 ? 17.104 18.651 -22.017 1.00 96.88 373 PHE A CA 1
ATOM 3011 C C . PHE A 1 373 ? 18.178 19.154 -21.028 1.00 96.88 373 PHE A C 1
ATOM 3013 O O . PHE A 1 373 ? 18.216 20.330 -20.667 1.00 96.88 373 PHE A O 1
ATOM 3020 N N . GLY A 1 374 ? 19.047 18.255 -20.551 1.00 97.00 374 GLY A N 1
ATOM 3021 C CA . GLY A 1 374 ? 20.148 18.589 -19.635 1.00 97.00 374 GLY A CA 1
ATOM 3022 C C . GLY A 1 374 ? 19.741 18.684 -18.162 1.00 97.00 374 GLY A C 1
ATOM 3023 O O . GLY A 1 374 ? 20.499 19.187 -17.332 1.00 97.00 374 GLY A O 1
ATOM 3024 N N . ARG A 1 375 ? 18.539 18.219 -17.808 1.00 98.06 375 ARG A N 1
ATOM 3025 C CA . ARG A 1 375 ? 18.034 18.185 -16.425 1.00 98.06 375 ARG A CA 1
ATOM 3026 C C . ARG A 1 375 ? 18.460 16.928 -15.662 1.00 98.06 375 ARG A C 1
ATOM 3028 O O . ARG A 1 375 ? 18.301 16.888 -14.438 1.00 98.06 375 ARG A O 1
ATOM 3035 N N . THR A 1 376 ? 19.020 15.949 -16.369 1.00 98.31 376 THR A N 1
ATOM 3036 C CA . THR A 1 376 ? 19.700 14.777 -15.816 1.00 98.31 376 THR A CA 1
ATOM 3037 C C . THR A 1 376 ? 21.167 14.788 -16.228 1.00 98.31 376 THR A C 1
ATOM 3039 O O . THR A 1 376 ? 21.465 14.759 -17.419 1.00 98.31 376 THR A O 1
ATOM 3042 N N . VAL A 1 377 ? 22.084 14.822 -15.255 1.00 97.31 377 VAL A N 1
ATOM 3043 C CA . VAL A 1 377 ? 23.531 14.887 -15.523 1.00 97.31 377 VAL A CA 1
ATOM 3044 C C . VAL A 1 377 ? 24.315 13.964 -14.577 1.00 97.31 377 VAL A C 1
ATOM 3046 O O . VAL A 1 377 ? 24.153 14.087 -13.360 1.00 97.31 377 VAL A O 1
ATOM 3049 N N . PRO A 1 378 ? 25.204 13.090 -15.089 1.00 97.31 378 PRO A N 1
ATOM 3050 C CA . PRO A 1 378 ? 25.356 12.729 -16.501 1.00 97.31 378 PRO A CA 1
ATOM 3051 C C . PRO A 1 378 ? 24.153 11.916 -17.019 1.00 97.31 378 PRO A C 1
ATOM 3053 O O . PRO A 1 378 ? 23.365 11.378 -16.239 1.00 97.31 378 PRO A O 1
ATOM 3056 N N . SER A 1 379 ? 24.022 11.836 -18.342 1.00 97.94 379 SER A N 1
ATOM 3057 C CA . SER A 1 379 ? 23.014 11.039 -19.061 1.00 97.94 379 SER A CA 1
ATOM 3058 C C . SER A 1 379 ? 23.677 10.045 -20.015 1.00 97.94 379 SER A C 1
ATOM 3060 O O . SER A 1 379 ? 24.852 10.201 -20.359 1.00 97.94 379 SER A O 1
ATOM 3062 N N . LEU A 1 380 ? 22.946 9.030 -20.480 1.00 97.88 380 LEU A N 1
ATOM 3063 C CA . LEU A 1 380 ? 23.488 8.044 -21.420 1.00 97.88 380 LEU A CA 1
ATOM 3064 C C . LEU A 1 380 ? 23.980 8.704 -22.717 1.00 97.88 380 LEU A C 1
ATOM 3066 O O . LEU A 1 380 ? 25.086 8.407 -23.165 1.00 97.88 380 LEU A O 1
ATOM 3070 N N . GLY A 1 381 ? 23.210 9.650 -23.267 1.00 96.69 381 GLY A N 1
ATOM 3071 C CA . GLY A 1 381 ? 23.623 10.412 -24.449 1.00 96.69 381 GLY A CA 1
ATOM 3072 C C . GLY A 1 381 ? 24.943 11.167 -24.253 1.00 96.69 381 GLY A C 1
ATOM 3073 O O . GLY A 1 381 ? 25.784 11.181 -25.150 1.00 96.69 381 GLY A O 1
ATOM 3074 N N . SER A 1 382 ? 25.196 11.699 -23.047 1.00 96.00 382 SER A N 1
ATOM 3075 C CA . SER A 1 382 ? 26.470 12.369 -22.738 1.00 96.00 382 SER A CA 1
ATOM 3076 C C . SER A 1 382 ? 27.675 11.420 -22.747 1.00 96.00 382 SER A C 1
ATOM 3078 O O . SER A 1 382 ? 28.748 11.812 -23.194 1.00 96.00 382 SER A O 1
ATOM 3080 N N . TYR A 1 383 ? 27.501 10.164 -22.321 1.00 96.94 383 TYR A N 1
ATOM 3081 C CA . TYR A 1 383 ? 28.563 9.152 -22.375 1.00 96.94 383 TYR A CA 1
ATOM 3082 C C . TYR A 1 383 ? 28.833 8.660 -23.794 1.00 96.94 383 TYR A C 1
ATOM 3084 O O . TYR A 1 383 ? 29.981 8.412 -24.154 1.00 96.94 383 TYR A O 1
ATOM 3092 N N . LEU A 1 384 ? 27.775 8.522 -24.591 1.00 96.94 384 LEU A N 1
ATOM 3093 C CA . LEU A 1 384 ? 27.861 8.057 -25.972 1.00 96.94 384 LEU A CA 1
ATOM 3094 C C . LEU A 1 384 ? 28.222 9.174 -26.958 1.00 96.94 384 LEU A C 1
ATOM 3096 O O . LEU A 1 384 ? 28.475 8.886 -28.125 1.00 96.94 384 LEU A O 1
ATOM 3100 N N . ASN A 1 385 ? 28.247 10.437 -26.521 1.00 96.06 385 ASN A N 1
ATOM 3101 C CA . ASN A 1 385 ? 28.384 11.599 -27.399 1.00 96.06 385 ASN A CA 1
ATOM 3102 C C . ASN A 1 385 ? 27.411 11.518 -28.595 1.00 96.06 385 ASN A C 1
ATOM 3104 O O . ASN A 1 385 ? 27.811 11.587 -29.760 1.00 96.06 385 ASN A O 1
ATOM 3108 N N . ALA A 1 386 ? 26.141 11.256 -28.287 1.00 96.38 386 ALA A N 1
ATOM 3109 C CA . ALA A 1 386 ? 25.059 11.098 -29.251 1.00 96.38 386 ALA A CA 1
ATOM 3110 C C . ALA A 1 386 ? 23.733 11.537 -28.623 1.00 96.38 386 ALA A C 1
ATOM 3112 O O . ALA A 1 386 ? 23.549 11.429 -27.407 1.00 96.38 386 ALA A O 1
ATOM 3113 N N . ASP A 1 387 ? 22.791 11.966 -29.458 1.00 96.62 387 ASP A N 1
ATOM 3114 C CA . ASP A 1 387 ? 21.410 12.134 -29.017 1.00 96.62 387 ASP A CA 1
ATOM 3115 C C . ASP A 1 387 ? 20.783 10.751 -28.924 1.00 96.62 387 ASP A C 1
ATOM 3117 O O . ASP A 1 387 ? 20.899 9.946 -29.850 1.00 96.62 387 ASP A O 1
ATOM 3121 N N . VAL A 1 388 ? 20.156 10.464 -27.790 1.00 97.25 388 VAL A N 1
ATOM 3122 C CA . VAL A 1 388 ? 19.583 9.155 -27.493 1.00 97.25 388 VAL A CA 1
ATOM 3123 C C . VAL A 1 388 ? 18.180 9.354 -26.955 1.00 97.25 388 VAL A C 1
ATOM 3125 O O . VAL A 1 388 ? 17.972 10.209 -26.097 1.00 97.25 388 VAL A O 1
ATOM 3128 N N . ASP A 1 389 ? 17.238 8.540 -27.417 1.00 97.12 389 ASP A N 1
ATOM 3129 C CA . ASP A 1 389 ? 15.880 8.517 -26.884 1.00 97.12 389 ASP A CA 1
ATOM 3130 C C . ASP A 1 389 ? 15.404 7.087 -26.606 1.00 97.12 389 ASP A C 1
ATOM 3132 O O . ASP A 1 389 ? 15.985 6.102 -27.076 1.00 97.12 389 ASP A O 1
ATOM 3136 N N . LEU A 1 390 ? 14.364 6.971 -25.786 1.00 96.19 390 LEU A N 1
ATOM 3137 C CA . LEU A 1 390 ? 13.783 5.709 -25.354 1.00 96.19 390 LEU A CA 1
ATOM 3138 C C . LEU A 1 390 ? 12.492 5.433 -26.133 1.00 96.19 390 LEU A C 1
ATOM 3140 O O . LEU A 1 390 ? 11.538 6.202 -26.060 1.00 96.19 390 LEU A O 1
ATOM 3144 N N . ILE A 1 391 ? 12.438 4.290 -26.817 1.00 96.19 391 ILE A N 1
ATOM 3145 C CA . ILE A 1 391 ? 11.268 3.834 -27.581 1.00 96.19 391 ILE A CA 1
ATOM 3146 C C . ILE A 1 391 ? 10.365 2.976 -26.694 1.00 96.19 391 ILE A C 1
ATOM 3148 O O . ILE A 1 391 ? 9.160 3.196 -26.606 1.00 96.19 391 ILE A O 1
ATOM 3152 N N . GLU A 1 392 ? 10.950 1.991 -26.013 1.00 98.06 392 GLU A N 1
ATOM 3153 C CA . GLU A 1 392 ? 10.220 1.076 -25.143 1.00 98.06 392 GLU A CA 1
ATOM 3154 C C . GLU A 1 392 ? 10.966 0.832 -23.837 1.00 98.06 392 GLU A C 1
ATOM 3156 O O . GLU A 1 392 ? 12.194 0.813 -23.809 1.00 98.06 392 GLU A O 1
ATOM 3161 N N . LEU A 1 393 ? 10.226 0.594 -22.753 1.00 98.69 393 LEU A N 1
ATOM 3162 C CA . LEU A 1 393 ? 10.797 0.265 -21.450 1.00 98.69 393 LEU A CA 1
ATOM 3163 C C . LEU A 1 393 ? 10.038 -0.890 -20.804 1.00 98.69 393 LEU A C 1
ATOM 3165 O O . LEU A 1 393 ? 8.803 -0.911 -20.770 1.00 98.69 393 LEU A O 1
ATOM 3169 N N . ASP A 1 394 ? 10.801 -1.823 -20.259 1.00 98.75 394 ASP A N 1
ATOM 3170 C CA . ASP A 1 394 ? 10.332 -2.940 -19.459 1.00 98.75 394 ASP A CA 1
ATOM 3171 C C . ASP A 1 394 ? 11.021 -2.887 -18.099 1.00 98.75 394 ASP A C 1
ATOM 3173 O O . ASP A 1 394 ? 12.234 -2.698 -18.015 1.00 98.75 394 ASP A O 1
ATOM 3177 N N . VAL A 1 395 ? 10.258 -3.086 -17.030 1.00 98.56 395 VAL A N 1
ATOM 3178 C CA . VAL A 1 395 ? 10.821 -3.468 -15.736 1.00 98.56 395 VAL A CA 1
ATOM 3179 C C . VAL A 1 395 ? 11.024 -4.978 -15.773 1.00 98.56 395 VAL A C 1
ATOM 3181 O O . VAL A 1 395 ? 10.052 -5.720 -15.919 1.00 98.56 395 VAL A O 1
ATOM 3184 N N . GLU A 1 396 ? 12.264 -5.439 -15.665 1.00 97.81 396 GLU A N 1
ATOM 3185 C CA . GLU A 1 396 ? 12.588 -6.870 -15.649 1.00 97.81 396 GLU A CA 1
ATOM 3186 C C . GLU A 1 396 ? 12.559 -7.417 -14.222 1.00 97.81 396 GLU A C 1
ATOM 3188 O O . GLU A 1 396 ? 12.030 -8.504 -13.993 1.00 97.81 396 GLU A O 1
ATOM 3193 N N . GLU A 1 397 ? 13.037 -6.640 -13.247 1.00 96.81 397 GLU A N 1
ATOM 3194 C CA . GLU A 1 397 ? 13.068 -7.073 -11.853 1.00 96.81 397 GLU A CA 1
ATOM 3195 C C . GLU A 1 397 ? 12.887 -5.921 -10.861 1.00 96.81 397 GLU A C 1
ATOM 3197 O O . GLU A 1 397 ? 13.450 -4.832 -10.995 1.00 96.81 397 GLU A O 1
ATOM 3202 N N . VAL A 1 398 ? 12.101 -6.194 -9.820 1.00 96.38 398 VAL A N 1
ATOM 3203 C CA . VAL A 1 398 ? 12.064 -5.414 -8.585 1.00 96.38 398 VAL A CA 1
ATOM 3204 C C . VAL A 1 398 ? 12.766 -6.262 -7.533 1.00 96.38 398 VAL A C 1
ATOM 3206 O O . VAL A 1 398 ? 12.235 -7.306 -7.160 1.00 96.38 398 VAL A O 1
ATOM 3209 N N . HIS A 1 399 ? 13.940 -5.825 -7.067 1.00 95.19 399 HIS A N 1
ATOM 3210 C CA . HIS A 1 399 ? 14.813 -6.586 -6.157 1.00 95.19 399 HIS A CA 1
ATOM 3211 C C . HIS A 1 399 ? 14.281 -6.599 -4.717 1.00 95.19 399 HIS A C 1
ATOM 3213 O O . HIS A 1 399 ? 14.919 -6.112 -3.782 1.00 95.19 399 HIS A O 1
ATOM 3219 N N . LEU A 1 400 ? 13.058 -7.098 -4.547 1.00 93.38 400 LEU A N 1
ATOM 3220 C CA . LEU A 1 400 ? 12.352 -7.228 -3.283 1.00 93.38 400 LEU A CA 1
ATOM 3221 C C . LEU A 1 400 ? 11.864 -8.669 -3.117 1.00 93.38 400 LEU A C 1
ATOM 3223 O O . LEU A 1 400 ? 10.901 -9.104 -3.759 1.00 93.38 400 LEU A O 1
ATOM 3227 N N . ASP A 1 401 ? 12.489 -9.383 -2.185 1.00 92.62 401 ASP A N 1
ATOM 3228 C CA . ASP A 1 401 ? 12.116 -10.748 -1.806 1.00 92.62 401 ASP A CA 1
ATOM 3229 C C . ASP A 1 401 ? 10.928 -10.745 -0.835 1.00 92.62 401 ASP A C 1
ATOM 3231 O O . ASP A 1 401 ? 10.975 -11.260 0.277 1.00 92.62 401 ASP A O 1
ATOM 3235 N N . TRP A 1 402 ? 9.851 -10.088 -1.265 1.00 93.62 402 TRP A N 1
ATOM 3236 C CA . TRP A 1 402 ? 8.571 -10.019 -0.577 1.00 93.62 402 TRP A CA 1
ATOM 3237 C C . TRP A 1 402 ? 7.421 -9.784 -1.584 1.00 93.62 402 TRP A C 1
ATOM 3239 O O . TRP A 1 402 ? 7.609 -8.972 -2.494 1.00 93.62 402 TRP A O 1
ATOM 3249 N N . PRO A 1 403 ? 6.252 -10.447 -1.461 1.00 93.38 403 PRO A N 1
ATOM 3250 C CA . PRO A 1 403 ? 5.971 -11.516 -0.498 1.00 93.38 403 PRO A CA 1
ATOM 3251 C C . PRO A 1 403 ? 6.876 -12.738 -0.750 1.00 93.38 403 PRO A C 1
ATOM 3253 O O . PRO A 1 403 ? 7.497 -12.817 -1.818 1.00 93.38 403 PRO A O 1
ATOM 3256 N N . PRO A 1 404 ? 7.053 -13.651 0.217 1.00 91.44 404 PRO A N 1
ATOM 3257 C CA . PRO A 1 404 ? 7.793 -14.882 -0.050 1.00 91.44 404 PRO A CA 1
ATOM 3258 C C . PRO A 1 404 ? 7.105 -15.664 -1.186 1.00 91.44 404 PRO A C 1
ATOM 3260 O O . PRO A 1 404 ? 5.887 -15.537 -1.346 1.00 91.44 404 PRO A O 1
ATOM 3263 N N . PRO A 1 405 ? 7.844 -16.427 -2.011 1.00 89.69 405 PRO A N 1
ATOM 3264 C CA . PRO A 1 405 ? 7.222 -17.370 -2.940 1.00 89.69 405 PRO A CA 1
ATOM 3265 C C . PRO A 1 405 ? 6.238 -18.274 -2.188 1.00 89.69 405 PRO A C 1
ATOM 3267 O O . PRO A 1 405 ? 6.533 -18.681 -1.063 1.00 89.69 405 PRO A O 1
ATOM 3270 N N . ARG A 1 406 ? 5.065 -18.541 -2.772 1.00 85.50 406 ARG A N 1
ATOM 3271 C CA . ARG A 1 406 ? 4.087 -19.454 -2.158 1.00 85.50 406 ARG A CA 1
ATOM 3272 C C . ARG A 1 406 ? 4.629 -20.885 -2.277 1.00 85.50 406 ARG A C 1
ATOM 3274 O O . ARG A 1 406 ? 4.951 -21.294 -3.390 1.00 85.50 406 ARG A O 1
ATOM 3281 N N . GLU A 1 407 ? 4.786 -21.569 -1.139 1.00 66.56 407 GLU A N 1
ATOM 3282 C CA . GLU A 1 407 ? 5.256 -22.968 -1.060 1.00 66.56 407 GLU A CA 1
ATOM 3283 C C . GLU A 1 407 ? 4.301 -23.960 -1.725 1.00 66.56 407 GLU A C 1
ATOM 3285 O O . GLU A 1 407 ? 3.068 -23.735 -1.644 1.00 66.56 407 GLU A O 1
#

Sequence (407 aa):
AVEESECVFSKFTFQLSVPVTLELRHHAMVVYLKEKFGEFFKECSDIDFVSAKEVWKYIVSPMFVDRFGVEFSATSGFQISVGFPSPNAEEECGFLLKKFPESFPNRKQRKHQCREIFTRCAVLDALRKISDEDFRKLYKCPPDIPAKIESKIEVSCVHSPIYLAGRYCKYSRLLSQTPWILNGKRIMETSVQELITDVVTKYIPNEKIMFSSSGREDVDVRMLGRGRPFVLEIIKTKKAVFTASDMEAIEKEINANTKHISVRDLQVVSKDMTQVLKDGEELKQKTYRALCCASRRLTDSDAALVSKLGNVKLKQKTPIRVLHRRNLAERERTVYEMLLKPLEDAEDGGHRFYLHITTQAGTYIKEFVHSDFGRTVPSLGSYLNADVDLIELDVEEVHLDWPPPRE

Secondary structure (DSSP, 8-state):
-TGGGT-B-SEEEEEEE--THHHHHHHHHHHHHHHH-HHHHTT--GGGS--HHHHHHHHHHHHHHHHHT-EE-TT-SEEEEEE---TTHHHHHHHHHHH-GGG-GGGG--TTS---SS-HHHHHHHHHHS-HHHHHHHS-SSPPPPP---PPPEEEEEEPPEEEEEEEEE--SS-BSS--EETTEESSS-BHHHHHHHHHHHHS--SEEEEEESS---TT-EEEEEEEEEEEEEES-SB----HHHHHHHHHHHHHH-SSEEEEEEEEE-GGGGHHHHHHHHHS-EEEEEEEEESS---HHHHHHHHH--SEEEEEE--GGGTTTS---EEEEEEEEEEEEE-PPPTTS-EEEEEEEEE-TT--HHHHHHTTTTTEES-HHHHHTS-EEEEEEEEEEE----SPPP-

Foldseek 3Di:
DVVVLLFDDQEEEEAEADALVLLVLLLLQLLLCCVVPVVVRVPPDSVVDDRPVNVCCVPVVVVVCVVPVHYYDPPALKYKYKYWDHPCLCVRQVVLCVVCVVLFPCPPDDPVPPDDRRDNSSSVVSSVPDDSVRSVVVAPRNHDDDDDDPTDMDIDIWGHWWKKKWFKWFDALQAFQQFDADPNDGPHPHHVVCLQVVLVCVLWVADDKDKDWLDGDDSRETEAARGTMMMITGTGTSYHDDDPVSQVVSQVVSQVVDPRMHIAQIDTDDPVQVVLSPCLQQFWKWKKKFKKWWPDADDVVLQVLQQPDAFDKKWAWDAPVCVVPDPTDIDIWTWGGKGKAWDDQDPVRITIIMIITMIGRPDDQQCLFQVSVVNMPPHSCNSSVTGMGTDHMYTNDRRRCPPPHDD

InterPro domains:
  IPR020103 Pseudouridine synthase, catalytic domain superfamily [SSF55120] (284-398)
  IPR039894 tRNA pseudouridine synthase Pus10-like [PTHR21568] (2-402)
  IPR048741 Pus10-like, C-terminal [PF21238] (163-398)
  IPR048742 Pus10, N-terminal, eukaryotes [PF21237] (2-157)

Organism: NCBI:txid257692